Protein AF-0000000084936645 (afdb_homodimer)

Foldseek 3Di:
DDPPPPPPPLVVLLVLLLVQVVVVLLPDALVPDDPVSSCVRSVHDPVSCCVNPVDSLRSVLVNLLVLLLQLCVQLQAPCQLLPLFHDVSVLVSLVVLLSRVNVLVRQPPPVPPCNVVSNVSSLVSNLVSLLVSCVRHPPCVQFPDHSSVLSNVLSVLSVVLSNVSPNPPDSVVSRVSSSVNSVVSSVSVCVRNVVD/DDPPVPPPPLVVLLVLLLVQVVVVLLPDALVPDDPVSSCVRSVHDPVSCCVNPVDSLRSVLVNLLVLLLQLCVQLQAPCQLLPLFHDVSVLVSLVVLLSRVNVLVRQPPPVPPCNVVSNVSSLVSNLVSQLVSCVRHPPCVQFPDHSSVLSNVLSVLSVVLSNVSPNPVDSVVSRVSSSVNSVVSSVSVCVRNVVD

Structure (mmCIF, N/CA/C/O backbone):
data_AF-0000000084936645-model_v1
#
loop_
_entity.id
_entity.type
_entity.pdbx_description
1 polymer 'Transcriptional regulator, TetR family'
#
loop_
_atom_site.group_PDB
_atom_site.id
_atom_site.type_symbol
_atom_site.label_atom_id
_atom_site.label_alt_id
_atom_site.label_comp_id
_atom_site.label_asym_id
_atom_site.label_entity_id
_atom_site.label_seq_id
_atom_site.pdbx_PDB_ins_code
_atom_site.Cartn_x
_atom_site.Cartn_y
_atom_site.Cartn_z
_atom_site.occupancy
_atom_site.B_iso_or_equiv
_atom_site.auth_seq_id
_atom_site.auth_comp_id
_atom_site.auth_asym_id
_atom_site.auth_atom_id
_atom_site.pdbx_PDB_model_num
ATOM 1 N N . MET A 1 1 ? -13.109 35.688 29.062 1 34.41 1 MET A N 1
ATOM 2 C CA . MET A 1 1 ? -11.672 35.656 28.812 1 34.41 1 MET A CA 1
ATOM 3 C C . MET A 1 1 ? -11.266 34.312 28.234 1 34.41 1 MET A C 1
ATOM 5 O O . MET A 1 1 ? -11.375 33.281 28.891 1 34.41 1 MET A O 1
ATOM 9 N N . THR A 1 2 ? -11.578 33.531 26.922 1 37.75 2 THR A N 1
ATOM 10 C CA . THR A 1 2 ? -11.828 32.312 26.219 1 37.75 2 THR A CA 1
ATOM 11 C C . THR A 1 2 ? -10.609 31.391 26.25 1 37.75 2 THR A C 1
ATOM 13 O O . THR A 1 2 ? -9.477 31.859 26.141 1 37.75 2 THR A O 1
ATOM 16 N N . HIS A 1 3 ? -10.57 30.016 26.938 1 38.72 3 HIS A N 1
ATOM 17 C CA . HIS A 1 3 ? -9.539 29.031 27.266 1 38.72 3 HIS A CA 1
ATOM 18 C C . HIS A 1 3 ? -8.773 28.594 26.016 1 38.72 3 HIS A C 1
ATOM 20 O O . HIS A 1 3 ? -9.016 27.516 25.484 1 38.72 3 HIS A O 1
ATOM 26 N N . GLN A 1 4 ? -8.812 28.938 24.766 1 41.56 4 GLN A N 1
ATOM 27 C CA . GLN A 1 4 ? -7.855 28.531 23.75 1 41.56 4 GLN A CA 1
ATOM 28 C C . GLN A 1 4 ? -6.492 28.219 24.359 1 41.56 4 GLN A C 1
ATOM 30 O O . GLN A 1 4 ? -5.781 29.141 24.797 1 41.56 4 GLN A O 1
ATOM 35 N N . GLU A 1 5 ? -6.367 27.078 25.141 1 49.03 5 GLU A N 1
ATOM 36 C CA . GLU A 1 5 ? -5.16 26.688 25.859 1 49.03 5 GLU A CA 1
ATOM 37 C C . GLU A 1 5 ? -3.904 27.031 25.062 1 49.03 5 GLU A C 1
ATOM 39 O O . GLU A 1 5 ? -3.766 26.641 23.906 1 49.03 5 GLU A O 1
ATOM 44 N N . ARG A 1 6 ? -3.238 28 25.172 1 55.88 6 ARG A N 1
ATOM 45 C CA . ARG A 1 6 ? -2.021 28.625 24.672 1 55.88 6 ARG A CA 1
ATOM 46 C C . ARG A 1 6 ? -0.9 27.609 24.516 1 55.88 6 ARG A C 1
ATOM 48 O O . ARG A 1 6 ? -0.548 26.922 25.469 1 55.88 6 ARG A O 1
ATOM 55 N N . LEU A 1 7 ? -0.875 26.688 23.391 1 66.62 7 LEU A N 1
ATOM 56 C CA . LEU A 1 7 ? 0.341 25.906 23.234 1 66.62 7 LEU A CA 1
ATOM 57 C C . LEU A 1 7 ? 1.49 26.516 24.031 1 66.62 7 LEU A C 1
ATOM 59 O O . LEU A 1 7 ? 1.594 27.75 24.125 1 66.62 7 LEU A O 1
ATOM 63 N N . GLY A 1 8 ? 1.987 25.734 24.969 1 75 8 GLY A N 1
ATOM 64 C CA . GLY A 1 8 ? 3.188 26.25 25.609 1 75 8 GLY A CA 1
ATOM 65 C C . GLY A 1 8 ? 4.18 26.844 24.641 1 75 8 GLY A C 1
ATOM 66 O O . GLY A 1 8 ? 4.062 26.656 23.422 1 75 8 GLY A O 1
ATOM 67 N N . GLN A 1 9 ? 4.902 27.812 25.031 1 81.81 9 GLN A N 1
ATOM 68 C CA . GLN A 1 9 ? 5.875 28.562 24.219 1 81.81 9 GLN A CA 1
ATOM 69 C C . GLN A 1 9 ? 6.676 27.609 23.328 1 81.81 9 GLN A C 1
ATOM 71 O O . GLN A 1 9 ? 6.926 27.922 22.172 1 81.81 9 GLN A O 1
ATOM 76 N N . GLY A 1 10 ? 6.961 26.453 23.781 1 88.25 10 GLY A N 1
ATOM 77 C CA . GLY A 1 10 ? 7.734 25.469 23.016 1 88.25 10 GLY A CA 1
ATOM 78 C C . GLY A 1 10 ? 6.973 24.875 21.859 1 88.25 10 GLY A C 1
ATOM 79 O O . GLY A 1 10 ? 7.504 24.766 20.75 1 88.25 10 GLY A O 1
ATOM 80 N N . GLU A 1 11 ? 5.832 24.578 22.156 1 91.25 11 GLU A N 1
ATOM 81 C CA . GLU A 1 11 ? 5.004 24 21.109 1 91.25 11 GLU A CA 1
ATOM 82 C C . GLU A 1 11 ? 4.723 25.031 20 1 91.25 11 GLU A C 1
ATOM 84 O O . GLU A 1 11 ? 4.676 24.672 18.828 1 91.25 11 GLU A O 1
ATOM 89 N N . ARG A 1 12 ? 4.543 26.266 20.359 1 92.38 12 ARG A N 1
ATOM 90 C CA . ARG A 1 12 ? 4.336 27.312 19.375 1 92.38 12 ARG A CA 1
ATOM 91 C C . ARG A 1 12 ? 5.551 27.469 18.469 1 92.38 12 ARG A C 1
ATOM 93 O O . ARG A 1 12 ? 5.41 27.625 17.25 1 92.38 12 ARG A O 1
ATOM 100 N N . THR A 1 13 ? 6.645 27.422 19.141 1 94.12 13 THR A N 1
ATOM 101 C CA . THR A 1 13 ? 7.879 27.531 18.375 1 94.12 13 THR A CA 1
ATOM 102 C C . THR A 1 13 ? 8.008 26.375 17.391 1 94.12 13 THR A C 1
ATOM 104 O O . THR A 1 13 ? 8.32 26.594 16.219 1 94.12 13 THR A O 1
ATOM 107 N N . ARG A 1 14 ? 7.727 25.266 17.859 1 95.88 14 ARG A N 1
ATOM 108 C CA . ARG A 1 14 ? 7.781 24.078 17 1 95.88 14 ARG A CA 1
ATOM 109 C C . ARG A 1 14 ? 6.855 24.25 15.789 1 95.88 14 ARG A C 1
ATOM 111 O O . ARG A 1 14 ? 7.25 23.984 14.656 1 95.88 14 ARG A O 1
ATOM 118 N N . GLN A 1 15 ? 5.703 24.703 16.078 1 95.5 15 GLN A N 1
ATOM 119 C CA . GLN A 1 15 ? 4.719 24.844 15.016 1 95.5 15 GLN A CA 1
ATOM 120 C C . GLN A 1 15 ? 5.129 25.938 14.023 1 95.5 15 GLN A C 1
ATOM 122 O O . GLN A 1 15 ? 4.879 25.812 12.828 1 95.5 15 GLN A O 1
ATOM 127 N N . ASN A 1 16 ? 5.746 26.938 14.562 1 96 16 ASN A N 1
ATOM 128 C CA . ASN A 1 16 ? 6.234 28 13.68 1 96 16 ASN A CA 1
ATOM 129 C C . ASN A 1 16 ? 7.277 27.469 12.695 1 96 16 ASN A C 1
ATOM 131 O O . ASN A 1 16 ? 7.262 27.828 11.523 1 96 16 ASN A O 1
ATOM 135 N N . ILE A 1 17 ? 8.086 26.688 13.227 1 97.38 17 ILE A N 1
ATOM 136 C CA . ILE A 1 17 ? 9.141 26.109 12.391 1 97.38 17 ILE A CA 1
ATOM 137 C C . ILE A 1 17 ? 8.531 25.172 11.359 1 97.38 17 ILE A C 1
ATOM 139 O O . ILE A 1 17 ? 8.914 25.203 10.188 1 97.38 17 ILE A O 1
ATOM 143 N N . VAL A 1 18 ? 7.586 24.453 11.789 1 97.12 18 VAL A N 1
ATOM 144 C CA . VAL A 1 18 ? 6.91 23.531 10.875 1 97.12 18 VAL A CA 1
ATOM 145 C C . VAL A 1 18 ? 6.152 24.328 9.812 1 97.12 18 VAL A C 1
ATOM 147 O O . VAL A 1 18 ? 6.145 23.969 8.641 1 97.12 18 VAL A O 1
ATOM 150 N N . THR A 1 19 ? 5.543 25.406 10.227 1 96.31 19 THR A N 1
ATOM 151 C CA . THR A 1 19 ? 4.84 26.281 9.289 1 96.31 19 THR A CA 1
ATOM 152 C C . THR A 1 19 ? 5.805 26.844 8.25 1 96.31 19 THR A C 1
ATOM 154 O O . THR A 1 19 ? 5.477 26.922 7.066 1 96.31 19 THR A O 1
ATOM 157 N N . ALA A 1 20 ? 6.938 27.188 8.719 1 96.75 20 ALA A N 1
ATOM 158 C CA . ALA A 1 20 ? 7.957 27.672 7.801 1 96.75 20 ALA A CA 1
ATOM 159 C C . ALA A 1 20 ? 8.305 26.625 6.746 1 96.75 20 ALA A C 1
ATOM 161 O O . ALA A 1 20 ? 8.391 26.938 5.559 1 96.75 20 ALA A O 1
ATOM 162 N N . LEU A 1 21 ? 8.523 25.438 7.18 1 94.62 21 LEU A N 1
ATOM 163 C CA . LEU A 1 21 ? 8.805 24.359 6.238 1 94.62 21 LEU A CA 1
ATOM 164 C C . LEU A 1 21 ? 7.637 24.156 5.277 1 94.62 21 LEU A C 1
ATOM 166 O O . LEU A 1 21 ? 7.836 23.984 4.074 1 94.62 21 LEU A O 1
ATOM 170 N N . THR A 1 22 ? 6.438 24.156 5.812 1 92.12 22 THR A N 1
ATOM 171 C CA . THR A 1 22 ? 5.234 23.969 5.012 1 92.12 22 THR A CA 1
ATOM 172 C C . THR A 1 22 ? 5.164 25 3.887 1 92.12 22 THR A C 1
ATOM 174 O O . THR A 1 22 ? 4.895 24.641 2.736 1 92.12 22 THR A O 1
ATOM 177 N N . GLU A 1 23 ? 5.445 26.188 4.191 1 92.25 23 GLU A N 1
ATOM 178 C CA . GLU A 1 23 ? 5.402 27.266 3.221 1 92.25 23 GLU A CA 1
ATOM 179 C C . GLU A 1 23 ? 6.504 27.125 2.176 1 92.25 23 GLU A C 1
ATOM 181 O O . GLU A 1 23 ? 6.277 27.375 0.99 1 92.25 23 GLU A O 1
ATOM 186 N N . ARG A 1 24 ? 7.633 26.734 2.658 1 91.12 24 ARG A N 1
ATOM 187 C CA . ARG A 1 24 ? 8.75 26.578 1.734 1 91.12 24 ARG A CA 1
ATOM 188 C C . ARG A 1 24 ? 8.5 25.422 0.758 1 91.12 24 ARG A C 1
ATOM 190 O O . ARG A 1 24 ? 8.836 25.531 -0.424 1 91.12 24 ARG A O 1
ATOM 197 N N . LEU A 1 25 ? 7.887 24.453 1.217 1 87.94 25 LEU A N 1
ATOM 198 C CA . LEU A 1 25 ? 7.645 23.266 0.4 1 87.94 25 LEU A CA 1
ATOM 199 C C . LEU A 1 25 ? 6.633 23.562 -0.702 1 87.94 25 LEU A C 1
ATOM 201 O O . LEU A 1 25 ? 6.5 22.797 -1.654 1 87.94 25 LEU A O 1
ATOM 205 N N . ARG A 1 26 ? 5.926 24.625 -0.567 1 85.12 26 ARG A N 1
ATOM 206 C CA . ARG A 1 26 ? 5.02 25.047 -1.629 1 85.12 26 ARG A CA 1
ATOM 207 C C . ARG A 1 26 ? 5.797 25.656 -2.797 1 85.12 26 ARG A C 1
ATOM 209 O O . ARG A 1 26 ? 5.277 25.734 -3.914 1 85.12 26 ARG A O 1
ATOM 216 N N . LEU A 1 27 ? 7.031 26.016 -2.516 1 84.81 27 LEU A N 1
ATOM 217 C CA . LEU A 1 27 ? 7.793 26.797 -3.488 1 84.81 27 LEU A CA 1
ATOM 218 C C . LEU A 1 27 ? 8.969 25.984 -4.027 1 84.81 27 LEU A C 1
ATOM 220 O O . LEU A 1 27 ? 9.344 26.125 -5.191 1 84.81 27 LEU A O 1
ATOM 224 N N . VAL A 1 28 ? 9.539 25.188 -3.143 1 84.38 28 VAL A N 1
ATOM 225 C CA . VAL A 1 28 ? 10.758 24.469 -3.52 1 84.38 28 VAL A CA 1
ATOM 226 C C . VAL A 1 28 ? 10.68 23.031 -3.021 1 84.38 28 VAL A C 1
ATOM 228 O O . VAL A 1 28 ? 9.773 22.672 -2.262 1 84.38 28 VAL A O 1
ATOM 231 N N . THR A 1 29 ? 11.648 22.188 -3.504 1 82.44 29 THR A N 1
ATOM 232 C CA . THR A 1 29 ? 11.727 20.812 -3.039 1 82.44 29 THR A CA 1
ATOM 233 C C . THR A 1 29 ? 12.383 20.734 -1.663 1 82.44 29 THR A C 1
ATOM 235 O O . THR A 1 29 ? 13.062 21.672 -1.242 1 82.44 29 THR A O 1
ATOM 238 N N . TYR A 1 30 ? 12.125 19.672 -0.976 1 85.38 30 TYR A N 1
ATOM 239 C CA . TYR A 1 30 ? 12.711 19.453 0.343 1 85.38 30 TYR A CA 1
ATOM 240 C C . TYR A 1 30 ? 14.227 19.578 0.296 1 85.38 30 TYR A C 1
ATOM 242 O O . TYR A 1 30 ? 14.836 20.109 1.227 1 85.38 30 TYR A O 1
ATOM 250 N N . GLN A 1 31 ? 14.859 19.109 -0.727 1 83.81 31 GLN A N 1
ATOM 251 C CA . GLN A 1 31 ? 16.312 19.156 -0.86 1 83.81 31 GLN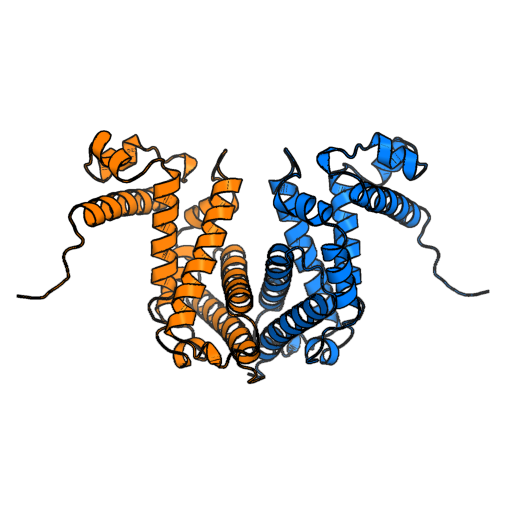 A CA 1
ATOM 252 C C . GLN A 1 31 ? 16.812 20.594 -0.907 1 83.81 31 GLN A C 1
ATOM 254 O O . GLN A 1 31 ? 17.938 20.875 -0.479 1 83.81 31 GLN A O 1
ATOM 259 N N . GLN A 1 32 ? 16.031 21.406 -1.33 1 87.38 32 GLN A N 1
ATOM 260 C CA . GLN A 1 32 ? 16.422 22.812 -1.51 1 87.38 32 GLN A CA 1
ATOM 261 C C . GLN A 1 32 ? 16.203 23.609 -0.228 1 87.38 32 GLN A C 1
ATOM 263 O O . GLN A 1 32 ? 16.672 24.75 -0.115 1 87.38 32 GLN A O 1
ATOM 268 N N . VAL A 1 33 ? 15.484 23.047 0.655 1 91.19 33 VAL A N 1
ATOM 269 C CA . VAL A 1 33 ? 15.242 23.734 1.92 1 91.19 33 VAL A CA 1
ATOM 270 C C . VAL A 1 33 ? 16.453 23.578 2.836 1 91.19 33 VAL A C 1
ATOM 272 O O . VAL A 1 33 ? 17.016 22.484 2.936 1 91.19 33 VAL A O 1
ATOM 275 N N . THR A 1 34 ? 16.844 24.656 3.48 1 94.25 34 THR A N 1
ATOM 276 C CA . THR A 1 34 ? 17.922 24.578 4.457 1 94.25 34 THR A CA 1
ATOM 277 C C . THR A 1 34 ? 17.422 24.953 5.848 1 94.25 34 THR A C 1
ATOM 279 O O . THR A 1 34 ? 16.391 25.625 5.988 1 94.25 34 THR A O 1
ATOM 282 N N . VAL A 1 35 ? 18.203 24.484 6.836 1 96.25 35 VAL A N 1
ATOM 283 C CA . VAL A 1 35 ? 17.875 24.828 8.211 1 96.25 35 VAL A CA 1
ATOM 284 C C . VAL A 1 35 ? 17.984 26.328 8.414 1 96.25 35 VAL A C 1
ATOM 286 O O . VAL A 1 35 ? 17.141 26.938 9.094 1 96.25 35 VAL A O 1
ATOM 289 N N . GLY A 1 36 ? 18.953 26.891 7.797 1 96.81 36 GLY A N 1
ATOM 290 C CA . GLY A 1 36 ? 19.094 28.328 7.887 1 96.81 36 GLY A CA 1
ATOM 291 C C . GLY A 1 36 ? 17.875 29.078 7.398 1 96.81 36 GLY A C 1
ATOM 292 O O . GLY A 1 36 ? 17.438 30.047 8.031 1 96.81 36 GLY A O 1
ATOM 293 N N . GLU A 1 37 ? 17.344 28.703 6.375 1 96 37 GLU A N 1
ATOM 294 C CA . GLU A 1 37 ? 16.125 29.312 5.832 1 96 37 GLU A CA 1
ATOM 295 C C . GLU A 1 37 ? 14.945 29.125 6.777 1 96 37 GLU A C 1
ATOM 297 O O . GLU A 1 37 ? 14.148 30.031 6.969 1 96 37 GLU A O 1
ATOM 302 N N . LEU A 1 38 ? 14.812 27.922 7.328 1 97.25 38 LEU A N 1
ATOM 303 C CA . LEU A 1 38 ? 13.727 27.656 8.266 1 97.25 38 LEU A CA 1
ATOM 304 C C . LEU A 1 38 ? 13.828 28.547 9.492 1 97.25 38 LEU A C 1
ATOM 306 O O . LEU A 1 38 ? 12.828 29.109 9.945 1 97.25 38 LEU A O 1
ATOM 310 N N . MET A 1 39 ? 15 28.672 9.953 1 97.25 39 MET A N 1
ATOM 311 C CA . MET A 1 39 ? 15.234 29.531 11.109 1 97.25 39 MET A CA 1
ATOM 312 C C . MET A 1 39 ? 14.844 30.969 10.797 1 97.25 39 MET A C 1
ATOM 314 O O . MET A 1 39 ? 14.156 31.625 11.594 1 97.25 39 MET A O 1
ATOM 318 N N . ARG A 1 40 ? 15.281 31.406 9.719 1 97.06 40 ARG A N 1
ATOM 319 C CA . ARG A 1 40 ? 14.984 32.781 9.32 1 97.06 40 ARG A CA 1
ATOM 320 C C . ARG A 1 40 ? 13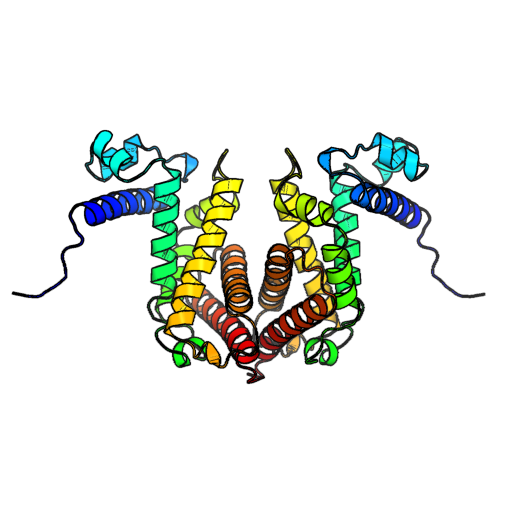.484 33 9.164 1 97.06 40 ARG A C 1
ATOM 322 O O . ARG A 1 40 ? 12.938 33.969 9.703 1 97.06 40 ARG A O 1
ATOM 329 N N . GLN A 1 41 ? 12.844 32.156 8.586 1 96.31 41 GLN A N 1
ATOM 330 C CA . GLN A 1 41 ? 11.414 32.281 8.32 1 96.31 41 GLN A CA 1
ATOM 331 C C . GLN A 1 41 ? 10.602 32.156 9.609 1 96.31 41 GLN A C 1
ATOM 333 O O . GLN A 1 41 ? 9.57 32.812 9.766 1 96.31 41 GLN A O 1
ATOM 338 N N . ALA A 1 42 ? 10.992 31.344 10.453 1 96.75 42 ALA A N 1
ATOM 339 C CA . ALA A 1 42 ? 10.297 31.141 11.719 1 96.75 42 ALA A CA 1
ATOM 340 C C . ALA A 1 42 ? 10.742 32.156 12.758 1 96.75 42 ALA A C 1
ATOM 342 O O . ALA A 1 42 ? 10.203 32.219 13.867 1 96.75 42 ALA A O 1
ATOM 343 N N . SER A 1 43 ? 11.742 32.875 12.414 1 96 43 SER A N 1
ATOM 344 C CA . SER A 1 43 ? 12.289 33.875 13.32 1 96 43 SER A CA 1
ATOM 345 C C . SER A 1 43 ? 12.766 33.25 14.625 1 96 43 SER A C 1
ATOM 347 O O . SER A 1 43 ? 12.422 33.719 15.711 1 96 43 SER A O 1
ATOM 349 N N . VAL A 1 44 ? 13.57 32.25 14.492 1 96.44 44 VAL A N 1
ATOM 350 C CA . VAL A 1 44 ? 14.18 31.609 15.648 1 96.44 44 VAL A CA 1
ATOM 351 C C . VAL A 1 44 ? 15.688 31.484 15.438 1 96.44 44 VAL A C 1
ATOM 353 O O . VAL A 1 44 ? 16.156 31.406 14.297 1 96.44 44 VAL A O 1
ATOM 356 N N . GLY A 1 45 ? 16.406 31.469 16.531 1 95.69 45 GLY A N 1
ATOM 357 C CA . GLY A 1 45 ? 17.844 31.281 16.469 1 95.69 45 GLY A CA 1
ATOM 358 C C . GLY A 1 45 ? 18.25 29.828 16.391 1 95.69 45 GLY A C 1
ATOM 359 O O . GLY A 1 45 ? 17.406 28.938 16.531 1 95.69 45 GLY A O 1
ATOM 360 N N . ARG A 1 46 ? 19.547 29.594 16.172 1 95.25 46 ARG A N 1
ATOM 361 C CA . ARG A 1 46 ? 20.109 28.25 16.016 1 95.25 46 ARG A CA 1
ATOM 362 C C . ARG A 1 46 ? 19.891 27.438 17.297 1 95.25 46 ARG A C 1
ATOM 364 O O . ARG A 1 46 ? 19.453 26.281 17.234 1 95.25 46 ARG A O 1
ATOM 371 N N . SER A 1 47 ? 20.125 28.031 18.406 1 96.19 47 SER A N 1
ATOM 372 C CA . SER A 1 47 ? 19.969 27.328 19.672 1 96.19 47 SER A CA 1
ATOM 373 C C . SER A 1 47 ? 18.531 26.891 19.906 1 96.19 47 SER A C 1
ATOM 375 O O . SER A 1 47 ? 18.281 25.766 20.359 1 96.19 47 SER A O 1
ATOM 377 N N . THR A 1 48 ? 17.703 27.781 19.562 1 96.06 48 THR A N 1
ATOM 378 C CA . THR A 1 48 ? 16.281 27.5 19.734 1 96.06 48 THR A CA 1
ATOM 379 C C . THR A 1 48 ? 15.852 26.375 18.797 1 96.06 48 THR A C 1
ATOM 381 O O . THR A 1 48 ? 15.117 25.484 19.203 1 96.06 48 THR A O 1
ATOM 384 N N . PHE A 1 49 ? 16.297 26.438 17.547 1 97.12 49 PHE A N 1
ATOM 385 C CA . PHE A 1 49 ? 15.938 25.391 16.594 1 97.12 49 PHE A CA 1
ATOM 386 C C . PHE A 1 49 ? 16.359 24.031 17.109 1 97.12 49 PHE A C 1
ATOM 388 O O . PHE A 1 49 ? 15.539 23.094 17.156 1 97.12 49 PHE A O 1
ATOM 395 N N . TYR A 1 50 ? 17.531 23.922 17.609 1 96.31 50 TYR A N 1
ATOM 396 C CA . TYR A 1 50 ? 18.094 22.625 17.953 1 96.31 50 TYR A CA 1
ATOM 397 C C . TYR A 1 50 ? 17.625 22.172 19.328 1 96.31 50 TYR A C 1
ATOM 399 O O . TYR A 1 50 ? 17.797 21 19.703 1 96.31 50 TYR A O 1
ATOM 407 N N . ARG A 1 51 ? 17.031 23.172 20.062 1 96.5 51 ARG A N 1
ATOM 408 C CA . ARG A 1 51 ? 16.328 22.781 21.281 1 96.5 51 ARG A CA 1
ATOM 409 C C . ARG A 1 51 ? 15.086 21.953 20.938 1 96.5 51 ARG A C 1
ATOM 411 O O . ARG A 1 51 ? 14.711 21.062 21.703 1 96.5 51 ARG A O 1
ATOM 418 N N . HIS A 1 52 ? 14.555 22.203 19.797 1 96.81 52 HIS A N 1
ATOM 419 C CA . HIS A 1 52 ? 13.273 21.609 19.438 1 96.81 52 HIS A CA 1
ATOM 420 C C . HIS A 1 52 ? 13.453 20.5 18.406 1 96.81 52 HIS A C 1
ATOM 422 O O . HIS A 1 52 ? 12.672 19.547 18.391 1 96.81 52 HIS A O 1
ATOM 428 N N . PHE A 1 53 ? 14.414 20.719 17.547 1 97.5 53 PHE A N 1
ATOM 429 C CA . PHE A 1 53 ? 14.641 19.75 16.469 1 97.5 53 PHE A CA 1
ATOM 430 C C . PHE A 1 53 ? 16.125 19.422 16.359 1 97.5 53 PHE A C 1
ATOM 432 O O . PHE A 1 53 ? 16.984 20.297 16.5 1 97.5 53 PHE A O 1
ATOM 439 N N . SER A 1 54 ? 16.406 18.141 16 1 95.69 54 SER A N 1
ATOM 440 C CA . SER A 1 54 ? 17.797 17.719 15.836 1 95.69 54 SER A CA 1
ATOM 441 C C . SER A 1 54 ? 18.234 17.828 14.383 1 95.69 54 SER A C 1
ATOM 443 O O . SER A 1 54 ? 19.438 17.812 14.086 1 95.69 54 SER A O 1
ATOM 445 N N . SER A 1 55 ? 17.25 17.906 13.492 1 93.19 55 SER A N 1
ATOM 446 C CA . SER A 1 55 ? 17.562 17.922 12.062 1 93.19 55 SER A CA 1
ATOM 447 C C . SER A 1 55 ? 16.391 18.469 11.25 1 93.19 55 SER A C 1
ATOM 449 O O . SER A 1 55 ? 15.281 18.594 11.758 1 93.19 55 SER A O 1
ATOM 451 N N . LYS A 1 56 ? 16.672 18.766 10.078 1 92.5 56 LYS A N 1
ATOM 452 C CA . LYS A 1 56 ? 15.641 19.141 9.117 1 92.5 56 LYS A CA 1
ATOM 453 C C . LYS A 1 56 ? 14.617 18.031 8.922 1 92.5 56 LYS A C 1
ATOM 455 O O . LYS A 1 56 ? 13.43 18.297 8.734 1 92.5 56 LYS A O 1
ATOM 460 N N . LEU A 1 57 ? 15.102 16.844 9.039 1 91.62 57 LEU A N 1
ATOM 461 C CA . LEU A 1 57 ? 14.211 15.703 8.906 1 91.62 57 LEU A CA 1
ATOM 462 C C . LEU A 1 57 ? 13.172 15.695 10.023 1 91.62 57 LEU A C 1
ATOM 464 O O . LEU A 1 57 ? 12 15.383 9.773 1 91.62 57 LEU A O 1
ATOM 468 N N . ASP A 1 58 ? 13.531 16.047 11.195 1 94.81 58 ASP A N 1
ATOM 469 C CA . ASP A 1 58 ? 12.594 16.094 12.312 1 94.81 58 ASP A CA 1
ATOM 470 C C . ASP A 1 58 ? 11.461 17.078 12.031 1 94.81 58 ASP A C 1
ATOM 472 O O . ASP A 1 58 ? 10.32 16.859 12.422 1 94.81 58 ASP A O 1
ATOM 476 N N . VAL A 1 59 ? 11.836 18.188 11.398 1 95.44 59 VAL A N 1
ATOM 477 C CA . VAL A 1 59 ? 10.828 19.172 11.047 1 95.44 59 VAL A CA 1
ATOM 478 C C . VAL A 1 59 ? 9.867 18.594 10.016 1 95.44 59 VAL A C 1
ATOM 480 O O . VAL A 1 59 ? 8.648 18.734 10.148 1 95.44 59 VAL A O 1
ATOM 483 N N . LEU A 1 60 ? 10.445 17.891 9.07 1 93.19 60 LEU A N 1
ATOM 484 C CA . LEU A 1 60 ? 9.641 17.25 8.031 1 93.19 60 LEU A CA 1
ATOM 485 C C . LEU A 1 60 ? 8.672 16.234 8.648 1 93.19 60 LEU A C 1
ATOM 487 O O . LEU A 1 60 ? 7.512 16.172 8.25 1 93.19 60 LEU A O 1
ATOM 491 N N . LEU A 1 61 ? 9.172 15.523 9.578 1 94.38 61 LEU A N 1
ATOM 492 C CA . LEU A 1 61 ? 8.344 14.492 10.203 1 94.38 61 LEU A CA 1
ATOM 493 C C . LEU A 1 61 ? 7.188 15.117 10.977 1 94.38 61 LEU A C 1
ATOM 495 O O . LEU A 1 61 ? 6.062 14.617 10.93 1 94.38 61 LEU A O 1
ATOM 499 N N . LEU A 1 62 ? 7.426 16.172 11.672 1 96 62 LEU A N 1
ATOM 500 C CA . LEU A 1 62 ? 6.332 16.844 12.375 1 96 62 LEU A CA 1
ATOM 501 C C . LEU A 1 62 ? 5.348 17.453 11.383 1 96 62 LEU A C 1
ATOM 503 O O . LEU A 1 62 ? 4.137 17.438 11.617 1 96 62 LEU A O 1
ATOM 507 N N . HIS A 1 63 ? 5.895 17.984 10.289 1 94.06 63 HIS A N 1
ATOM 508 C CA . HIS A 1 63 ? 5.031 18.484 9.219 1 94.06 63 HIS A CA 1
ATOM 509 C C . HIS A 1 63 ? 4.07 17.391 8.75 1 94.06 63 HIS A C 1
ATOM 511 O O . HIS A 1 63 ? 2.863 17.625 8.648 1 94.06 63 HIS A O 1
ATOM 517 N N . HIS A 1 64 ? 4.531 16.25 8.531 1 93.69 64 HIS A N 1
ATOM 518 C CA . HIS A 1 64 ? 3.699 15.164 8.047 1 93.69 64 HIS A CA 1
ATOM 519 C C . HIS A 1 64 ? 2.754 14.664 9.133 1 93.69 64 HIS A C 1
ATOM 521 O O . HIS A 1 64 ? 1.608 14.305 8.844 1 93.69 64 HIS A O 1
ATOM 527 N N . THR A 1 65 ? 3.285 14.594 10.359 1 96 65 THR A N 1
ATOM 528 C CA . THR A 1 65 ? 2.412 14.227 11.469 1 96 65 THR A CA 1
ATOM 529 C C . THR A 1 65 ? 1.192 15.141 11.523 1 96 65 THR A C 1
ATOM 531 O O . THR A 1 65 ? 0.058 14.672 11.609 1 96 65 THR A O 1
ATOM 534 N N . ASN A 1 66 ? 1.447 16.438 11.422 1 95.31 66 ASN A N 1
ATOM 535 C CA . ASN A 1 66 ? 0.365 17.422 11.438 1 95.31 66 ASN A CA 1
ATOM 536 C C . ASN A 1 66 ? -0.597 17.203 10.273 1 95.31 66 ASN A C 1
ATOM 538 O O . ASN A 1 66 ? -1.814 17.281 10.445 1 95.31 66 ASN A O 1
ATOM 542 N N . ARG A 1 67 ? -0.059 16.938 9.172 1 94 67 ARG A N 1
ATOM 543 C CA . ARG A 1 67 ? -0.863 16.734 7.969 1 94 67 ARG A CA 1
ATOM 544 C C . ARG A 1 67 ? -1.74 15.492 8.094 1 94 67 ARG A C 1
ATOM 546 O O . ARG A 1 67 ? -2.924 15.523 7.746 1 94 67 ARG A O 1
ATOM 553 N N . PHE A 1 68 ? -1.197 14.445 8.602 1 96.62 68 PH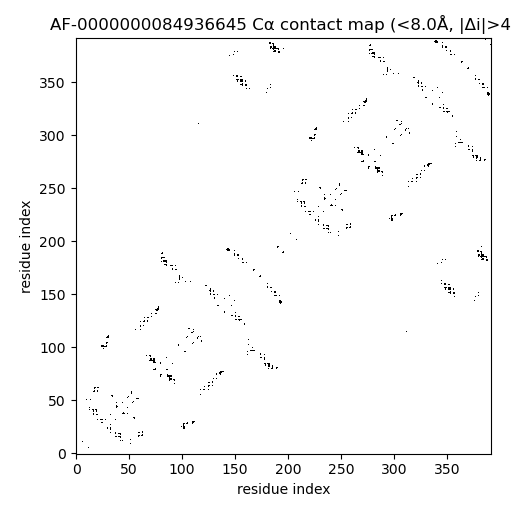E A N 1
ATOM 554 C CA . PHE A 1 68 ? -1.95 13.211 8.742 1 96.62 68 PHE A CA 1
ATOM 555 C C . PHE A 1 68 ? -3.004 13.328 9.836 1 96.62 68 PHE A C 1
ATOM 557 O O . PHE A 1 68 ? -4.109 12.797 9.703 1 96.62 68 PHE A O 1
ATOM 564 N N . ARG A 1 69 ? -2.65 14.016 10.898 1 97 69 ARG A N 1
ATOM 565 C CA . ARG A 1 69 ? -3.637 14.289 11.938 1 97 69 ARG A CA 1
ATOM 566 C C . ARG A 1 69 ? -4.812 15.086 11.383 1 97 69 ARG A C 1
ATOM 568 O O . ARG A 1 69 ? -5.973 14.766 11.664 1 97 69 ARG A O 1
ATOM 575 N N . GLN A 1 70 ? -4.504 16.094 10.633 1 97 70 GLN A N 1
ATOM 576 C CA . GLN A 1 70 ? -5.547 16.922 10.031 1 97 70 GLN A CA 1
ATOM 577 C C . GLN A 1 70 ? -6.387 16.109 9.047 1 97 70 GLN A C 1
ATOM 579 O O . GLN A 1 70 ? -7.598 16.297 8.945 1 97 70 GLN A O 1
ATOM 584 N N . MET A 1 71 ? -5.75 15.25 8.281 1 97.38 71 MET A N 1
ATOM 585 C CA . MET A 1 71 ? -6.426 14.383 7.32 1 97.38 71 MET A CA 1
ATOM 586 C C . MET A 1 71 ? -7.551 13.602 7.992 1 97.38 71 MET A C 1
ATOM 588 O O . MET A 1 71 ? -8.609 13.398 7.402 1 97.38 71 MET A O 1
ATOM 592 N N . LEU A 1 72 ? -7.379 13.219 9.289 1 98.56 72 LEU A N 1
ATOM 593 C CA . LEU A 1 72 ? -8.32 12.344 9.977 1 98.56 72 LEU A CA 1
ATOM 594 C C . LEU A 1 72 ? -9.156 13.125 10.984 1 98.56 72 LEU A C 1
ATOM 596 O O . LEU A 1 72 ? -9.906 12.539 11.766 1 98.56 72 LEU A O 1
ATOM 600 N N . ALA A 1 73 ? -9.062 14.461 10.969 1 98.38 73 ALA A N 1
ATOM 601 C CA . ALA A 1 73 ? -9.625 15.312 12.008 1 98.38 73 ALA A CA 1
ATOM 602 C C . ALA A 1 73 ? -11.133 15.133 12.117 1 98.38 73 ALA A C 1
ATOM 604 O O . ALA A 1 73 ? -11.711 15.25 13.203 1 98.38 73 ALA A O 1
ATOM 605 N N . ASP A 1 74 ? -11.781 14.766 11.039 1 98.69 74 ASP A N 1
ATOM 606 C CA . ASP A 1 74 ? -13.234 14.68 11.055 1 98.69 74 ASP A CA 1
ATOM 607 C C . ASP A 1 74 ? -13.703 13.242 11.258 1 98.69 74 ASP A C 1
ATOM 609 O O . ASP A 1 74 ? -14.906 12.969 11.219 1 98.69 74 ASP A O 1
ATOM 613 N N . TYR A 1 75 ? -12.812 12.297 11.352 1 98.62 75 TYR A N 1
ATOM 614 C CA . TYR A 1 75 ? -13.156 10.93 11.742 1 98.62 75 TYR A CA 1
ATOM 615 C C . TYR A 1 75 ? -13.203 10.797 13.266 1 98.62 75 TYR A C 1
ATOM 617 O O . TYR A 1 75 ? -12.188 10.477 13.891 1 98.62 75 TYR A O 1
ATOM 625 N N . GLN A 1 76 ? -14.383 10.977 13.836 1 98.25 76 GLN A N 1
ATOM 626 C CA . GLN A 1 76 ? -14.539 11.102 15.281 1 98.25 76 GLN A CA 1
ATOM 627 C C . GLN A 1 76 ? -15.367 9.961 15.852 1 98.25 76 GLN A C 1
ATOM 629 O O . GLN A 1 76 ? -15.562 9.867 17.062 1 98.25 76 GLN A O 1
ATOM 634 N N . SER A 1 77 ? -15.914 9.125 15.016 1 98.25 77 SER A N 1
ATOM 635 C CA . SER A 1 77 ? -16.75 7.996 15.438 1 98.25 77 SER A CA 1
ATOM 636 C C . SER A 1 77 ? -16.656 6.848 14.438 1 98.25 77 SER A C 1
ATOM 638 O O . SER A 1 77 ? -16.125 7.012 13.336 1 98.25 77 SER A O 1
ATOM 640 N N . GLU A 1 78 ? -17.109 5.723 14.891 1 98.19 78 GLU A N 1
ATOM 641 C CA . GLU A 1 78 ? -17.234 4.566 14.008 1 98.19 78 GLU A CA 1
ATOM 642 C C . GLU A 1 78 ? -18.047 4.906 12.758 1 98.19 78 GLU A C 1
ATOM 644 O O . GLU A 1 78 ? -17.703 4.484 11.656 1 98.19 78 GLU A O 1
ATOM 649 N N . GLN A 1 79 ? -19.078 5.699 12.938 1 98.12 79 GLN A N 1
ATOM 650 C CA . GLN A 1 79 ? -19.969 6.062 11.844 1 98.12 79 GLN A CA 1
ATOM 651 C C . GLN A 1 79 ? -19.25 6.863 10.773 1 98.12 79 GLN A C 1
ATOM 653 O O . GLN A 1 79 ? -19.547 6.742 9.586 1 98.12 79 GLN A O 1
ATOM 658 N N . ASP A 1 80 ? -18.312 7.691 11.188 1 98.5 80 ASP A N 1
ATOM 659 C CA . ASP A 1 80 ? -17.531 8.469 10.219 1 98.5 80 ASP A CA 1
ATOM 660 C C . ASP A 1 80 ? -16.703 7.551 9.328 1 98.5 80 ASP A C 1
ATOM 662 O O . ASP A 1 80 ? -16.609 7.77 8.117 1 98.5 80 ASP A O 1
ATOM 666 N N . TRP A 1 81 ? -16.156 6.516 9.906 1 98.25 81 TRP A N 1
ATOM 667 C CA . TRP A 1 81 ? -15.352 5.559 9.156 1 98.25 81 TRP A CA 1
ATOM 668 C C . TRP A 1 81 ? -16.219 4.688 8.258 1 98.25 81 TRP A C 1
ATOM 670 O O . TRP A 1 81 ? -15.781 4.23 7.203 1 98.25 81 TRP A O 1
ATOM 680 N N . LEU A 1 82 ? -17.484 4.48 8.68 1 98.25 82 LEU A N 1
ATOM 681 C CA . LEU A 1 82 ? -18.391 3.578 7.961 1 98.25 82 LEU A CA 1
ATOM 682 C C . LEU A 1 82 ? -19.234 4.348 6.961 1 98.25 82 LEU A C 1
ATOM 684 O O . LEU A 1 82 ? -20.016 3.75 6.207 1 98.25 82 LEU A O 1
ATOM 688 N N . ALA A 1 83 ? -19.078 5.73 6.934 1 97.94 83 ALA A N 1
ATOM 689 C CA . ALA A 1 83 ? -19.844 6.543 5.992 1 97.94 83 ALA A CA 1
ATOM 690 C C . ALA A 1 83 ? -19.469 6.223 4.551 1 97.94 83 ALA A C 1
ATOM 692 O O . ALA A 1 83 ? -18.344 5.812 4.273 1 97.94 83 ALA A O 1
ATOM 693 N N . LEU A 1 84 ? -20.375 6.367 3.617 1 95.31 84 LEU A N 1
ATOM 694 C CA . LEU A 1 84 ? -20.109 6.141 2.199 1 95.31 84 LEU A CA 1
ATOM 695 C C . LEU A 1 84 ? -19.281 7.273 1.609 1 95.31 84 LEU A C 1
ATOM 697 O O . LEU A 1 84 ? -18.438 7.047 0.738 1 95.31 84 LEU A O 1
ATOM 701 N N . GLU A 1 85 ? -19.484 8.43 2.088 1 96.69 85 GLU A N 1
ATOM 702 C CA . GLU A 1 85 ? -18.734 9.602 1.649 1 96.69 85 GLU A CA 1
ATOM 703 C C . GLU A 1 85 ? -17.594 9.914 2.607 1 96.69 85 GLU A C 1
ATOM 705 O O . GLU A 1 85 ? -17.734 9.766 3.822 1 96.69 85 GLU A O 1
ATOM 710 N N . ALA A 1 86 ? -16.516 10.359 2.088 1 98.31 86 ALA A N 1
ATOM 711 C CA . ALA A 1 86 ? -15.352 10.711 2.895 1 98.31 86 ALA A CA 1
ATOM 712 C C . ALA A 1 86 ? -15.625 11.953 3.74 1 98.31 86 ALA A C 1
ATOM 714 O O . ALA A 1 86 ? -16.391 12.828 3.336 1 98.31 86 ALA A O 1
ATOM 715 N N . ALA A 1 87 ? -15.047 12.023 4.852 1 98.38 87 ALA A N 1
ATOM 716 C CA . ALA A 1 87 ? -15.133 13.203 5.703 1 98.38 87 ALA A CA 1
ATOM 717 C C . ALA A 1 87 ? -14.461 14.406 5.047 1 98.38 87 ALA A C 1
ATOM 719 O O . ALA A 1 87 ? -13.508 14.242 4.273 1 98.38 87 ALA A O 1
ATOM 720 N N . PRO A 1 88 ? -14.859 15.609 5.348 1 98.19 88 PRO A N 1
ATOM 721 C CA . PRO A 1 88 ? -14.281 16.828 4.762 1 98.19 88 PRO A CA 1
ATOM 722 C C . PRO A 1 88 ? -12.766 16.891 4.934 1 98.19 88 PRO A C 1
ATOM 724 O O . PRO A 1 88 ? -12.062 17.359 4.027 1 98.19 88 PRO A O 1
ATOM 727 N N . SER A 1 89 ? -12.305 16.438 6.016 1 98.44 89 SER A N 1
ATOM 728 C CA . SER A 1 89 ? -10.867 16.531 6.273 1 98.44 89 SER A CA 1
ATOM 729 C C . SER A 1 89 ? -10.07 15.703 5.273 1 98.44 89 SER A C 1
ATOM 731 O O . SER A 1 89 ? -9 16.109 4.836 1 98.44 89 SER A O 1
ATOM 733 N N . LEU A 1 90 ? -10.5 14.547 4.934 1 97.94 90 LEU A N 1
ATOM 734 C CA . LEU A 1 90 ? -9.828 13.719 3.934 1 97.94 90 LEU A CA 1
ATOM 735 C C . LEU A 1 90 ? -9.867 14.391 2.562 1 97.94 90 LEU A C 1
ATOM 737 O O . LEU A 1 90 ? -8.875 14.367 1.827 1 97.94 90 LEU A O 1
ATOM 741 N N . HIS A 1 91 ? -11.055 14.961 2.178 1 96.62 91 HIS A N 1
ATOM 742 C CA . HIS A 1 91 ? -11.156 15.734 0.943 1 96.62 91 HIS A CA 1
ATOM 743 C C . HIS A 1 91 ? -10.148 16.875 0.929 1 96.62 91 HIS A C 1
ATOM 745 O O . HIS A 1 91 ? -9.469 17.109 -0.077 1 96.62 91 HIS A O 1
ATOM 751 N N . HIS A 1 92 ? -10.062 17.594 2.053 1 94.31 92 HIS A N 1
ATOM 752 C CA . HIS A 1 92 ? -9.141 18.719 2.148 1 94.31 92 HIS A CA 1
ATOM 753 C C . HIS A 1 92 ? -7.695 18.266 1.989 1 94.31 92 HIS A C 1
ATOM 755 O O . HIS A 1 92 ? -6.902 18.906 1.301 1 94.31 92 HIS A O 1
ATOM 761 N N . PHE A 1 93 ? -7.371 17.156 2.547 1 93.75 93 PHE A N 1
ATOM 762 C CA . PHE A 1 93 ? -6.02 16.625 2.443 1 93.75 93 PHE A CA 1
ATOM 763 C C . PHE A 1 93 ? -5.656 16.344 0.99 1 93.75 93 PHE A C 1
ATOM 765 O O . PHE A 1 93 ? -4.629 16.828 0.5 1 93.75 93 PHE A O 1
ATOM 772 N N . PHE A 1 94 ? -6.477 15.633 0.259 1 92.56 94 PHE A N 1
ATOM 773 C CA . PHE A 1 94 ? -6.172 15.281 -1.123 1 92.56 94 PHE A CA 1
ATOM 774 C C . PHE A 1 94 ? -6.258 16.5 -2.025 1 92.56 94 PHE A C 1
ATOM 776 O O . PHE A 1 94 ? -5.555 16.578 -3.037 1 92.56 94 PHE A O 1
ATOM 783 N N . GLY A 1 95 ? -7.133 17.453 -1.615 1 88.81 95 GLY A N 1
ATOM 784 C CA . GLY A 1 95 ? -7.109 18.734 -2.316 1 88.81 95 GLY A CA 1
ATOM 785 C C . GLY A 1 95 ? -5.762 19.422 -2.256 1 88.81 95 GLY A C 1
ATOM 786 O O . GLY A 1 95 ? -5.305 20 -3.246 1 88.81 95 GLY A O 1
ATOM 787 N N . ARG A 1 96 ? -5.18 19.328 -1.192 1 86.69 96 ARG A N 1
ATOM 788 C CA . ARG A 1 96 ? -3.869 19.953 -1.009 1 86.69 96 ARG A CA 1
ATOM 789 C C . ARG A 1 96 ? -2.785 19.172 -1.744 1 86.69 96 ARG A C 1
ATOM 791 O O . ARG A 1 96 ? -1.834 19.75 -2.264 1 86.69 96 ARG A O 1
ATOM 798 N N . VAL A 1 97 ? -2.871 17.922 -1.674 1 85.62 97 VAL A N 1
ATOM 799 C CA . VAL A 1 97 ? -1.934 17.094 -2.42 1 85.62 97 VAL A CA 1
ATOM 800 C C . VAL A 1 97 ? -2.02 17.422 -3.908 1 85.62 97 VAL A C 1
ATOM 802 O O . VAL A 1 97 ? -0.996 17.516 -4.59 1 85.62 97 VAL A O 1
ATOM 805 N N . ALA A 1 98 ? -3.203 17.562 -4.457 1 81.94 98 ALA A N 1
ATOM 806 C CA . ALA A 1 98 ? -3.424 17.875 -5.863 1 81.94 98 ALA A CA 1
ATOM 807 C C . ALA A 1 98 ? -2.822 19.234 -6.215 1 81.94 98 ALA A C 1
ATOM 809 O O . ALA A 1 98 ? -2.291 19.422 -7.309 1 81.94 98 ALA A O 1
ATOM 810 N N . ALA A 1 99 ? -2.951 20.109 -5.273 1 75.81 99 ALA A N 1
ATOM 811 C CA . ALA A 1 99 ? -2.504 21.469 -5.512 1 75.81 99 ALA A CA 1
ATOM 812 C C . ALA A 1 99 ? -0.982 21.578 -5.441 1 75.81 99 ALA A C 1
ATOM 814 O O . ALA A 1 99 ? -0.382 22.453 -6.066 1 75.81 99 ALA A O 1
ATOM 815 N N . ASN A 1 100 ? -0.483 20.672 -4.629 1 69.06 100 ASN A N 1
ATOM 816 C CA . ASN A 1 100 ? 0.953 20.812 -4.406 1 69.06 100 ASN A CA 1
ATOM 817 C C . ASN A 1 100 ? 1.734 19.719 -5.129 1 69.06 100 ASN A C 1
ATOM 819 O O . ASN A 1 100 ? 2.006 18.656 -4.555 1 69.06 100 ASN A O 1
ATOM 823 N N . SER A 1 101 ? 2.016 19.906 -6.383 1 60.38 101 SER A N 1
ATOM 824 C CA . SER A 1 101 ? 2.768 18.969 -7.207 1 60.38 101 SER A CA 1
ATOM 825 C C . SER A 1 101 ? 4.117 18.641 -6.582 1 60.38 101 SER A C 1
ATOM 827 O O . SER A 1 101 ? 4.605 17.516 -6.699 1 60.38 101 SER A O 1
ATOM 829 N N . ASN A 1 102 ? 4.664 19.641 -5.895 1 57.97 102 ASN A N 1
ATOM 830 C CA . ASN A 1 102 ? 5.996 19.469 -5.324 1 57.97 102 ASN A CA 1
ATOM 831 C C . ASN A 1 102 ? 5.977 18.516 -4.129 1 57.97 102 ASN A C 1
ATOM 833 O O . ASN A 1 102 ? 6.965 17.828 -3.859 1 57.97 102 ASN A O 1
ATOM 837 N N . LEU A 1 103 ? 4.922 18.484 -3.482 1 57.41 103 LEU A N 1
ATOM 838 C CA . LEU A 1 103 ? 4.766 17.562 -2.369 1 57.41 103 LEU A CA 1
ATOM 839 C C . LEU A 1 103 ? 4.828 16.109 -2.852 1 57.41 103 LEU A C 1
ATOM 841 O O . LEU A 1 103 ? 5.418 15.258 -2.191 1 57.41 103 LEU A O 1
ATOM 845 N N . ARG A 1 104 ? 4.223 15.992 -3.984 1 57.28 104 ARG A N 1
ATOM 846 C CA . ARG A 1 104 ? 4.254 14.656 -4.574 1 57.28 104 ARG A CA 1
ATOM 847 C C . ARG A 1 104 ? 5.684 14.227 -4.891 1 57.28 104 ARG A C 1
ATOM 849 O O . ARG A 1 104 ? 6.07 13.086 -4.625 1 57.28 104 ARG A O 1
ATOM 856 N N . ARG A 1 105 ? 6.309 15.266 -5.359 1 55.25 105 ARG A N 1
ATOM 857 C CA . ARG A 1 105 ? 7.695 15.016 -5.734 1 55.25 105 ARG A CA 1
ATOM 858 C C . ARG A 1 105 ? 8.57 14.82 -4.5 1 55.25 105 ARG A C 1
ATOM 860 O O . ARG A 1 105 ? 9.562 14.086 -4.543 1 55.25 105 ARG A O 1
ATOM 867 N N . SER A 1 106 ? 8.242 15.508 -3.387 1 52.38 106 SER A N 1
ATOM 868 C CA . SER A 1 106 ? 9.023 15.391 -2.156 1 52.38 106 SER A CA 1
ATOM 869 C C . SER A 1 106 ? 8.875 14.008 -1.533 1 52.38 106 SER A C 1
ATOM 871 O O . SER A 1 106 ? 9.82 13.477 -0.953 1 52.38 106 SER A O 1
ATOM 873 N N . LEU A 1 107 ? 7.727 13.492 -1.548 1 53.78 107 LEU A N 1
ATOM 874 C CA . LEU A 1 107 ? 7.496 12.195 -0.927 1 53.78 107 LEU A CA 1
ATOM 875 C C . LEU A 1 107 ? 8.094 11.078 -1.773 1 53.78 107 LEU A C 1
ATOM 877 O O . LEU A 1 107 ? 8.586 10.078 -1.236 1 53.78 107 LEU A O 1
ATOM 881 N N . GLY A 1 108 ? 7.906 11.047 -3.082 1 51.31 108 GLY A N 1
ATOM 882 C CA . GLY A 1 108 ? 8.273 9.93 -3.943 1 51.31 108 GLY A CA 1
ATOM 883 C C . GLY A 1 108 ? 9.742 9.93 -4.324 1 51.31 108 GLY A C 1
ATOM 884 O O . GLY A 1 108 ? 10.297 8.883 -4.652 1 51.31 108 GLY A O 1
ATOM 885 N N . TYR A 1 109 ? 10.469 11.023 -4.574 1 49.22 109 TYR A N 1
ATOM 886 C CA . TYR A 1 109 ? 11.672 10.883 -5.387 1 49.22 109 TYR A CA 1
ATOM 887 C C . TYR A 1 109 ? 12.82 11.695 -4.812 1 49.22 109 TYR A C 1
ATOM 889 O O . TYR A 1 109 ? 13.992 11.344 -4.992 1 49.22 109 TYR A O 1
ATOM 897 N N . THR A 1 110 ? 12.539 12.805 -4.07 1 55.22 110 THR A N 1
ATOM 898 C CA . THR A 1 110 ? 13.711 13.672 -4.059 1 55.22 110 THR A CA 1
ATOM 899 C C . THR A 1 110 ? 14.102 14.039 -2.627 1 55.22 110 THR A C 1
ATOM 901 O O . THR A 1 110 ? 14.188 15.219 -2.285 1 55.22 110 THR A O 1
ATOM 904 N N . LEU A 1 111 ? 14.086 13.078 -1.723 1 59.94 111 LEU A N 1
ATOM 905 C CA . LEU A 1 111 ? 14.531 13.461 -0.388 1 59.94 111 LEU A CA 1
ATOM 906 C C . LEU A 1 111 ? 16.047 13.305 -0.253 1 59.94 111 LEU A C 1
ATOM 908 O O . LEU A 1 111 ? 16.594 13.461 0.84 1 59.94 111 LEU A O 1
ATOM 912 N N . GLY A 1 112 ? 16.656 13.102 -1.48 1 58.72 112 GLY A N 1
ATOM 913 C CA . GLY A 1 112 ? 18.109 13 -1.485 1 58.72 112 GLY A CA 1
ATOM 914 C C . GLY A 1 112 ? 18.625 11.828 -0.668 1 58.72 112 GLY A C 1
ATOM 915 O O . GLY A 1 112 ? 18.062 10.734 -0.718 1 58.72 112 GLY A O 1
ATOM 916 N N . ALA A 1 113 ? 19.781 12.031 0.106 1 57.56 113 ALA A N 1
ATOM 917 C CA . ALA A 1 113 ? 20.469 10.992 0.871 1 57.56 113 ALA A CA 1
ATOM 918 C C . ALA A 1 113 ? 19.547 10.391 1.929 1 57.56 113 ALA A C 1
ATOM 920 O O . ALA A 1 113 ? 19.688 9.211 2.279 1 57.56 113 ALA A O 1
ATOM 921 N N . ASP A 1 114 ? 18.594 11.227 2.412 1 65.25 114 ASP A N 1
ATOM 922 C CA . ASP A 1 114 ? 17.703 10.82 3.502 1 65.25 114 ASP A CA 1
ATOM 923 C C . ASP A 1 114 ? 16.438 10.164 2.967 1 65.25 114 ASP A C 1
ATOM 925 O O . ASP A 1 114 ? 15.531 9.828 3.734 1 65.25 114 ASP A O 1
ATOM 929 N N . SER A 1 115 ? 16.547 9.859 1.731 1 75.12 115 SER A N 1
ATOM 930 C CA . SER A 1 115 ? 15.266 9.562 1.095 1 75.12 115 SER A CA 1
ATOM 931 C C . SER A 1 115 ? 14.656 8.289 1.655 1 75.12 115 SER A C 1
ATOM 933 O O . SER A 1 115 ? 13.477 8.273 2.033 1 75.12 115 SER A O 1
ATOM 935 N N . GLU A 1 116 ? 15.477 7.301 1.879 1 75.56 116 GLU A N 1
ATOM 936 C CA . GLU A 1 116 ? 14.914 6.031 2.334 1 75.56 116 GLU A CA 1
ATOM 937 C C . GLU A 1 116 ? 14.453 6.121 3.787 1 75.56 116 GLU A C 1
ATOM 939 O O . GLU A 1 116 ? 13.375 5.637 4.133 1 75.56 116 GLU A O 1
ATOM 944 N N . LEU A 1 117 ? 15.305 6.723 4.562 1 80.75 117 LEU A N 1
ATOM 945 C CA . LEU A 1 117 ? 14.969 6.887 5.973 1 80.75 117 LEU A CA 1
ATOM 946 C C . LEU A 1 117 ? 13.727 7.75 6.141 1 80.75 117 LEU A C 1
ATOM 948 O O . LEU A 1 117 ? 12.828 7.41 6.914 1 80.75 117 LEU A O 1
ATOM 952 N N . ALA A 1 118 ? 13.625 8.867 5.445 1 84.94 118 ALA A N 1
ATOM 953 C CA . ALA A 1 118 ? 12.469 9.766 5.523 1 84.94 118 ALA A CA 1
ATOM 954 C C . ALA A 1 118 ? 11.195 9.047 5.102 1 84.94 118 ALA A C 1
ATOM 956 O O . ALA A 1 118 ? 10.164 9.156 5.773 1 84.94 118 ALA A O 1
ATOM 957 N N . LYS A 1 119 ? 11.281 8.273 4.062 1 83.19 119 LYS A N 1
ATOM 958 C CA . LYS A 1 119 ? 10.117 7.559 3.547 1 83.19 119 LYS A CA 1
ATOM 959 C C . LYS A 1 119 ? 9.609 6.539 4.559 1 83.19 119 LYS A C 1
ATOM 961 O O . LYS A 1 119 ? 8.398 6.434 4.785 1 83.19 119 LYS A O 1
ATOM 966 N N . HIS A 1 120 ? 10.523 5.867 5.168 1 85.44 120 HIS A N 1
ATOM 967 C CA . HIS A 1 120 ? 10.148 4.871 6.164 1 85.44 120 HIS A CA 1
ATOM 968 C C . HIS A 1 120 ? 9.508 5.523 7.383 1 85.44 120 HIS A C 1
ATOM 970 O O . HIS A 1 120 ? 8.477 5.055 7.871 1 85.44 120 HIS A O 1
ATOM 976 N N . LYS A 1 121 ? 10.094 6.574 7.836 1 90.94 121 LYS A N 1
ATOM 977 C CA . LYS A 1 121 ? 9.57 7.27 9.008 1 90.94 121 LYS A CA 1
ATOM 978 C C . LYS A 1 121 ? 8.195 7.863 8.727 1 90.94 121 LYS A C 1
ATOM 980 O O . LYS A 1 121 ? 7.293 7.785 9.562 1 90.94 121 LYS A O 1
ATOM 985 N N . ILE A 1 122 ? 8.031 8.438 7.559 1 90.75 122 ILE A N 1
ATOM 986 C CA . ILE A 1 122 ? 6.762 9.055 7.184 1 90.75 122 ILE A CA 1
ATOM 987 C C . ILE A 1 122 ? 5.688 7.977 7.066 1 90.75 122 ILE A C 1
ATOM 989 O O . ILE A 1 122 ? 4.555 8.172 7.516 1 90.75 122 ILE A O 1
ATOM 993 N N . ALA A 1 123 ? 6.086 6.863 6.484 1 89 123 ALA A N 1
ATOM 994 C CA . ALA A 1 123 ? 5.16 5.738 6.371 1 89 123 ALA A CA 1
ATOM 995 C C . ALA A 1 123 ? 4.68 5.285 7.746 1 89 123 ALA A C 1
ATOM 997 O O . ALA A 1 123 ? 3.516 4.914 7.914 1 89 123 ALA A O 1
ATOM 998 N N . ARG A 1 124 ? 5.543 5.332 8.695 1 94 124 ARG A N 1
ATOM 999 C CA . ARG A 1 124 ? 5.188 4.938 10.055 1 94 124 ARG A CA 1
ATOM 1000 C C . ARG A 1 124 ? 4.273 5.973 10.703 1 94 124 ARG A C 1
ATOM 1002 O O . ARG A 1 124 ? 3.43 5.633 11.539 1 94 124 ARG A O 1
ATOM 1009 N N . LEU A 1 125 ? 4.438 7.242 10.312 1 96 125 LEU A N 1
ATOM 1010 C CA . LEU A 1 125 ? 3.635 8.312 10.906 1 96 125 LEU A CA 1
ATOM 1011 C C . LEU A 1 125 ? 2.162 8.148 10.547 1 96 125 LEU A C 1
ATOM 1013 O O . LEU A 1 125 ? 1.287 8.367 11.391 1 96 125 LEU A O 1
ATOM 1017 N N . ILE A 1 126 ? 1.964 7.75 9.273 1 96.69 126 ILE A N 1
ATOM 1018 C CA . ILE A 1 126 ? 0.571 7.578 8.875 1 96.69 126 ILE A CA 1
ATOM 1019 C C . ILE A 1 126 ? -0.048 6.418 9.648 1 96.69 126 ILE A C 1
ATOM 1021 O O . ILE A 1 126 ? -1.195 6.496 10.086 1 96.69 126 ILE A O 1
ATOM 1025 N N . VAL A 1 127 ? 0.608 5.426 9.875 1 97.5 127 VAL A N 1
ATOM 1026 C CA . VAL A 1 127 ? 0.132 4.289 10.656 1 97.5 127 VAL A CA 1
ATOM 1027 C C . VAL A 1 127 ? -0.187 4.742 12.078 1 97.5 127 VAL A C 1
ATOM 1029 O O . VAL A 1 127 ? -1.257 4.434 12.609 1 97.5 127 VAL A O 1
ATOM 1032 N N . ASN A 1 128 ? 0.748 5.453 12.672 1 98 128 ASN A N 1
ATOM 1033 C CA . ASN A 1 128 ? 0.559 5.934 14.039 1 98 128 ASN A CA 1
ATOM 1034 C C . ASN A 1 128 ? -0.694 6.793 14.164 1 98 128 ASN A C 1
ATOM 1036 O O . ASN A 1 128 ? -1.459 6.652 15.117 1 98 128 ASN A O 1
ATOM 1040 N N . GLU A 1 129 ? -0.851 7.684 13.219 1 98.12 129 GLU A N 1
ATOM 1041 C CA . GLU A 1 129 ? -2.002 8.578 13.281 1 98.12 129 GLU A CA 1
ATOM 1042 C C . GLU A 1 129 ? -3.305 7.816 13.047 1 98.12 129 GLU A C 1
ATOM 1044 O O . GLU A 1 129 ? -4.316 8.094 13.695 1 98.12 129 GLU A O 1
ATOM 1049 N N . VAL A 1 130 ? -3.281 6.875 12.117 1 98.62 130 VAL A N 1
ATOM 1050 C CA . VAL A 1 130 ? -4.453 6.039 11.883 1 98.62 130 VAL A CA 1
ATOM 1051 C C . VAL A 1 130 ? -4.762 5.219 13.133 1 98.62 130 VAL A C 1
ATOM 1053 O O . VAL A 1 130 ? -5.918 5.129 13.555 1 98.62 130 VAL A O 1
ATOM 1056 N N . GLU A 1 131 ? -3.771 4.676 13.727 1 98.44 131 GLU A N 1
ATOM 1057 C CA . GLU A 1 131 ? -3.967 3.867 14.93 1 98.44 131 GLU A CA 1
ATOM 1058 C C . GLU A 1 131 ? -4.555 4.699 16.062 1 98.44 131 GLU A C 1
ATOM 1060 O O . GLU A 1 131 ? -5.48 4.258 16.75 1 98.44 13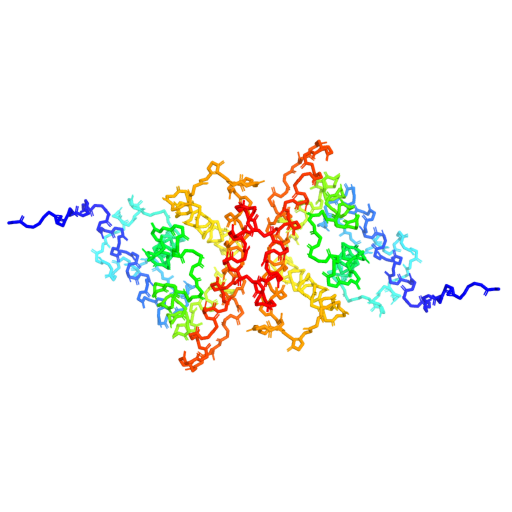1 GLU A O 1
ATOM 1065 N N . ALA A 1 132 ? -3.973 5.852 16.281 1 98.25 132 ALA A N 1
ATOM 1066 C CA . ALA A 1 132 ? -4.477 6.746 17.312 1 98.25 132 ALA A CA 1
ATOM 1067 C C . ALA A 1 132 ? -5.945 7.09 17.078 1 98.25 132 ALA A C 1
ATOM 1069 O O . ALA A 1 132 ? -6.746 7.113 18.016 1 98.25 132 ALA A O 1
ATOM 1070 N N . ASN A 1 133 ? -6.242 7.348 15.844 1 98.62 133 ASN A N 1
ATOM 1071 C CA . ASN A 1 133 ? -7.617 7.707 15.516 1 98.62 133 ASN A CA 1
ATOM 1072 C C . ASN A 1 133 ? -8.57 6.527 15.719 1 98.62 133 ASN A C 1
ATOM 1074 O O . ASN A 1 133 ? -9.602 6.668 16.375 1 98.62 133 ASN A O 1
ATOM 1078 N N . LEU A 1 134 ? -8.266 5.375 15.188 1 98.62 134 LEU A N 1
ATOM 1079 C CA . LEU A 1 134 ? -9.117 4.199 15.289 1 98.62 134 LEU A CA 1
ATOM 1080 C C . LEU A 1 134 ? -9.328 3.805 16.75 1 98.62 134 LEU A C 1
ATOM 1082 O O . LEU A 1 134 ? -10.422 3.377 17.125 1 98.62 134 LEU A O 1
ATOM 1086 N N . THR A 1 135 ? -8.266 3.877 17.578 1 98.38 135 THR A N 1
ATOM 1087 C CA . THR A 1 135 ? -8.359 3.553 18.984 1 98.38 135 THR A CA 1
ATOM 1088 C C . THR A 1 135 ? -9.43 4.398 19.672 1 98.38 135 THR A C 1
ATOM 1090 O O . THR A 1 135 ? -10.141 3.914 20.547 1 98.38 135 THR A O 1
ATOM 1093 N N . ARG A 1 136 ? -9.57 5.613 19.25 1 97.81 136 ARG A N 1
ATOM 1094 C CA . ARG A 1 136 ? -10.516 6.543 19.859 1 97.81 136 ARG A CA 1
ATOM 1095 C C . ARG A 1 136 ? -11.914 6.359 19.281 1 97.81 136 ARG A C 1
ATOM 1097 O O . ARG A 1 136 ? -12.906 6.633 19.969 1 97.81 136 ARG A O 1
ATOM 1104 N N . THR A 1 137 ? -12 5.812 18.094 1 98.38 137 THR A N 1
ATOM 1105 C CA . THR A 1 137 ? -13.266 5.949 17.391 1 98.38 137 THR A CA 1
ATOM 1106 C C . THR A 1 137 ? -13.938 4.59 17.203 1 98.38 137 THR A C 1
ATOM 1108 O O . THR A 1 137 ? -15.141 4.52 16.953 1 98.38 137 THR A O 1
ATOM 1111 N N . LEU A 1 138 ? -13.188 3.541 17.234 1 97.75 138 LEU A N 1
ATOM 1112 C CA . LEU A 1 138 ? -13.766 2.219 17 1 97.75 138 LEU A CA 1
ATOM 1113 C C . LEU A 1 138 ? -13.859 1.439 18.312 1 97.75 138 LEU A C 1
ATOM 1115 O O . LEU A 1 138 ? -13.062 1.651 19.234 1 97.75 138 LEU A O 1
ATOM 1119 N N . PRO A 1 139 ? -14.898 0.58 18.406 1 96.88 139 PRO A N 1
ATOM 1120 C CA . PRO A 1 139 ? -14.891 -0.386 19.516 1 96.88 139 PRO A CA 1
ATOM 1121 C C . PRO A 1 139 ? -13.836 -1.478 19.328 1 96.88 139 PRO A C 1
ATOM 1123 O O . PRO A 1 139 ? -14.156 -2.572 18.859 1 96.88 139 PRO A O 1
ATOM 1126 N N . THR A 1 140 ? -12.633 -1.208 19.766 1 95.38 140 THR A N 1
ATOM 1127 C CA . THR A 1 140 ? -11.477 -2.055 19.469 1 95.38 140 THR A CA 1
ATOM 1128 C C . THR A 1 140 ? -11.672 -3.449 20.062 1 95.38 140 THR A C 1
ATOM 1130 O O . THR A 1 140 ? -11.133 -4.43 19.547 1 95.38 140 THR A O 1
ATOM 1133 N N . ALA A 1 141 ? -12.477 -3.568 21.094 1 95.75 141 ALA A N 1
ATOM 1134 C CA . ALA A 1 141 ? -12.75 -4.855 21.734 1 95.75 141 ALA A CA 1
ATOM 1135 C C . ALA A 1 141 ? -13.555 -5.766 20.812 1 95.75 141 ALA A C 1
ATOM 1137 O O . ALA A 1 141 ? -13.57 -6.984 20.984 1 95.75 141 ALA A O 1
ATOM 1138 N N . GLU A 1 142 ? -14.203 -5.191 19.906 1 96.81 142 GLU A N 1
ATOM 1139 C CA . GLU A 1 142 ? -15.078 -5.953 19.016 1 96.81 142 GLU A CA 1
ATOM 1140 C C . GLU A 1 142 ? -14.359 -6.359 17.734 1 96.81 142 GLU A C 1
ATOM 1142 O O . GLU A 1 142 ? -14.914 -7.09 16.922 1 96.81 142 GLU A O 1
ATOM 1147 N N . LEU A 1 143 ? -13.172 -5.891 17.531 1 97.81 143 LEU A N 1
ATOM 1148 C CA . LEU A 1 143 ? -12.422 -6.23 16.328 1 97.81 143 LEU A CA 1
ATOM 1149 C C . LEU A 1 143 ? -12.125 -7.727 16.266 1 97.81 143 LEU A C 1
ATOM 1151 O O . LEU A 1 143 ? -11.797 -8.336 17.297 1 97.81 143 LEU A O 1
ATOM 1155 N N . THR A 1 144 ? -12.227 -8.312 15.117 1 97.38 144 THR A N 1
ATOM 1156 C CA . THR A 1 144 ? -11.984 -9.734 14.93 1 97.38 144 THR A CA 1
ATOM 1157 C C . THR A 1 144 ? -10.539 -9.992 14.523 1 97.38 144 THR A C 1
ATOM 1159 O O . THR A 1 144 ? -10.133 -11.133 14.312 1 97.38 144 THR A O 1
ATOM 1162 N N . LEU A 1 145 ? -9.766 -8.945 14.367 1 97.31 145 LEU A N 1
ATOM 1163 C CA . LEU A 1 145 ? -8.336 -8.977 14.07 1 97.31 145 LEU A CA 1
ATOM 1164 C C . LEU A 1 145 ? -7.594 -7.918 14.883 1 97.31 145 LEU A C 1
ATOM 1166 O O . LEU A 1 145 ? -8.211 -6.992 15.414 1 97.31 145 LEU A O 1
ATOM 1170 N N . PRO A 1 146 ? -6.297 -8.125 15.086 1 96.56 146 PRO A N 1
ATOM 1171 C CA . PRO A 1 146 ? -5.531 -7.148 15.867 1 96.56 146 PRO A CA 1
ATOM 1172 C C . PRO A 1 146 ? -5.57 -5.75 15.258 1 96.56 146 PRO A C 1
ATOM 1174 O O . PRO A 1 146 ? -5.496 -5.598 14.031 1 96.56 146 PRO A O 1
ATOM 1177 N N . LEU A 1 147 ? -5.723 -4.711 16.141 1 97.75 147 LEU A N 1
ATOM 1178 C CA . LEU A 1 147 ? -5.824 -3.32 15.711 1 97.75 147 LEU A CA 1
ATOM 1179 C C . LEU A 1 147 ? -4.637 -2.938 14.836 1 97.75 147 LEU A C 1
ATOM 1181 O O . LEU A 1 147 ? -4.805 -2.268 13.812 1 97.75 147 LEU A O 1
ATOM 1185 N N . PRO A 1 148 ? -3.381 -3.406 15.086 1 96.44 148 PRO A N 1
ATOM 1186 C CA . PRO A 1 148 ? -2.242 -3.029 14.25 1 96.44 148 PRO A CA 1
ATOM 1187 C C . PRO A 1 148 ? -2.381 -3.529 12.812 1 96.44 148 PRO A C 1
ATOM 1189 O O . PRO A 1 148 ? -1.912 -2.871 11.875 1 96.44 148 PRO A O 1
ATOM 1192 N N . MET A 1 149 ? -3.047 -4.664 12.57 1 96.94 149 MET A N 1
ATOM 1193 C CA . MET A 1 149 ? -3.262 -5.164 11.211 1 96.94 149 MET A CA 1
ATOM 1194 C C . MET A 1 149 ? -4.215 -4.254 10.445 1 96.94 149 MET A C 1
ATOM 1196 O O . MET A 1 149 ? -3.961 -3.92 9.289 1 96.94 149 MET A O 1
ATOM 1200 N N . LEU A 1 150 ? -5.281 -3.893 11.117 1 98.5 150 LEU A N 1
ATOM 1201 C CA . LEU A 1 150 ? -6.23 -2.975 10.5 1 98.5 150 LEU A CA 1
ATOM 1202 C C . LEU A 1 150 ? -5.578 -1.628 10.211 1 98.5 150 LEU A C 1
ATOM 1204 O O . LEU A 1 150 ? -5.738 -1.081 9.117 1 98.5 150 LEU A O 1
ATOM 1208 N N . THR A 1 151 ? -4.848 -1.107 11.211 1 98.38 151 THR A N 1
ATOM 1209 C CA . THR A 1 151 ? -4.191 0.189 11.078 1 98.38 151 THR A CA 1
ATOM 1210 C C . THR A 1 151 ? -3.227 0.193 9.898 1 98.38 151 THR A C 1
ATOM 1212 O O . THR A 1 151 ? -3.221 1.133 9.102 1 98.38 151 THR A O 1
ATOM 1215 N N . SER A 1 152 ? -2.471 -0.864 9.781 1 97.38 152 SER A N 1
ATOM 1216 C CA . SER A 1 152 ? -1.51 -0.958 8.688 1 97.38 152 SER A CA 1
ATOM 1217 C C . SER A 1 152 ? -2.213 -1.046 7.34 1 97.38 152 SER A C 1
ATOM 1219 O O . SER A 1 152 ? -1.751 -0.47 6.355 1 97.38 152 SER A O 1
ATOM 1221 N N . ALA A 1 153 ? -3.307 -1.774 7.285 1 98.38 153 ALA A N 1
ATOM 1222 C CA . ALA A 1 153 ? -4.059 -1.905 6.043 1 98.38 153 ALA A CA 1
ATOM 1223 C C . ALA A 1 153 ? -4.625 -0.559 5.598 1 98.38 153 ALA A C 1
ATOM 1225 O O . ALA A 1 153 ? -4.488 -0.175 4.434 1 98.38 153 ALA A O 1
ATOM 1226 N N . ILE A 1 154 ? -5.246 0.176 6.516 1 98.75 154 ILE A N 1
ATOM 1227 C CA . ILE A 1 154 ? -5.844 1.472 6.219 1 98.75 154 ILE A CA 1
ATOM 1228 C C . ILE A 1 154 ? -4.758 2.459 5.797 1 98.75 154 ILE A C 1
ATOM 1230 O O . ILE A 1 154 ? -4.902 3.162 4.797 1 98.75 154 ILE A O 1
ATOM 1234 N N . ALA A 1 155 ? -3.66 2.475 6.582 1 97.81 155 ALA A N 1
ATOM 1235 C CA . ALA A 1 155 ? -2.543 3.363 6.27 1 97.81 155 ALA A CA 1
ATOM 1236 C C . ALA A 1 155 ? -1.953 3.035 4.898 1 97.81 155 ALA A C 1
ATOM 1238 O O . ALA A 1 155 ? -1.651 3.938 4.113 1 97.81 155 ALA A O 1
ATOM 1239 N N . ALA A 1 156 ? -1.815 1.772 4.633 1 96.25 156 ALA A N 1
ATOM 1240 C CA . ALA A 1 156 ? -1.26 1.353 3.35 1 96.25 156 ALA A CA 1
ATOM 1241 C C . ALA A 1 156 ? -2.176 1.755 2.197 1 96.25 156 ALA A C 1
ATOM 1243 O O . ALA A 1 156 ? -1.704 2.16 1.132 1 96.25 156 ALA A O 1
ATOM 1244 N N . ASN A 1 157 ? -3.465 1.544 2.373 1 97.88 157 ASN A N 1
ATOM 1245 C CA . ASN A 1 157 ? -4.406 1.973 1.344 1 97.88 157 ASN A CA 1
ATOM 1246 C C . ASN A 1 157 ? -4.312 3.475 1.091 1 97.88 157 ASN A C 1
ATOM 1248 O O . ASN A 1 157 ? -4.23 3.91 -0.058 1 97.88 157 ASN A O 1
ATOM 1252 N N . ILE A 1 158 ? -4.305 4.281 2.168 1 96.88 158 ILE A N 1
ATOM 1253 C CA . ILE A 1 158 ? -4.203 5.73 2.033 1 96.88 158 ILE A CA 1
ATOM 1254 C C . ILE A 1 158 ? -2.912 6.094 1.307 1 96.88 158 ILE A C 1
ATOM 1256 O O . ILE A 1 158 ? -2.93 6.855 0.337 1 96.88 158 ILE A O 1
ATOM 1260 N N . GLN A 1 159 ? -1.799 5.543 1.73 1 93 159 GLN A N 1
ATOM 1261 C CA . GLN A 1 159 ? -0.502 5.84 1.133 1 93 159 GLN A CA 1
ATOM 1262 C C . GLN A 1 159 ? -0.481 5.473 -0.348 1 93 159 GLN A C 1
ATOM 1264 O O . GLN A 1 159 ? 0.003 6.242 -1.179 1 93 159 GLN A O 1
ATOM 1269 N N . SER A 1 160 ? -0.992 4.309 -0.667 1 92.81 160 SER A N 1
ATOM 1270 C CA . SER A 1 160 ? -0.993 3.869 -2.059 1 92.81 160 SER A CA 1
ATOM 1271 C C . SER A 1 160 ? -1.827 4.801 -2.932 1 92.81 160 SER A C 1
ATOM 1273 O O . SER A 1 160 ? -1.458 5.09 -4.07 1 92.81 160 SER A O 1
ATOM 1275 N N . GLN A 1 161 ? -2.932 5.281 -2.418 1 93.94 161 GLN A N 1
ATOM 1276 C CA . GLN A 1 161 ? -3.807 6.16 -3.186 1 93.94 161 GLN A CA 1
ATOM 1277 C C . GLN A 1 161 ? -3.205 7.555 -3.314 1 93.94 161 GLN A C 1
ATOM 1279 O O . GLN A 1 161 ? -3.41 8.234 -4.324 1 93.94 161 GLN A O 1
ATOM 1284 N N . VAL A 1 162 ? -2.457 7.973 -2.311 1 90.44 162 VAL A N 1
ATOM 1285 C CA . VAL A 1 162 ? -1.752 9.242 -2.414 1 90.44 162 VAL A CA 1
ATOM 1286 C C . VAL A 1 162 ? -0.748 9.188 -3.564 1 90.44 162 VAL A C 1
ATOM 1288 O O . VAL A 1 162 ? -0.652 10.125 -4.359 1 90.44 162 VAL A O 1
ATOM 1291 N N . VAL A 1 163 ? -0.03 8.117 -3.682 1 83.69 163 VAL A N 1
ATOM 1292 C CA . VAL A 1 163 ? 0.969 7.941 -4.73 1 83.69 163 VAL A CA 1
ATOM 1293 C C . VAL A 1 163 ? 0.281 7.879 -6.094 1 83.69 163 VAL A C 1
ATOM 1295 O O . VAL A 1 163 ? 0.784 8.43 -7.074 1 83.69 163 VAL A O 1
ATOM 1298 N N . ALA A 1 164 ? -0.833 7.207 -6.078 1 83.31 164 ALA A N 1
ATOM 1299 C CA . ALA A 1 164 ? -1.551 7.043 -7.336 1 83.31 164 ALA A CA 1
ATOM 1300 C C . ALA A 1 164 ? -2.273 8.328 -7.73 1 83.31 164 ALA A C 1
ATOM 1302 O O . ALA A 1 164 ? -2.695 8.484 -8.883 1 83.31 164 ALA A O 1
ATOM 1303 N N . PHE A 1 165 ? -2.41 9.164 -6.648 1 83.31 165 PHE A N 1
ATOM 1304 C CA . PHE A 1 165 ? -3.184 10.383 -6.848 1 83.31 165 PHE A CA 1
ATOM 1305 C C . PHE A 1 165 ? -2.455 11.336 -7.785 1 83.31 165 PHE A C 1
ATOM 1307 O O . PHE A 1 165 ? -1.364 11.82 -7.465 1 83.31 165 PHE A O 1
ATOM 1314 N N . LYS A 1 166 ? -2.559 11.094 -9.117 1 70.88 166 LYS A N 1
ATOM 1315 C CA . LYS A 1 166 ? -1.991 11.938 -10.172 1 70.88 166 LYS A CA 1
ATOM 1316 C C . LYS A 1 166 ? -2.67 13.297 -10.203 1 70.88 166 LYS A C 1
ATOM 1318 O O . LYS A 1 166 ? -3.695 13.508 -9.555 1 70.88 166 LYS A O 1
ATOM 1323 N N . ASP A 1 167 ? -1.958 14.133 -10.977 1 64.88 167 ASP A N 1
ATOM 1324 C CA . ASP A 1 167 ? -2.371 15.523 -11.117 1 64.88 167 ASP A CA 1
ATOM 1325 C C . ASP A 1 167 ? -3.807 15.625 -11.633 1 64.88 167 ASP A C 1
ATOM 1327 O O . ASP A 1 167 ? -4.031 15.875 -12.82 1 64.88 167 ASP A O 1
ATOM 1331 N N . LEU A 1 168 ? -4.609 15.102 -10.703 1 66 168 LEU A N 1
ATOM 1332 C CA . LEU A 1 168 ? -6.02 15.305 -11.016 1 66 168 LEU A CA 1
ATOM 1333 C C . LEU A 1 168 ? -6.406 16.766 -10.875 1 66 168 LEU A C 1
ATOM 1335 O O . LEU A 1 168 ? -6.16 17.375 -9.828 1 66 168 LEU A O 1
ATOM 1339 N N . THR A 1 169 ? -6.645 17.359 -11.859 1 65.25 169 THR A N 1
ATOM 1340 C CA . THR A 1 169 ? -6.875 18.797 -11.914 1 65.25 169 THR A CA 1
ATOM 1341 C C . THR A 1 169 ? -8.359 19.109 -11.75 1 65.25 169 THR A C 1
ATOM 1343 O O . THR A 1 169 ? -8.727 20.234 -11.375 1 65.25 169 THR A O 1
ATOM 1346 N N . ASN A 1 170 ? -9.188 18.156 -11.891 1 81.12 170 ASN A N 1
ATOM 1347 C CA . ASN A 1 170 ? -10.633 18.375 -11.812 1 81.12 170 ASN A CA 1
ATOM 1348 C C . ASN A 1 170 ? -11.18 18.016 -10.438 1 81.12 170 ASN A C 1
ATOM 1350 O O . ASN A 1 170 ? -10.953 16.922 -9.938 1 81.12 170 ASN A O 1
ATOM 1354 N N . LYS A 1 171 ? -11.836 19.031 -9.844 1 83 171 LYS A N 1
ATOM 1355 C CA . LYS A 1 171 ? -12.383 18.906 -8.5 1 83 171 LYS A CA 1
ATOM 1356 C C . LYS A 1 171 ? -13.305 17.688 -8.391 1 83 171 LYS A C 1
ATOM 1358 O O . LYS A 1 171 ? -13.258 16.953 -7.402 1 83 171 LYS A O 1
ATOM 1363 N N . GLN A 1 172 ? -14.18 17.562 -9.352 1 86.69 172 GLN A N 1
ATOM 1364 C CA . GLN A 1 172 ? -15.133 16.453 -9.336 1 86.69 172 GLN A CA 1
ATOM 1365 C C . GLN A 1 172 ? -14.414 15.109 -9.344 1 86.69 172 GLN A C 1
ATOM 1367 O O . GLN A 1 172 ? -14.797 14.188 -8.625 1 86.69 172 GLN A O 1
ATOM 1372 N N . GLU A 1 173 ? -13.367 15.062 -10.117 1 89.31 173 GLU A N 1
ATOM 1373 C CA . GLU A 1 173 ? -12.586 13.836 -10.188 1 89.31 173 GLU A CA 1
ATOM 1374 C C . GLU A 1 173 ? -11.867 13.562 -8.875 1 89.31 173 GLU A C 1
ATOM 1376 O O . GLU A 1 173 ? -11.781 12.414 -8.43 1 89.31 173 GLU A O 1
ATOM 1381 N N . THR A 1 174 ? -11.43 14.664 -8.219 1 91.06 174 THR A N 1
ATOM 1382 C CA . THR A 1 174 ? -10.766 14.547 -6.93 1 91.06 174 THR A CA 1
ATOM 1383 C C . THR A 1 174 ? -11.734 14.039 -5.867 1 91.06 174 THR A C 1
ATOM 1385 O O . THR A 1 174 ? -11.414 13.125 -5.102 1 91.06 174 THR A O 1
ATOM 1388 N N . GLU A 1 175 ? -12.922 14.617 -5.82 1 93.94 175 GLU A N 1
ATOM 1389 C CA . GLU A 1 175 ? -13.938 14.227 -4.844 1 93.94 175 GLU A CA 1
ATOM 1390 C C . GLU A 1 175 ? -14.344 12.766 -5.027 1 93.94 175 GLU A C 1
ATOM 1392 O O . GLU A 1 175 ? -14.477 12.023 -4.051 1 93.94 175 GLU A O 1
ATOM 1397 N N . ALA A 1 176 ? -14.562 12.391 -6.281 1 95.06 176 ALA A N 1
ATOM 1398 C CA . ALA A 1 176 ? -14.914 11.008 -6.566 1 95.06 176 ALA A CA 1
ATOM 1399 C C . ALA A 1 176 ? -13.805 10.055 -6.133 1 95.06 176 ALA A C 1
ATOM 1401 O O . ALA A 1 176 ? -14.078 9 -5.551 1 95.06 176 ALA A O 1
ATOM 1402 N N . PHE A 1 177 ? -12.578 10.477 -6.398 1 95.81 177 PHE A N 1
ATOM 1403 C CA . PHE A 1 177 ? -11.422 9.68 -6.012 1 95.81 177 PHE A CA 1
ATOM 1404 C C . PHE A 1 177 ? -11.383 9.484 -4.504 1 95.81 177 PHE A C 1
ATOM 1406 O O . PHE A 1 177 ? -11.219 8.359 -4.027 1 95.81 177 PHE A O 1
ATOM 1413 N N . VAL A 1 178 ? -11.578 10.516 -3.734 1 96.81 178 VAL A N 1
ATOM 1414 C CA . VAL A 1 178 ? -11.492 10.484 -2.279 1 96.81 178 VAL A CA 1
ATOM 1415 C C . VAL A 1 178 ? -12.641 9.648 -1.714 1 96.81 178 VAL A C 1
ATOM 1417 O O . VAL A 1 178 ? -12.445 8.883 -0.764 1 96.81 178 VAL A O 1
ATOM 1420 N N . ASN A 1 179 ? -13.805 9.758 -2.273 1 98 179 ASN A N 1
ATOM 1421 C CA . ASN A 1 179 ? -14.938 8.953 -1.832 1 98 179 ASN A CA 1
ATOM 1422 C C . ASN A 1 179 ? -14.703 7.473 -2.098 1 98 179 ASN A C 1
ATOM 1424 O O . ASN A 1 179 ? -15.109 6.621 -1.304 1 98 179 ASN A O 1
ATOM 1428 N N . ARG A 1 180 ? -14.062 7.191 -3.188 1 97.94 180 ARG A N 1
ATOM 1429 C CA . ARG A 1 180 ? -13.742 5.801 -3.49 1 97.94 180 ARG A CA 1
ATOM 1430 C C . ARG A 1 180 ? -12.711 5.254 -2.514 1 97.94 180 ARG A C 1
ATOM 1432 O O . ARG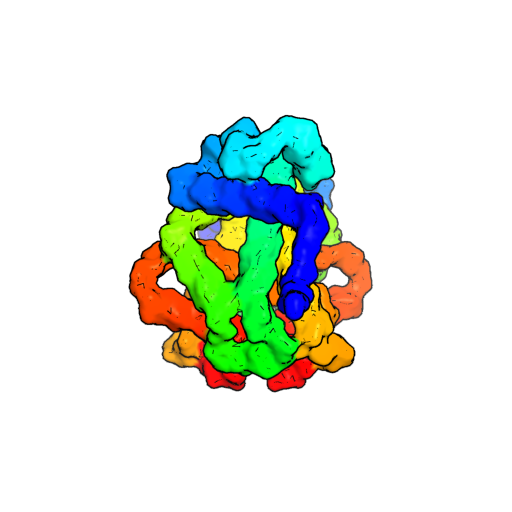 A 1 180 ? -12.797 4.102 -2.09 1 97.94 180 ARG A O 1
ATOM 1439 N N . LEU A 1 181 ? -11.719 6.07 -2.186 1 98.06 181 LEU A N 1
ATOM 1440 C CA . LEU A 1 181 ? -10.789 5.715 -1.122 1 98.06 181 LEU A CA 1
ATOM 1441 C C . LEU A 1 181 ? -11.523 5.426 0.179 1 98.06 181 LEU A C 1
ATOM 1443 O O . LEU A 1 181 ? -11.234 4.441 0.86 1 98.06 181 LEU A O 1
ATOM 1447 N N . GLN A 1 182 ? -12.492 6.293 0.531 1 98.56 182 GLN A N 1
ATOM 1448 C CA . GLN A 1 182 ? -13.328 6.105 1.709 1 98.56 182 GLN A CA 1
ATOM 1449 C C . GLN A 1 182 ? -14.078 4.777 1.643 1 98.56 182 GLN A C 1
ATOM 1451 O O . GLN A 1 182 ? -14.195 4.074 2.646 1 98.56 182 GLN A O 1
ATOM 1456 N N . HIS A 1 183 ? -14.594 4.426 0.515 1 98.19 183 HIS A N 1
ATOM 1457 C CA . HIS A 1 183 ? -15.312 3.17 0.339 1 98.19 183 HIS A CA 1
ATOM 1458 C C . HIS A 1 183 ? -14.414 1.974 0.632 1 98.19 183 HIS A C 1
ATOM 1460 O O . HIS A 1 183 ? -14.836 1.022 1.295 1 98.19 183 HIS A O 1
ATOM 1466 N N . LEU A 1 184 ? -13.211 2.047 0.11 1 98.69 184 LEU A N 1
ATOM 1467 C CA . LEU A 1 184 ? -12.258 0.972 0.362 1 98.69 184 LEU A CA 1
ATOM 1468 C C . LEU A 1 184 ? -11.938 0.865 1.849 1 98.69 184 LEU A C 1
ATOM 1470 O O . LEU A 1 184 ? -11.922 -0.234 2.406 1 98.69 184 LEU A O 1
ATOM 1474 N N . ASN A 1 185 ? -11.695 1.98 2.549 1 98.69 185 ASN A N 1
ATOM 1475 C CA . ASN A 1 185 ? -11.43 1.957 3.982 1 98.69 185 ASN A CA 1
ATOM 1476 C C . ASN A 1 185 ? -12.617 1.417 4.77 1 98.69 185 ASN A C 1
ATOM 1478 O O . ASN A 1 185 ? -12.438 0.709 5.762 1 98.69 185 ASN A O 1
ATOM 1482 N N . ARG A 1 186 ? -13.805 1.834 4.32 1 98.62 186 ARG A N 1
ATOM 1483 C CA . ARG A 1 186 ? -15.023 1.301 4.922 1 98.62 186 ARG A CA 1
ATOM 1484 C C . ARG A 1 186 ? -15.039 -0.223 4.855 1 98.62 186 ARG A C 1
ATOM 1486 O O . ARG A 1 186 ? -15.391 -0.886 5.836 1 98.62 186 ARG A O 1
ATOM 1493 N N . GLY A 1 187 ? -14.68 -0.768 3.686 1 98.69 187 GLY A N 1
ATOM 1494 C CA . GLY A 1 187 ? -14.602 -2.213 3.541 1 98.69 187 GLY A CA 1
ATOM 1495 C C . GLY A 1 187 ? -13.625 -2.857 4.504 1 98.69 187 GLY A C 1
ATOM 1496 O O . GLY A 1 187 ? -13.922 -3.902 5.09 1 98.69 187 GLY A O 1
ATOM 1497 N N . LEU A 1 188 ? -12.469 -2.271 4.668 1 98.75 188 LEU A N 1
ATOM 1498 C CA . LEU A 1 188 ? -11.469 -2.771 5.609 1 98.75 188 LEU A CA 1
ATOM 1499 C C . LEU A 1 188 ? -12.023 -2.787 7.031 1 98.75 188 LEU A C 1
ATOM 1501 O O . LEU A 1 188 ? -11.844 -3.764 7.758 1 98.75 188 LEU A O 1
ATOM 1505 N N . ILE A 1 189 ? -12.727 -1.675 7.457 1 98.69 189 ILE A N 1
ATOM 1506 C CA . ILE A 1 189 ? -13.25 -1.545 8.812 1 98.69 189 ILE A CA 1
ATOM 1507 C C . ILE A 1 189 ? -14.359 -2.564 9.039 1 98.69 189 ILE A C 1
ATOM 1509 O O . ILE A 1 189 ? -14.406 -3.227 10.078 1 98.69 189 ILE A O 1
ATOM 1513 N N . LEU A 1 190 ? -15.211 -2.701 8.055 1 98.5 190 LEU A N 1
ATOM 1514 C CA . LEU A 1 190 ? -16.297 -3.676 8.172 1 98.5 190 LEU A CA 1
ATOM 1515 C C . LEU A 1 190 ? -15.734 -5.09 8.312 1 98.5 190 LEU A C 1
ATOM 1517 O O . LEU A 1 190 ? -16.234 -5.879 9.117 1 98.5 190 LEU A O 1
ATOM 1521 N N . ALA A 1 191 ? -14.719 -5.402 7.48 1 98.31 191 ALA A N 1
ATOM 1522 C CA . ALA A 1 191 ? -14.07 -6.707 7.598 1 98.31 191 ALA A CA 1
ATOM 1523 C C . ALA A 1 191 ? -13.5 -6.91 9 1 98.31 191 ALA A C 1
ATOM 1525 O O . ALA A 1 191 ? -13.688 -7.965 9.609 1 98.31 191 ALA A O 1
ATOM 1526 N N . ALA A 1 192 ? -12.828 -5.902 9.562 1 98.38 192 ALA A N 1
ATOM 1527 C CA . ALA A 1 192 ? -12.188 -5.988 10.867 1 98.38 192 ALA A CA 1
ATOM 1528 C C . ALA A 1 192 ? -13.227 -6.156 11.977 1 98.38 192 ALA A C 1
ATOM 1530 O O . ALA A 1 192 ? -12.953 -6.781 13.008 1 98.38 192 ALA A O 1
ATOM 1531 N N . LEU A 1 193 ? -14.422 -5.559 11.789 1 97.88 193 LEU A N 1
ATOM 1532 C CA . LEU A 1 193 ? -15.477 -5.625 12.789 1 97.88 193 LEU A CA 1
ATOM 1533 C C . LEU A 1 193 ? -16.312 -6.895 12.625 1 97.88 193 LEU A C 1
ATOM 1535 O O . LEU A 1 193 ? -17.25 -7.133 13.383 1 97.88 193 LEU A O 1
ATOM 1539 N N . GLY A 1 194 ? -15.953 -7.766 11.586 1 96.88 194 GLY A N 1
ATOM 1540 C CA . GLY A 1 194 ? -16.688 -9 11.336 1 96.88 194 GLY A CA 1
ATOM 1541 C C . GLY A 1 194 ? -18.078 -8.766 10.797 1 96.88 194 GLY A C 1
ATOM 1542 O O . GLY A 1 194 ? -18.984 -9.562 11.047 1 96.88 194 GLY A O 1
ATOM 1543 N N . ARG A 1 195 ? -18.266 -7.625 10.141 1 96.81 195 ARG A N 1
ATOM 1544 C CA . ARG A 1 195 ? -19.594 -7.262 9.672 1 96.81 195 ARG A CA 1
ATOM 1545 C C . ARG A 1 195 ? -19.734 -7.543 8.18 1 96.81 195 ARG A C 1
ATOM 1547 O O . ARG A 1 195 ? -20.688 -7.082 7.539 1 96.81 195 ARG A O 1
ATOM 1554 N N . VAL A 1 196 ? -18.719 -8.18 7.598 1 94.06 196 VAL A N 1
ATOM 1555 C CA . VAL A 1 196 ? -18.781 -8.672 6.223 1 94.06 196 VAL A CA 1
ATOM 1556 C C . VAL A 1 196 ? -17.984 -9.961 6.098 1 94.06 196 VAL A C 1
ATOM 1558 O O . VAL A 1 196 ? -17.125 -10.25 6.934 1 94.06 196 VAL A O 1
ATOM 1561 N N . MET B 1 1 ? 0.757 -38.781 -24.484 1 35.19 1 MET B N 1
ATOM 1562 C CA . MET B 1 1 ? 2.053 -38.125 -24.531 1 35.19 1 MET B CA 1
ATOM 1563 C C . MET B 1 1 ? 1.941 -36.688 -24 1 35.19 1 MET B C 1
ATOM 1565 O O . MET B 1 1 ? 1.161 -35.906 -24.516 1 35.19 1 MET B O 1
ATOM 1569 N N . THR B 1 2 ? 1.694 -36.094 -22.594 1 36.16 2 THR B N 1
ATOM 1570 C CA . THR B 1 2 ? 1.133 -35.156 -21.641 1 36.16 2 THR B CA 1
ATOM 1571 C C . THR B 1 2 ? 1.708 -33.75 -21.844 1 36.16 2 THR B C 1
ATOM 1573 O O . THR B 1 2 ? 2.926 -33.594 -21.969 1 36.16 2 THR B O 1
ATOM 1576 N N . HIS B 1 3 ? 0.95 -32.688 -22.516 1 36.91 3 HIS B N 1
ATOM 1577 C CA . HIS B 1 3 ? 1.292 -31.422 -23.141 1 36.91 3 HIS B CA 1
ATOM 1578 C C . HIS B 1 3 ? 1.967 -30.5 -22.141 1 36.91 3 HIS B C 1
ATOM 1580 O O . HIS B 1 3 ? 1.3 -29.688 -21.484 1 36.91 3 HIS B O 1
ATOM 1586 N N . GLN B 1 4 ? 2.398 -30.781 -20.984 1 42.03 4 GLN B N 1
ATOM 1587 C CA . GLN B 1 4 ? 3.252 -29.875 -20.219 1 42.03 4 GLN B CA 1
ATOM 1588 C C . GLN B 1 4 ? 4.039 -28.953 -21.141 1 42.03 4 GLN B C 1
ATOM 1590 O O . GLN B 1 4 ? 4.969 -29.391 -21.828 1 42.03 4 GLN B O 1
ATOM 1595 N N . GLU B 1 5 ? 3.281 -28.062 -21.844 1 47.81 5 GLU B N 1
ATOM 1596 C CA . GLU B 1 5 ? 3.902 -27.172 -22.812 1 47.81 5 GLU B CA 1
ATOM 1597 C C . GLU B 1 5 ? 5.316 -26.781 -22.391 1 47.81 5 GLU B C 1
ATOM 1599 O O . GLU B 1 5 ? 5.52 -26.297 -21.281 1 47.81 5 GLU B O 1
ATOM 1604 N N . ARG B 1 6 ? 6.281 -27.375 -22.719 1 54.81 6 ARG B N 1
ATOM 1605 C CA . ARG B 1 6 ? 7.73 -27.297 -22.578 1 54.81 6 ARG B CA 1
ATOM 1606 C C . ARG B 1 6 ? 8.203 -25.844 -22.625 1 54.81 6 ARG B C 1
ATOM 1608 O O . ARG B 1 6 ? 7.934 -25.141 -23.609 1 54.81 6 ARG B O 1
ATOM 1615 N N . LEU B 1 7 ? 8.008 -25.016 -21.516 1 66.12 7 LEU B N 1
ATOM 1616 C CA . LEU B 1 7 ? 8.641 -23.719 -21.641 1 66.12 7 LEU B CA 1
ATOM 1617 C C . LEU B 1 7 ? 9.711 -23.719 -22.719 1 66.12 7 LEU B C 1
ATOM 1619 O O . LEU B 1 7 ? 10.398 -24.734 -22.906 1 66.12 7 LEU B O 1
ATOM 1623 N N . GLY B 1 8 ? 9.516 -22.906 -23.781 1 75 8 GLY B N 1
ATOM 1624 C CA . GLY B 1 8 ? 10.609 -22.781 -24.719 1 75 8 GLY B CA 1
ATOM 1625 C C . GLY B 1 8 ? 11.969 -22.75 -24.047 1 75 8 GLY B C 1
ATOM 1626 O O . GLY B 1 8 ? 12.07 -22.547 -22.844 1 75 8 GLY B O 1
ATOM 1627 N N . GLN B 1 9 ? 12.961 -23.219 -24.703 1 82.06 9 GLN B N 1
ATOM 1628 C CA . GLN B 1 9 ? 14.328 -23.312 -24.203 1 82.06 9 GLN B CA 1
ATOM 1629 C C . GLN B 1 9 ? 14.727 -22.031 -23.469 1 82.06 9 GLN B C 1
ATOM 1631 O O . GLN B 1 9 ? 15.352 -22.094 -22.406 1 82.06 9 GLN B O 1
ATOM 1636 N N . GLY B 1 10 ? 14.281 -20.953 -23.875 1 88.25 10 GLY B N 1
ATOM 1637 C CA . GLY B 1 10 ? 14.602 -19.672 -23.266 1 88.25 10 GLY B CA 1
ATOM 1638 C C . GLY B 1 10 ? 13.938 -19.469 -21.922 1 88.25 10 GLY B C 1
ATOM 1639 O O . GLY B 1 10 ? 14.578 -19.047 -20.969 1 88.25 10 GLY B O 1
ATOM 1640 N N . GLU B 1 11 ? 12.789 -19.797 -21.953 1 91.25 11 GLU B N 1
ATOM 1641 C CA . GLU B 1 11 ? 12.055 -19.656 -20.703 1 91.25 11 GLU B CA 1
ATOM 1642 C C . GLU B 1 11 ? 12.602 -20.609 -19.641 1 91.25 11 GLU B C 1
ATOM 1644 O O . GLU B 1 11 ? 12.656 -20.266 -18.453 1 91.25 11 GLU B O 1
ATOM 1649 N N . ARG B 1 12 ? 12.977 -21.781 -20.031 1 92.56 12 ARG B N 1
ATOM 1650 C CA . ARG B 1 12 ? 13.57 -22.734 -19.094 1 92.56 12 ARG B CA 1
ATOM 1651 C C . ARG B 1 12 ? 14.867 -22.188 -18.5 1 92.56 12 ARG B C 1
ATOM 1653 O O . ARG B 1 12 ? 15.109 -22.312 -17.297 1 92.56 12 ARG B O 1
ATOM 1660 N N . THR B 1 13 ? 15.641 -21.609 -19.391 1 93.94 13 THR B N 1
ATOM 1661 C CA . THR B 1 13 ? 16.891 -21.016 -18.953 1 93.94 13 THR B CA 1
ATOM 1662 C C . THR B 1 13 ? 16.641 -19.906 -17.938 1 93.94 13 THR B C 1
ATOM 1664 O O . THR B 1 13 ? 17.281 -19.844 -16.891 1 93.94 13 THR B O 1
ATOM 1667 N N . ARG B 1 14 ? 15.664 -19.109 -18.25 1 95.94 14 ARG B N 1
ATOM 1668 C CA . ARG B 1 14 ? 15.305 -18.016 -17.344 1 95.94 14 ARG B CA 1
ATOM 1669 C C . ARG B 1 14 ? 14.891 -18.547 -15.977 1 95.94 14 ARG B C 1
ATOM 1671 O O . ARG B 1 14 ? 15.352 -18.047 -14.945 1 95.94 14 ARG B O 1
ATOM 1678 N N . GLN B 1 15 ? 14.156 -19.562 -16.031 1 95.5 15 GLN B N 1
ATOM 1679 C CA . GLN B 1 15 ? 13.664 -20.125 -14.773 1 95.5 15 GLN B CA 1
ATOM 1680 C C . GLN B 1 15 ? 14.781 -20.781 -13.984 1 95.5 15 GLN B C 1
ATOM 1682 O O . GLN B 1 15 ? 14.797 -20.719 -12.75 1 95.5 15 GLN B O 1
ATOM 1687 N N . ASN B 1 16 ? 15.68 -21.344 -14.719 1 96 16 ASN B N 1
ATOM 1688 C CA . ASN B 1 16 ? 16.828 -21.938 -14.039 1 96 16 ASN B CA 1
ATOM 1689 C C . ASN B 1 16 ? 17.656 -20.891 -13.297 1 96 16 ASN B C 1
ATOM 1691 O O . ASN B 1 16 ? 18.094 -21.109 -12.18 1 96 16 ASN B O 1
ATOM 1695 N N . ILE B 1 17 ? 17.797 -19.859 -13.938 1 97.38 17 ILE B N 1
ATOM 1696 C CA . ILE B 1 17 ? 18.562 -18.781 -13.336 1 97.38 17 ILE B CA 1
ATOM 1697 C C . ILE B 1 17 ? 17.812 -18.219 -12.133 1 97.38 17 ILE B C 1
ATOM 1699 O O . ILE B 1 17 ? 18.422 -17.953 -11.086 1 97.38 17 ILE B O 1
ATOM 1703 N N . VAL B 1 18 ? 16.578 -18.078 -12.289 1 97.19 18 VAL B N 1
ATOM 1704 C CA . VAL B 1 18 ? 15.766 -17.578 -11.188 1 97.19 18 VAL B CA 1
ATOM 1705 C C . VAL B 1 18 ? 15.797 -18.578 -10.031 1 97.19 18 VAL B C 1
ATOM 1707 O O . VAL B 1 18 ? 15.867 -18.188 -8.867 1 97.19 18 VAL B O 1
ATOM 1710 N N . THR B 1 19 ? 15.703 -19.875 -10.336 1 96.31 19 THR B N 1
ATOM 1711 C CA . THR B 1 19 ? 15.789 -20.922 -9.32 1 96.31 19 THR B CA 1
ATOM 1712 C C . THR B 1 19 ? 17.109 -20.844 -8.57 1 96.31 19 THR B C 1
ATOM 1714 O O . THR B 1 19 ? 17.156 -21.016 -7.352 1 96.31 19 THR B O 1
ATOM 1717 N N . ALA B 1 20 ? 18.172 -20.531 -9.328 1 96.62 20 ALA B N 1
ATOM 1718 C CA . ALA B 1 20 ? 19.484 -20.375 -8.711 1 96.62 20 ALA B CA 1
ATOM 1719 C C . ALA B 1 20 ? 19.469 -19.234 -7.695 1 96.62 20 ALA B C 1
ATOM 1721 O O . ALA B 1 20 ? 19.984 -19.375 -6.582 1 96.62 20 ALA B O 1
ATOM 1722 N N . LEU B 1 21 ? 18.891 -18.172 -8.086 1 94.62 21 LEU B N 1
ATOM 1723 C CA . LEU B 1 21 ? 18.781 -17.047 -7.168 1 94.62 21 LEU B CA 1
ATOM 1724 C C . LEU B 1 21 ? 17.938 -17.406 -5.953 1 94.62 21 LEU B C 1
ATOM 1726 O O . LEU B 1 21 ? 18.297 -17.078 -4.82 1 94.62 21 LEU B O 1
ATOM 1730 N N . THR B 1 22 ? 16.859 -18.047 -6.207 1 92.12 22 THR B N 1
ATOM 1731 C CA . THR B 1 22 ? 15.953 -18.438 -5.137 1 92.12 22 THR B CA 1
ATOM 1732 C C . THR B 1 22 ? 16.688 -19.297 -4.102 1 92.12 22 THR B C 1
ATOM 1734 O O . THR B 1 22 ? 16.547 -19.062 -2.896 1 92.12 22 THR B O 1
ATOM 1737 N N . GLU B 1 23 ? 17.453 -20.172 -4.539 1 92.31 23 GLU B N 1
ATOM 1738 C CA . GLU B 1 23 ? 18.188 -21.062 -3.654 1 92.31 23 GLU B CA 1
ATOM 1739 C C . GLU B 1 23 ? 19.281 -20.312 -2.891 1 92.31 23 GLU B C 1
ATOM 1741 O O . GLU B 1 23 ? 19.5 -20.562 -1.703 1 92.31 23 GLU B O 1
ATOM 1746 N N . ARG B 1 24 ? 19.922 -19.406 -3.578 1 91.12 24 ARG B N 1
ATOM 1747 C CA . ARG B 1 24 ? 20.969 -18.641 -2.932 1 91.12 24 ARG B CA 1
ATOM 1748 C C . ARG B 1 24 ? 20.406 -17.719 -1.847 1 91.12 24 ARG B C 1
ATOM 1750 O O . ARG B 1 24 ? 21.016 -17.562 -0.786 1 91.12 24 ARG B O 1
ATOM 1757 N N . LEU B 1 25 ? 19.234 -17.25 -2.096 1 87.88 25 LEU B N 1
ATOM 1758 C CA . LEU B 1 25 ? 18.625 -16.312 -1.172 1 87.88 25 LEU B CA 1
ATOM 1759 C C . LEU B 1 25 ? 18.188 -17.016 0.112 1 87.88 25 LEU B C 1
ATOM 1761 O O . LEU B 1 25 ? 17.891 -16.359 1.115 1 87.88 25 LEU B O 1
ATOM 1765 N N . ARG B 1 26 ? 18.141 -18.312 0.091 1 85.06 26 ARG B N 1
ATOM 1766 C CA . ARG B 1 26 ? 17.859 -19.078 1.304 1 85.06 26 ARG B CA 1
ATOM 1767 C C . ARG B 1 26 ? 19.094 -19.109 2.217 1 85.06 26 ARG B C 1
ATOM 1769 O O . ARG B 1 26 ? 18.969 -19.375 3.414 1 85.06 26 ARG B O 1
ATOM 1776 N N . LEU B 1 27 ? 20.25 -18.781 1.631 1 84.56 27 LEU B N 1
ATOM 1777 C CA . LEU B 1 27 ? 21.5 -18.984 2.342 1 84.56 27 LEU B CA 1
ATOM 1778 C C . LEU B 1 27 ? 22.188 -17.641 2.641 1 84.56 27 LEU B C 1
ATOM 1780 O O . LEU B 1 27 ? 22.844 -17.5 3.67 1 84.56 27 LEU B O 1
ATOM 1784 N N . VAL B 1 28 ? 22.031 -16.75 1.676 1 84.25 28 VAL B N 1
ATOM 1785 C CA . VAL B 1 28 ? 22.75 -15.484 1.798 1 84.25 28 VAL B CA 1
ATOM 1786 C C . VAL B 1 28 ? 21.828 -14.328 1.433 1 84.25 28 VAL B C 1
ATOM 1788 O O . VAL B 1 28 ? 20.719 -14.539 0.938 1 84.25 28 VAL B O 1
ATOM 1791 N N . THR B 1 29 ? 22.312 -13.07 1.75 1 82.25 29 THR B N 1
ATOM 1792 C CA . THR B 1 29 ? 21.562 -11.883 1.371 1 82.25 29 THR B CA 1
ATOM 1793 C C . THR B 1 29 ? 21.734 -11.578 -0.113 1 82.25 29 THR B C 1
ATOM 1795 O O . THR B 1 29 ? 22.672 -12.07 -0.744 1 82.25 29 THR B O 1
ATOM 1798 N N . TYR B 1 30 ? 20.828 -10.836 -0.674 1 84.94 30 TYR B N 1
ATOM 1799 C CA . TYR B 1 30 ? 20.891 -10.438 -2.076 1 84.94 30 TYR B CA 1
ATOM 1800 C C . TYR B 1 30 ? 22.219 -9.766 -2.398 1 84.94 30 TYR B C 1
ATOM 1802 O O . TYR B 1 30 ? 22.781 -9.977 -3.479 1 84.94 30 TYR B O 1
ATOM 1810 N N . GLN B 1 31 ? 22.734 -8.984 -1.484 1 83.5 31 GLN B N 1
ATOM 1811 C CA . GLN B 1 31 ? 23.984 -8.266 -1.704 1 83.5 31 GLN B CA 1
ATOM 1812 C C . GLN B 1 31 ? 25.156 -9.227 -1.873 1 83.5 31 GLN B C 1
ATOM 1814 O O . GLN B 1 31 ? 26.109 -8.922 -2.576 1 83.5 31 GLN B O 1
ATOM 1819 N N . GLN B 1 32 ? 25.031 -10.305 -1.367 1 87.12 32 GLN B N 1
ATOM 1820 C CA . GLN B 1 32 ? 26.109 -11.281 -1.375 1 87.12 32 GLN B CA 1
ATOM 1821 C C . GLN B 1 32 ? 26.047 -12.164 -2.619 1 87.12 32 GLN B C 1
ATOM 1823 O O . GLN B 1 32 ? 26.984 -12.906 -2.906 1 87.12 32 GLN B O 1
ATOM 1828 N N . VAL B 1 33 ? 24.953 -12.109 -3.234 1 91.12 33 VAL B N 1
ATOM 1829 C CA . VAL B 1 33 ? 24.812 -12.906 -4.449 1 91.12 33 VAL B CA 1
ATOM 1830 C C . VAL B 1 33 ? 25.516 -12.203 -5.609 1 91.12 33 VAL B C 1
ATOM 1832 O O . VAL B 1 33 ? 25.406 -10.984 -5.77 1 91.12 33 VAL B O 1
ATOM 1835 N N . THR B 1 34 ? 26.266 -12.961 -6.422 1 94.12 34 THR B N 1
ATOM 1836 C CA . THR B 1 34 ? 26.906 -12.414 -7.621 1 94.12 34 THR B CA 1
ATOM 1837 C C . THR B 1 34 ? 26.344 -13.078 -8.875 1 94.12 34 THR B C 1
ATOM 1839 O O . THR B 1 34 ? 25.812 -14.195 -8.812 1 94.12 34 THR B O 1
ATOM 1842 N N . VAL B 1 35 ? 26.547 -12.359 -10.008 1 96.12 35 VAL B N 1
ATOM 1843 C CA . VAL B 1 35 ? 26.109 -12.914 -11.281 1 96.12 35 VAL B CA 1
ATOM 1844 C C . VAL B 1 35 ? 26.922 -14.164 -11.602 1 96.12 35 VAL B C 1
ATOM 1846 O O . VAL B 1 35 ? 26.375 -15.148 -12.109 1 96.12 35 VAL B O 1
ATOM 1849 N N . GLY B 1 36 ? 28.188 -14.062 -11.273 1 96.81 36 GLY B N 1
ATOM 1850 C CA . GLY B 1 36 ? 29.016 -15.234 -11.484 1 96.81 36 GLY B CA 1
ATOM 1851 C C . GLY B 1 36 ? 28.5 -16.469 -10.781 1 96.81 36 GLY B C 1
ATOM 1852 O O . GLY B 1 36 ? 28.484 -17.562 -11.352 1 96.81 36 GLY B O 1
ATOM 1853 N N . GLU B 1 37 ? 28.078 -16.359 -9.617 1 96.06 37 GLU B N 1
ATOM 1854 C CA . GLU B 1 37 ? 27.531 -17.469 -8.852 1 96.06 37 GLU B CA 1
ATOM 1855 C C . GLU B 1 37 ? 26.234 -17.984 -9.477 1 96.06 37 GLU B C 1
ATOM 1857 O O . GLU B 1 37 ? 26 -19.203 -9.539 1 96.06 37 GLU B O 1
ATOM 1862 N N . LEU B 1 38 ? 25.375 -17.094 -9.898 1 97.25 38 LEU B N 1
ATOM 1863 C CA . LEU B 1 38 ? 24.125 -17.469 -10.539 1 97.25 38 LEU B CA 1
ATOM 1864 C C . LEU B 1 38 ? 24.375 -18.266 -11.812 1 97.25 38 LEU B C 1
ATOM 1866 O O . LEU B 1 38 ? 23.734 -19.297 -12.047 1 97.25 38 LEU B O 1
ATOM 1870 N N . MET B 1 39 ? 25.328 -17.766 -12.555 1 97.31 39 MET B N 1
ATOM 1871 C CA . MET B 1 39 ? 25.703 -18.469 -13.789 1 97.31 39 MET B CA 1
ATOM 1872 C C . MET B 1 39 ? 26.188 -19.875 -13.492 1 97.31 39 MET B C 1
ATOM 1874 O O . MET B 1 39 ? 25.75 -20.828 -14.148 1 97.31 39 MET B O 1
ATOM 1878 N N . ARG B 1 40 ? 27.016 -19.953 -12.57 1 97.12 40 ARG B N 1
ATOM 1879 C CA . ARG B 1 40 ? 27.578 -21.25 -12.195 1 97.12 40 ARG B CA 1
ATOM 1880 C C . ARG B 1 40 ? 26.484 -22.203 -11.719 1 97.12 40 ARG B C 1
ATOM 1882 O O . ARG B 1 40 ? 26.406 -23.344 -12.172 1 97.12 40 ARG B O 1
ATOM 1889 N N . GLN B 1 41 ? 25.625 -21.781 -10.914 1 96.38 41 GLN B N 1
ATOM 1890 C CA . GLN B 1 41 ? 24.578 -22.625 -10.336 1 96.38 41 GLN B CA 1
ATOM 1891 C C . GLN B 1 41 ? 23.547 -23.016 -11.383 1 96.38 41 GLN B C 1
ATOM 1893 O O . GLN B 1 41 ? 23 -24.125 -11.344 1 96.38 41 GLN B O 1
ATOM 1898 N N . ALA B 1 42 ? 23.234 -22.172 -12.266 1 96.81 42 ALA B N 1
ATOM 1899 C CA . ALA B 1 42 ? 22.266 -22.438 -13.32 1 96.81 42 ALA B CA 1
ATOM 1900 C C . ALA B 1 42 ? 22.922 -23.156 -14.492 1 96.81 42 ALA B C 1
ATOM 1902 O O . ALA B 1 42 ? 22.234 -23.547 -15.445 1 96.81 42 ALA B O 1
ATOM 1903 N N . SER B 1 43 ? 24.203 -23.219 -14.445 1 96.06 43 SER B N 1
ATOM 1904 C CA . SER B 1 43 ? 24.969 -23.875 -15.516 1 96.06 43 SER B CA 1
ATOM 1905 C C . SER B 1 43 ? 24.734 -23.172 -16.844 1 96.06 43 SER B C 1
ATOM 1907 O O . SER B 1 43 ? 24.438 -23.812 -17.859 1 96.06 43 SER B O 1
ATOM 1909 N N . VAL B 1 44 ? 24.906 -21.875 -16.844 1 96.44 44 VAL B N 1
ATOM 1910 C CA . VAL B 1 44 ? 24.812 -21.078 -18.062 1 96.44 44 VAL B CA 1
ATOM 1911 C C . VAL B 1 44 ? 26.047 -20.188 -18.188 1 96.44 44 VAL B C 1
ATOM 1913 O O . VAL B 1 44 ? 26.641 -19.812 -17.188 1 96.44 44 VAL B O 1
ATOM 1916 N N . GLY B 1 45 ? 26.391 -19.906 -19.438 1 95.69 45 GLY B N 1
ATOM 1917 C CA . GLY B 1 45 ? 27.5 -19 -19.703 1 95.69 45 GLY B CA 1
ATOM 1918 C C . GLY B 1 45 ? 27.094 -17.531 -19.625 1 95.69 45 GLY B C 1
ATOM 1919 O O . GLY B 1 45 ? 25.922 -17.219 -19.5 1 95.69 45 GLY B O 1
ATOM 1920 N N . ARG B 1 46 ? 28.125 -16.625 -19.688 1 95.25 46 ARG B N 1
ATOM 1921 C CA . ARG B 1 46 ? 27.938 -15.188 -19.594 1 95.25 46 ARG B CA 1
ATOM 1922 C C . ARG B 1 46 ? 27.047 -14.68 -20.719 1 95.25 46 ARG B C 1
ATOM 1924 O O . ARG B 1 46 ? 26.109 -13.922 -20.484 1 95.25 46 ARG B O 1
ATOM 1931 N N . SER B 1 47 ? 27.266 -15.164 -21.875 1 96.25 47 SER B N 1
ATOM 1932 C CA . SER B 1 47 ? 26.484 -14.719 -23.031 1 96.25 47 SER B CA 1
ATOM 1933 C C . SER B 1 47 ? 25.016 -15.102 -22.891 1 96.25 47 SER B C 1
ATOM 1935 O O . SER B 1 47 ? 24.125 -14.297 -23.188 1 96.25 47 SER B O 1
ATOM 1937 N N . THR B 1 48 ? 24.891 -16.25 -22.422 1 96 48 THR B N 1
ATOM 1938 C CA . THR B 1 48 ? 23.547 -16.75 -22.234 1 96 48 THR B CA 1
ATOM 1939 C C . THR B 1 48 ? 22.828 -15.945 -21.141 1 96 48 THR B C 1
ATOM 1941 O O . THR B 1 48 ? 21.656 -15.578 -21.312 1 96 48 THR B O 1
ATOM 1944 N N . PHE B 1 49 ? 23.469 -15.711 -20.031 1 97.12 49 PHE B N 1
ATOM 1945 C CA . PHE B 1 49 ? 22.859 -14.938 -18.953 1 97.12 49 PHE B CA 1
ATOM 1946 C C . PHE B 1 49 ? 22.391 -13.586 -19.469 1 97.12 49 PHE B C 1
ATOM 1948 O O . PHE B 1 49 ? 21.234 -13.211 -19.266 1 97.12 49 PHE B O 1
ATOM 1955 N N . TYR B 1 50 ? 23.219 -12.922 -20.234 1 96.31 50 TYR B N 1
ATOM 1956 C CA . TYR B 1 50 ? 22.938 -11.539 -20.625 1 96.31 50 TYR B CA 1
ATOM 1957 C C . TYR B 1 50 ? 21.984 -11.492 -21.812 1 96.31 50 TYR B C 1
ATOM 1959 O O . TYR B 1 50 ? 21.453 -10.43 -22.141 1 96.31 50 TYR B O 1
ATOM 1967 N N . ARG B 1 51 ? 21.781 -12.68 -22.469 1 96.31 51 ARG B N 1
ATOM 1968 C CA . ARG B 1 51 ? 20.719 -12.789 -23.438 1 96.31 51 ARG B CA 1
ATOM 1969 C C . ARG B 1 51 ? 19.344 -12.703 -22.781 1 96.31 51 ARG B C 1
ATOM 1971 O O . ARG B 1 51 ? 18.391 -12.18 -23.359 1 96.31 51 ARG B O 1
ATOM 1978 N N . HIS B 1 52 ? 19.344 -13.125 -21.5 1 96.75 52 HIS B N 1
ATOM 1979 C CA . HIS B 1 52 ? 18.062 -13.242 -20.828 1 96.75 52 HIS B CA 1
ATOM 1980 C C . HIS B 1 52 ? 17.875 -12.133 -19.797 1 96.75 52 HIS B C 1
ATOM 1982 O O . HIS B 1 52 ? 16.734 -11.719 -19.531 1 96.75 52 HIS B O 1
ATOM 1988 N N . PHE B 1 53 ? 18.969 -11.758 -19.219 1 97.44 53 PHE B N 1
ATOM 1989 C CA . PHE B 1 53 ? 18.922 -10.742 -18.172 1 97.44 53 PHE B CA 1
ATOM 1990 C C . PHE B 1 53 ? 20 -9.688 -18.391 1 97.44 53 PHE B C 1
ATOM 1992 O O . PHE B 1 53 ? 21.125 -10.016 -18.781 1 97.44 53 PHE B O 1
ATOM 1999 N N . SER B 1 54 ? 19.656 -8.43 -18.031 1 95.62 54 SER B N 1
ATOM 2000 C CA . SER B 1 54 ? 20.609 -7.344 -18.172 1 95.62 54 SER B CA 1
ATOM 2001 C C . SER B 1 54 ? 21.375 -7.117 -16.859 1 95.62 54 SER B C 1
ATOM 2003 O O . SER B 1 54 ? 22.438 -6.484 -16.859 1 95.62 54 SER B O 1
ATOM 2005 N N . SER B 1 55 ? 20.797 -7.609 -15.773 1 93.06 55 SER B N 1
ATOM 2006 C CA . SER B 1 55 ? 21.391 -7.375 -14.469 1 93.06 55 SER B CA 1
ATOM 2007 C C . SER B 1 55 ? 20.891 -8.383 -13.438 1 93.06 55 SER B C 1
ATOM 2009 O O . SER B 1 55 ? 19.906 -9.094 -13.688 1 93.06 55 SER B O 1
ATOM 2011 N N . LYS B 1 56 ? 21.547 -8.453 -12.375 1 92.56 56 LYS B N 1
ATOM 2012 C CA . LYS B 1 56 ? 21.125 -9.25 -11.227 1 92.56 56 LYS B CA 1
ATOM 2013 C C . LYS B 1 56 ? 19.75 -8.797 -10.727 1 92.56 56 LYS B C 1
ATOM 2015 O O . LYS B 1 56 ? 18.938 -9.625 -10.281 1 92.56 56 LYS B O 1
ATOM 2020 N N . LEU B 1 57 ? 19.484 -7.508 -10.906 1 91.56 57 LEU B N 1
ATOM 2021 C CA . LEU B 1 57 ? 18.188 -6.973 -10.492 1 91.56 57 LEU B CA 1
ATOM 2022 C C . LEU B 1 57 ? 17.062 -7.578 -11.32 1 91.56 57 LEU B C 1
ATOM 2024 O O . LEU B 1 57 ? 15.992 -7.891 -10.789 1 91.56 57 LEU B O 1
ATOM 2028 N N . ASP B 1 58 ? 17.312 -7.812 -12.547 1 94.75 58 ASP B N 1
ATOM 2029 C CA . ASP B 1 58 ? 16.297 -8.414 -13.406 1 94.75 58 ASP B CA 1
ATOM 2030 C C . ASP B 1 58 ? 15.93 -9.82 -12.93 1 94.75 58 ASP B C 1
ATOM 2032 O O . ASP B 1 58 ? 14.766 -10.227 -13.016 1 94.75 58 ASP B O 1
ATOM 2036 N N . VAL B 1 59 ? 16.922 -10.492 -12.508 1 95.5 59 VAL B N 1
ATOM 2037 C CA . VAL B 1 59 ? 16.672 -11.828 -11.984 1 95.5 59 VAL B CA 1
ATOM 2038 C C . VAL B 1 59 ? 15.82 -11.75 -10.727 1 95.5 59 VAL B C 1
ATOM 2040 O O . VAL B 1 59 ? 14.859 -12.516 -10.57 1 95.5 59 VAL B O 1
ATOM 2043 N N . LEU B 1 60 ? 16.156 -10.82 -9.867 1 93.12 60 LEU B N 1
ATOM 2044 C CA . LEU B 1 60 ? 15.406 -10.609 -8.633 1 93.12 60 LEU B CA 1
ATOM 2045 C C . LEU B 1 60 ? 13.945 -10.281 -8.938 1 93.12 60 LEU B C 1
ATOM 2047 O O . LEU B 1 60 ? 13.039 -10.789 -8.273 1 93.12 60 LEU B O 1
ATOM 2051 N N . LEU B 1 61 ? 13.773 -9.484 -9.93 1 94.38 61 LEU B N 1
ATOM 2052 C CA . LEU B 1 61 ? 12.414 -9.062 -10.281 1 94.38 61 LEU B CA 1
ATOM 2053 C C . LEU B 1 61 ? 11.602 -10.242 -10.797 1 94.38 61 LEU B C 1
ATOM 2055 O O . LEU B 1 61 ? 10.43 -10.391 -10.453 1 94.38 61 LEU B O 1
ATOM 2059 N N . LEU B 1 62 ? 12.188 -11.07 -11.562 1 96 62 LEU B N 1
ATOM 2060 C CA . LEU B 1 62 ? 11.461 -12.25 -12.023 1 96 62 LEU B CA 1
ATOM 2061 C C . LEU B 1 62 ? 11.195 -13.219 -10.875 1 96 62 LEU B C 1
ATOM 2063 O O . LEU B 1 62 ? 10.133 -13.836 -10.82 1 96 62 LEU B O 1
ATOM 2067 N N . HIS B 1 63 ? 12.156 -13.32 -10 1 94.12 63 HIS B N 1
ATOM 2068 C CA . HIS B 1 63 ? 11.953 -14.109 -8.797 1 94.12 63 HIS B CA 1
ATOM 2069 C C . HIS B 1 63 ? 10.711 -13.648 -8.039 1 94.12 63 HIS B C 1
ATOM 2071 O O . HIS B 1 63 ? 9.859 -14.461 -7.672 1 94.12 63 HIS B O 1
ATOM 2077 N N . HIS B 1 64 ? 10.539 -12.406 -7.844 1 93.62 64 HIS B N 1
ATOM 2078 C CA . HIS B 1 64 ? 9.406 -11.867 -7.105 1 93.62 64 HIS B CA 1
ATOM 2079 C C . HIS B 1 64 ? 8.109 -12 -7.906 1 93.62 64 HIS B C 1
ATOM 2081 O O . HIS B 1 64 ? 7.051 -12.273 -7.336 1 93.62 64 HIS B O 1
ATOM 2087 N N . THR B 1 65 ? 8.242 -11.758 -9.227 1 96 65 THR B N 1
ATOM 2088 C CA . THR B 1 65 ? 7.078 -11.977 -10.07 1 96 65 THR B CA 1
ATOM 2089 C C . THR B 1 65 ? 6.527 -13.383 -9.891 1 96 65 THR B C 1
ATOM 2091 O O . THR B 1 65 ? 5.324 -13.562 -9.688 1 96 65 THR B O 1
ATOM 2094 N N . ASN B 1 66 ? 7.41 -14.344 -9.93 1 95.38 66 ASN B N 1
ATOM 2095 C CA . ASN B 1 66 ? 7.012 -15.734 -9.75 1 95.38 66 ASN B CA 1
ATOM 2096 C C . ASN B 1 66 ? 6.383 -15.969 -8.383 1 95.38 66 ASN B C 1
ATOM 2098 O O . ASN B 1 66 ? 5.371 -16.672 -8.266 1 95.38 66 ASN B O 1
ATOM 2102 N N . ARG B 1 67 ? 6.938 -15.414 -7.434 1 94.06 67 ARG B N 1
ATOM 2103 C CA . ARG B 1 67 ? 6.457 -15.578 -6.066 1 94.06 67 ARG B CA 1
ATOM 2104 C C . ARG B 1 67 ? 5.066 -14.977 -5.902 1 94.06 67 ARG B C 1
ATOM 2106 O O . ARG B 1 67 ? 4.188 -15.586 -5.289 1 94.06 67 ARG B O 1
ATOM 2113 N N . PHE B 1 68 ? 4.863 -13.797 -6.469 1 96.69 68 PHE B N 1
ATOM 2114 C CA . PHE B 1 68 ? 3.576 -13.125 -6.348 1 96.69 68 PHE B CA 1
ATOM 2115 C C . PHE B 1 68 ? 2.512 -13.844 -7.172 1 96.69 68 PHE B C 1
ATOM 2117 O O . PHE B 1 68 ? 1.356 -13.938 -6.75 1 96.69 68 PHE B O 1
ATOM 2124 N N . ARG B 1 69 ? 2.9 -14.359 -8.305 1 97 69 ARG B N 1
ATOM 2125 C CA . ARG B 1 69 ? 1.982 -15.164 -9.102 1 97 69 ARG B CA 1
ATOM 2126 C C . ARG B 1 69 ? 1.548 -16.406 -8.336 1 97 69 ARG B C 1
ATOM 2128 O O . ARG B 1 69 ? 0.363 -16.75 -8.312 1 97 69 ARG B O 1
ATOM 2135 N N . GLN B 1 70 ? 2.477 -17.062 -7.766 1 97.06 70 GLN B N 1
ATOM 2136 C CA . GLN B 1 70 ? 2.182 -18.25 -6.988 1 97.06 70 GLN B CA 1
ATOM 2137 C C . GLN B 1 70 ? 1.3 -17.922 -5.785 1 97.06 70 GLN B C 1
ATOM 2139 O O . GLN B 1 70 ? 0.424 -18.719 -5.418 1 97.06 70 GLN B O 1
ATOM 2144 N N . MET B 1 71 ? 1.582 -16.828 -5.145 1 97.38 71 MET B N 1
ATOM 2145 C CA . MET B 1 71 ? 0.799 -16.375 -4.004 1 97.38 71 MET B CA 1
ATOM 2146 C C . MET B 1 71 ? -0.687 -16.312 -4.344 1 97.38 71 MET B C 1
ATOM 2148 O O . MET B 1 71 ? -1.531 -16.656 -3.512 1 97.38 71 MET B O 1
ATOM 2152 N N . LEU B 1 72 ? -1.05 -15.977 -5.598 1 98.56 72 LEU B N 1
ATOM 2153 C CA . LEU B 1 72 ? -2.436 -15.758 -5.996 1 98.56 72 LEU B CA 1
ATOM 2154 C C . LEU B 1 72 ? -2.957 -16.922 -6.824 1 98.56 72 LEU B C 1
ATOM 2156 O O . LEU B 1 72 ? -4.062 -16.859 -7.367 1 98.56 72 LEU B O 1
ATOM 2160 N N . ALA B 1 73 ? -2.191 -18.031 -6.918 1 98.44 73 ALA B N 1
ATOM 2161 C CA . ALA B 1 73 ? -2.459 -19.125 -7.859 1 98.44 73 ALA B CA 1
ATOM 2162 C C . ALA B 1 73 ? -3.824 -19.75 -7.598 1 98.44 73 ALA B C 1
ATOM 2164 O O . ALA B 1 73 ? -4.488 -20.219 -8.523 1 98.44 73 ALA B O 1
ATOM 2165 N N . ASP B 1 74 ? -4.312 -19.688 -6.375 1 98.69 74 ASP B N 1
ATOM 2166 C CA . ASP B 1 74 ? -5.562 -20.375 -6.039 1 98.69 74 ASP B CA 1
ATOM 2167 C C . ASP B 1 74 ? -6.734 -19.391 -6.031 1 98.69 74 ASP B C 1
ATOM 2169 O O . ASP B 1 74 ? -7.859 -19.766 -5.695 1 98.69 74 ASP B O 1
ATOM 2173 N N . TYR B 1 75 ? -6.5 -18.125 -6.273 1 98.62 75 TYR B N 1
ATOM 2174 C CA . TYR B 1 75 ? -7.566 -17.156 -6.484 1 98.62 75 TYR B CA 1
ATOM 2175 C C . TYR B 1 75 ? -8.023 -17.156 -7.938 1 98.62 75 TYR B C 1
ATOM 2177 O O . TYR B 1 75 ? -7.5 -16.406 -8.766 1 98.62 75 TYR B O 1
ATOM 2185 N N . GLN B 1 76 ? -9.047 -17.953 -8.25 1 98.25 76 GLN B N 1
ATOM 2186 C CA . GLN B 1 76 ? -9.445 -18.234 -9.625 1 98.25 76 GLN B CA 1
ATOM 2187 C C . GLN B 1 76 ? -10.852 -17.719 -9.906 1 98.25 76 GLN B C 1
ATOM 2189 O O . GLN B 1 76 ? -11.344 -17.828 -11.031 1 98.25 76 GLN B O 1
ATOM 2194 N N . SER B 1 77 ? -11.523 -17.266 -8.906 1 98.31 77 SER B N 1
ATOM 2195 C CA . SER B 1 77 ? -12.891 -16.766 -9.047 1 98.31 77 SER B CA 1
ATOM 2196 C C . SER B 1 77 ? -13.18 -15.672 -8.023 1 98.31 77 SER B C 1
ATOM 2198 O O . SER B 1 77 ? -12.406 -15.461 -7.09 1 98.31 77 SER B O 1
ATOM 2200 N N . GLU B 1 78 ? -14.258 -14.961 -8.289 1 98.19 78 GLU B N 1
ATOM 2201 C CA . GLU B 1 78 ? -14.742 -13.977 -7.324 1 98.19 78 GLU B CA 1
ATOM 2202 C C . GLU B 1 78 ? -14.953 -14.602 -5.949 1 98.19 78 GLU B C 1
ATOM 2204 O O . GLU B 1 78 ? -14.625 -13.992 -4.926 1 98.19 78 GLU B O 1
ATOM 2209 N N . GLN B 1 79 ? -15.414 -15.859 -5.949 1 98.12 79 GLN B N 1
ATOM 2210 C CA . GLN B 1 79 ? -15.719 -16.562 -4.703 1 98.12 79 GLN B CA 1
ATOM 2211 C C . GLN B 1 79 ? -14.453 -16.797 -3.885 1 98.12 79 GLN B C 1
ATOM 2213 O O . GLN B 1 79 ? -14.492 -16.766 -2.652 1 98.12 79 GLN B O 1
ATOM 2218 N N . ASP B 1 80 ? -13.367 -17.031 -4.555 1 98.5 80 ASP B N 1
ATOM 2219 C CA . ASP B 1 80 ? -12.109 -17.219 -3.846 1 98.5 80 ASP B CA 1
ATOM 2220 C C . ASP B 1 80 ? -11.688 -15.953 -3.109 1 98.5 80 ASP B C 1
ATOM 2222 O O . ASP B 1 80 ? -11.227 -16.016 -1.967 1 98.5 80 ASP B O 1
ATOM 2226 N N . TRP B 1 81 ? -11.883 -14.836 -3.73 1 98.25 81 TRP B N 1
ATOM 2227 C CA . TRP B 1 81 ? -11.539 -13.555 -3.129 1 98.25 81 TRP B CA 1
ATOM 2228 C C . TRP B 1 81 ? -12.5 -13.203 -2.002 1 98.25 81 TRP B C 1
ATOM 2230 O O . TRP B 1 81 ? -12.125 -12.516 -1.048 1 98.25 81 TRP B O 1
ATOM 2240 N N . LEU B 1 82 ? -13.758 -13.688 -2.092 1 98.31 82 LEU B N 1
ATOM 2241 C CA . LEU B 1 82 ? -14.797 -13.336 -1.128 1 98.31 82 LEU B CA 1
ATOM 2242 C C . LEU B 1 82 ? -14.875 -14.367 -0.008 1 98.31 82 LEU B C 1
ATOM 2244 O O . LEU B 1 82 ? -15.641 -14.203 0.942 1 98.31 82 LEU B O 1
ATOM 2248 N N . ALA B 1 83 ? -14.016 -15.461 -0.119 1 97.94 83 ALA B N 1
ATOM 2249 C CA . ALA B 1 83 ? -14.008 -16.484 0.917 1 97.94 83 ALA B CA 1
ATOM 2250 C C . ALA B 1 83 ? -13.523 -15.922 2.25 1 97.94 83 ALA B C 1
ATOM 2252 O O . ALA B 1 83 ? -12.734 -14.977 2.279 1 97.94 83 ALA B O 1
ATOM 2253 N N . LEU B 1 84 ? -13.961 -16.453 3.375 1 95.31 84 LEU B N 1
ATOM 2254 C CA . LEU B 1 84 ? -13.539 -16.031 4.707 1 95.31 84 LEU B CA 1
ATOM 2255 C C . LEU B 1 84 ? -12.133 -16.531 5.012 1 95.31 84 LEU B C 1
ATOM 2257 O O . LEU B 1 84 ? -11.352 -15.844 5.676 1 95.31 84 LEU B O 1
ATOM 2261 N N . GLU B 1 85 ? -11.836 -17.672 4.496 1 96.56 85 GLU B N 1
ATOM 2262 C CA . GLU B 1 85 ? -10.508 -18.25 4.672 1 96.56 85 GLU B CA 1
ATOM 2263 C C . GLU B 1 85 ? -9.625 -18 3.455 1 96.56 85 GLU B C 1
ATOM 2265 O O . GLU B 1 85 ? -10.094 -18.031 2.318 1 96.56 85 GLU B O 1
ATOM 2270 N N . ALA B 1 86 ? -8.383 -17.781 3.684 1 98.31 86 ALA B N 1
ATOM 2271 C CA . ALA B 1 86 ? -7.43 -17.531 2.604 1 98.31 86 ALA B CA 1
ATOM 2272 C C . ALA B 1 86 ? -7.211 -18.797 1.77 1 98.31 86 ALA B C 1
ATOM 2274 O O . ALA B 1 86 ? -7.293 -19.906 2.285 1 98.31 86 ALA B O 1
ATOM 2275 N N . ALA B 1 87 ? -6.957 -18.625 0.576 1 98.44 87 ALA B N 1
ATOM 2276 C CA . ALA B 1 87 ? -6.625 -19.734 -0.302 1 98.44 87 ALA B CA 1
ATOM 2277 C C . ALA B 1 87 ? -5.293 -20.375 0.097 1 98.44 87 ALA B C 1
ATOM 2279 O O . ALA B 1 87 ? -4.41 -19.688 0.628 1 98.44 87 ALA B O 1
ATOM 2280 N N . PRO B 1 88 ? -5.094 -21.641 -0.187 1 98.19 88 PRO B N 1
ATOM 2281 C CA . PRO B 1 88 ? -3.857 -22.344 0.169 1 98.19 88 PRO B CA 1
ATOM 2282 C C . PRO B 1 88 ? -2.607 -21.641 -0.358 1 98.19 88 PRO B C 1
ATOM 2284 O O . PRO B 1 88 ? -1.581 -21.609 0.326 1 98.19 88 PRO B O 1
ATOM 2287 N N . SER B 1 89 ? -2.66 -21.078 -1.494 1 98.44 89 SER B N 1
ATOM 2288 C CA . SER B 1 89 ? -1.492 -20.438 -2.088 1 98.44 89 SER B CA 1
ATOM 2289 C C . SER B 1 89 ? -1.027 -19.25 -1.249 1 98.44 89 SER B C 1
ATOM 2291 O O . SER B 1 89 ? 0.175 -19.016 -1.108 1 98.44 89 SER B O 1
ATOM 2293 N N . LEU B 1 90 ? -1.959 -18.422 -0.721 1 98.06 90 LEU B N 1
ATOM 2294 C CA . LEU B 1 90 ? -1.597 -17.312 0.146 1 98.06 90 LEU B CA 1
ATOM 2295 C C . LEU B 1 90 ? -0.966 -17.812 1.441 1 98.06 90 LEU B C 1
ATOM 2297 O O . LEU B 1 90 ? 0.011 -17.234 1.923 1 98.06 90 LEU B O 1
ATOM 2301 N N . HIS B 1 91 ? -1.519 -18.906 2.02 1 96.56 91 HIS B N 1
ATOM 2302 C CA . HIS B 1 91 ? -0.916 -19.531 3.189 1 96.56 91 HIS B CA 1
ATOM 2303 C C . HIS B 1 91 ? 0.507 -20 2.895 1 96.56 91 HIS B C 1
ATOM 2305 O O . HIS B 1 91 ? 1.416 -19.781 3.699 1 96.56 91 HIS B O 1
ATOM 2311 N N . HIS B 1 92 ? 0.663 -20.641 1.747 1 94.38 92 HIS B N 1
ATOM 2312 C CA . HIS B 1 92 ? 1.981 -21.125 1.362 1 94.38 92 HIS B CA 1
ATOM 2313 C C . HIS B 1 92 ? 2.975 -19.984 1.211 1 94.38 92 HIS B C 1
ATOM 2315 O O . HIS B 1 92 ? 4.121 -20.078 1.649 1 94.38 92 HIS B O 1
ATOM 2321 N N . PHE B 1 93 ? 2.568 -18.922 0.674 1 93.75 93 PHE B N 1
ATOM 2322 C CA . PHE B 1 93 ? 3.432 -17.766 0.496 1 93.75 93 PHE B CA 1
ATOM 2323 C C . PHE B 1 93 ? 3.928 -17.234 1.841 1 93.75 93 PHE B C 1
ATOM 2325 O O . PHE B 1 93 ? 5.133 -17.094 2.047 1 93.75 93 PHE B O 1
ATOM 2332 N N . PHE B 1 94 ? 3.047 -17 2.785 1 92.5 94 PHE B N 1
ATOM 2333 C CA . PHE B 1 94 ? 3.432 -16.453 4.082 1 92.5 94 PHE B CA 1
ATOM 2334 C C . PHE B 1 94 ? 4.203 -17.484 4.895 1 92.5 94 PHE B C 1
ATOM 2336 O O . PHE B 1 94 ? 5.059 -17.125 5.707 1 92.5 94 PHE B O 1
ATOM 2343 N N . GLY B 1 95 ? 3.879 -18.766 4.629 1 88.81 95 GLY B N 1
ATOM 2344 C CA . GLY B 1 95 ? 4.715 -19.812 5.223 1 88.81 95 GLY B CA 1
ATOM 2345 C C . GLY B 1 95 ? 6.168 -19.719 4.801 1 88.81 95 GLY B C 1
ATOM 2346 O O . GLY B 1 95 ? 7.07 -19.906 5.617 1 88.81 95 GLY B O 1
ATOM 2347 N N . ARG B 1 96 ? 6.359 -19.422 3.643 1 86.56 96 ARG B N 1
ATOM 2348 C CA . ARG B 1 96 ? 7.715 -19.281 3.117 1 86.56 96 ARG B CA 1
ATOM 2349 C C . ARG B 1 96 ? 8.383 -18.016 3.631 1 86.56 96 ARG B C 1
ATOM 2351 O O . ARG B 1 96 ? 9.586 -17.984 3.877 1 86.56 96 ARG B O 1
ATOM 2358 N N . VAL B 1 97 ? 7.645 -16.984 3.674 1 85.44 97 VAL B N 1
ATOM 2359 C CA . VAL B 1 97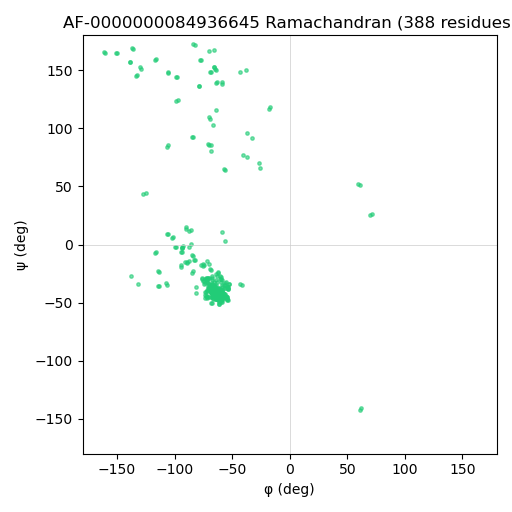 ? 8.164 -15.742 4.23 1 85.44 97 VAL B CA 1
ATOM 2360 C C . VAL B 1 97 ? 8.609 -15.977 5.676 1 85.44 97 VAL B C 1
ATOM 2362 O O . VAL B 1 97 ? 9.664 -15.484 6.09 1 85.44 97 VAL B O 1
ATOM 2365 N N . ALA B 1 98 ? 7.848 -16.656 6.449 1 81.88 98 ALA B N 1
ATOM 2366 C CA . ALA B 1 98 ? 8.164 -16.969 7.844 1 81.88 98 ALA B CA 1
ATOM 2367 C C . ALA B 1 98 ? 9.438 -17.797 7.953 1 81.88 98 ALA B C 1
ATOM 2369 O O . ALA B 1 98 ? 10.227 -17.609 8.883 1 81.88 98 ALA B O 1
ATOM 2370 N N . ALA B 1 99 ? 9.547 -18.672 7.012 1 75.75 99 ALA B N 1
ATOM 2371 C CA . ALA B 1 99 ? 10.672 -19.609 7.055 1 75.75 99 ALA B CA 1
ATOM 2372 C C . ALA B 1 99 ? 11.969 -18.922 6.621 1 75.75 99 ALA B C 1
ATOM 2374 O O . ALA B 1 99 ? 13.062 -19.328 7.023 1 75.75 99 ALA B O 1
ATOM 2375 N N . ASN B 1 100 ? 11.742 -17.953 5.77 1 69.06 100 ASN B N 1
ATOM 2376 C CA . ASN B 1 100 ? 12.945 -17.344 5.211 1 69.06 100 ASN B CA 1
ATOM 2377 C C . ASN B 1 100 ? 13.203 -15.969 5.812 1 69.06 100 ASN B C 1
ATOM 2379 O O . ASN B 1 100 ? 12.734 -14.953 5.281 1 69.06 100 ASN B O 1
ATOM 2383 N N . SER B 1 101 ? 13.859 -15.898 6.918 1 60.62 101 SER B N 1
ATOM 2384 C CA . SER B 1 101 ? 14.203 -14.656 7.613 1 60.62 101 SER B CA 1
ATOM 2385 C C . SER B 1 101 ? 14.984 -13.711 6.703 1 60.62 101 SER B C 1
ATOM 2387 O O . SER B 1 101 ? 14.82 -12.492 6.785 1 60.62 101 SER B O 1
ATOM 2389 N N . ASN B 1 102 ? 15.789 -14.344 5.828 1 57.88 102 ASN B N 1
ATOM 2390 C CA . ASN B 1 102 ? 16.641 -13.539 4.969 1 57.88 102 ASN B CA 1
ATOM 2391 C C . ASN B 1 102 ? 15.844 -12.812 3.893 1 57.88 102 ASN B C 1
ATOM 2393 O O . ASN B 1 102 ? 16.234 -11.734 3.447 1 57.88 102 ASN B O 1
ATOM 2397 N N . LEU B 1 103 ? 14.812 -13.391 3.52 1 57.16 103 LEU B N 1
ATOM 2398 C CA . LEU B 1 103 ? 13.922 -12.742 2.555 1 57.16 103 LEU B CA 1
ATOM 2399 C C . LEU B 1 103 ? 13.344 -11.453 3.125 1 57.16 103 LEU B C 1
ATOM 2401 O O . LEU B 1 103 ? 13.227 -10.453 2.412 1 57.16 103 LEU B O 1
ATOM 2405 N N . ARG B 1 104 ? 13.039 -11.586 4.367 1 57.31 104 ARG B N 1
ATOM 2406 C CA . ARG B 1 104 ? 12.523 -10.398 5.035 1 57.31 104 ARG B CA 1
ATOM 2407 C C . ARG B 1 104 ? 13.555 -9.273 5.023 1 57.31 104 ARG B C 1
ATOM 2409 O O . ARG B 1 104 ? 13.219 -8.117 4.754 1 57.31 104 ARG B O 1
ATOM 2416 N N . ARG B 1 105 ? 14.727 -9.805 5.254 1 54.5 105 ARG B N 1
ATOM 2417 C CA . ARG B 1 105 ? 15.828 -8.852 5.293 1 54.5 105 ARG B CA 1
ATOM 2418 C C . ARG B 1 105 ? 16.125 -8.305 3.9 1 54.5 105 ARG B C 1
ATOM 2420 O O . ARG B 1 105 ? 16.578 -7.16 3.76 1 54.5 105 ARG B O 1
ATOM 2427 N N . SER B 1 106 ? 15.938 -9.141 2.852 1 51.59 106 SER B N 1
ATOM 2428 C CA . SER B 1 106 ? 16.219 -8.711 1.484 1 51.59 106 SER B CA 1
ATOM 2429 C C . SER B 1 106 ? 15.219 -7.648 1.027 1 51.59 106 SER B C 1
ATOM 2431 O O . SER B 1 106 ? 15.578 -6.738 0.28 1 51.59 106 SER B O 1
ATOM 2433 N N . LEU B 1 107 ? 14 -7.805 1.329 1 53.19 107 LEU B N 1
ATOM 2434 C CA . LEU B 1 107 ? 12.984 -6.852 0.894 1 53.19 107 LEU B CA 1
ATOM 2435 C C . LEU B 1 107 ? 13.109 -5.535 1.652 1 53.19 107 LEU B C 1
ATOM 2437 O O . LEU B 1 107 ? 12.859 -4.465 1.094 1 53.19 107 LEU B O 1
ATOM 2441 N N . GLY B 1 108 ? 13.273 -5.512 2.938 1 51.38 108 GLY B N 1
ATOM 2442 C CA . GLY B 1 108 ? 13.242 -4.312 3.758 1 51.38 108 GLY B CA 1
ATOM 2443 C C . GLY B 1 108 ? 14.555 -3.547 3.748 1 51.38 108 GLY B C 1
ATOM 2444 O O . GLY B 1 108 ? 14.57 -2.33 3.947 1 51.38 108 GLY B O 1
ATOM 2445 N N . TYR B 1 109 ? 15.758 -4.109 3.818 1 48.66 109 TYR B N 1
ATOM 2446 C CA . TYR B 1 109 ? 16.875 -3.324 4.328 1 48.66 109 TYR B CA 1
ATOM 2447 C C . TYR B 1 109 ? 18.094 -3.441 3.41 1 48.66 109 TYR B C 1
ATOM 2449 O O . TYR B 1 109 ? 18.891 -2.508 3.305 1 48.66 109 TYR B O 1
ATOM 2457 N N . THR B 1 110 ? 18.328 -4.602 2.76 1 54.28 110 THR B N 1
ATOM 2458 C CA . THR B 1 110 ? 19.734 -4.695 2.395 1 54.28 110 THR B CA 1
ATOM 2459 C C . THR B 1 110 ? 19.906 -4.926 0.895 1 54.28 110 THR B C 1
ATOM 2461 O O . THR B 1 110 ? 20.5 -5.914 0.473 1 54.28 110 THR B O 1
ATOM 2464 N N . LEU B 1 111 ? 19.156 -4.18 0.094 1 60.16 111 LEU B N 1
ATOM 2465 C CA . LEU B 1 111 ? 19.391 -4.375 -1.333 1 60.16 111 LEU B CA 1
ATOM 2466 C C . LEU B 1 111 ? 20.531 -3.498 -1.822 1 60.16 111 LEU B C 1
ATOM 2468 O O . LEU B 1 111 ? 20.812 -3.436 -3.023 1 60.16 111 LEU B O 1
ATOM 2472 N N . GLY B 1 112 ? 21.266 -2.938 -0.779 1 57.88 112 GLY B N 1
ATOM 2473 C CA . GLY B 1 112 ? 22.422 -2.129 -1.115 1 57.88 112 GLY B CA 1
ATOM 2474 C C . GLY B 1 112 ? 22.078 -0.905 -1.943 1 57.88 112 GLY B C 1
ATOM 2475 O O . GLY B 1 112 ? 21.062 -0.251 -1.7 1 57.88 112 GLY B O 1
ATOM 2476 N N . ALA B 1 113 ? 22.938 -0.489 -2.943 1 56.84 113 ALA B N 1
ATOM 2477 C CA . ALA B 1 113 ? 22.812 0.712 -3.766 1 56.84 113 ALA B CA 1
ATOM 2478 C C . ALA B 1 113 ? 21.5 0.71 -4.551 1 56.84 113 ALA B C 1
ATOM 2480 O O . ALA B 1 113 ? 20.938 1.77 -4.832 1 56.84 113 ALA B O 1
ATOM 2481 N N . ASP B 1 114 ? 21.016 -0.529 -4.887 1 64.75 114 ASP B N 1
ATOM 2482 C CA . ASP B 1 114 ? 19.828 -0.679 -5.715 1 64.75 114 ASP B CA 1
ATOM 2483 C C . ASP B 1 114 ? 18.562 -0.736 -4.855 1 64.75 114 ASP B C 1
ATOM 2485 O O . ASP B 1 114 ? 17.469 -0.963 -5.371 1 64.75 114 ASP B O 1
ATOM 2489 N N . SER B 1 115 ? 18.781 -0.334 -3.652 1 74.81 115 SER B N 1
ATOM 2490 C CA . SER B 1 115 ? 17.734 -0.702 -2.719 1 74.81 115 SER B CA 1
ATOM 2491 C C . SER B 1 115 ? 16.438 0.039 -3.033 1 74.81 115 SER B C 1
ATOM 2493 O O . SER B 1 115 ? 15.367 -0.574 -3.123 1 74.81 115 SER B O 1
ATOM 2495 N N . GLU B 1 116 ? 16.578 1.305 -3.389 1 75.44 116 GLU B N 1
ATOM 2496 C CA . GLU B 1 116 ? 15.352 2.074 -3.611 1 75.44 116 GLU B CA 1
ATOM 2497 C C . GLU B 1 116 ? 14.68 1.671 -4.918 1 75.44 116 GLU B C 1
ATOM 2499 O O . GLU B 1 116 ? 13.453 1.508 -4.969 1 75.44 116 GLU B O 1
ATOM 2504 N N . LEU B 1 117 ? 15.516 1.537 -5.891 1 80.88 117 LEU B N 1
ATOM 2505 C CA . LEU B 1 117 ? 14.992 1.137 -7.191 1 80.88 117 LEU B CA 1
ATOM 2506 C C . LEU B 1 117 ? 14.367 -0.252 -7.121 1 80.88 117 LEU B C 1
ATOM 2508 O O . LEU B 1 117 ? 13.266 -0.47 -7.641 1 80.88 117 LEU B O 1
ATOM 2512 N N . ALA B 1 118 ? 14.992 -1.205 -6.523 1 85.06 118 ALA B N 1
ATOM 2513 C CA . ALA B 1 118 ? 14.484 -2.568 -6.391 1 85.06 118 ALA B CA 1
ATOM 2514 C C . ALA B 1 118 ? 13.156 -2.586 -5.633 1 85.06 118 ALA B C 1
ATOM 2516 O O . ALA B 1 118 ? 12.203 -3.242 -6.055 1 85.06 118 ALA B O 1
ATOM 2517 N N . LYS B 1 119 ? 13.078 -1.84 -4.574 1 83.25 119 LYS B N 1
ATOM 2518 C CA . LYS B 1 119 ? 11.875 -1.787 -3.752 1 83.25 119 LYS B CA 1
ATOM 2519 C C . LYS B 1 119 ? 10.695 -1.242 -4.547 1 83.25 119 LYS B C 1
ATOM 2521 O O . LYS B 1 119 ? 9.586 -1.781 -4.469 1 83.25 119 LYS B O 1
ATOM 2526 N N . HIS B 1 120 ? 10.953 -0.202 -5.312 1 85.56 120 HIS B N 1
ATOM 2527 C CA . HIS B 1 120 ? 9.906 0.4 -6.129 1 85.56 120 HIS B CA 1
ATOM 2528 C C . HIS B 1 120 ? 9.422 -0.565 -7.207 1 85.56 120 HIS B C 1
ATOM 2530 O O . HIS B 1 120 ? 8.219 -0.724 -7.41 1 85.56 120 HIS B O 1
ATOM 2536 N N . LYS B 1 121 ? 10.352 -1.223 -7.84 1 90.94 121 LYS B N 1
ATOM 2537 C CA . LYS B 1 121 ? 9.992 -2.16 -8.898 1 90.94 121 LYS B CA 1
ATOM 2538 C C . LYS B 1 121 ? 9.227 -3.359 -8.344 1 90.94 121 LYS B C 1
ATOM 2540 O O . LYS B 1 121 ? 8.242 -3.807 -8.938 1 90.94 121 LYS B O 1
ATOM 2545 N N . ILE B 1 122 ? 9.656 -3.855 -7.211 1 90.69 122 ILE B N 1
ATOM 2546 C CA . ILE B 1 122 ? 9.008 -5.004 -6.586 1 90.69 122 ILE B CA 1
ATOM 2547 C C . ILE B 1 122 ? 7.59 -4.625 -6.156 1 90.69 122 ILE B C 1
ATOM 2549 O O . ILE B 1 122 ? 6.648 -5.402 -6.34 1 90.69 122 ILE B O 1
ATOM 2553 N N . ALA B 1 123 ? 7.48 -3.408 -5.602 1 88.94 123 ALA B N 1
ATOM 2554 C CA . ALA B 1 123 ? 6.168 -2.91 -5.199 1 88.94 123 ALA B CA 1
ATOM 2555 C C . ALA B 1 123 ? 5.215 -2.855 -6.391 1 88.94 123 ALA B C 1
ATOM 2557 O O . ALA B 1 123 ? 4.023 -3.146 -6.254 1 88.94 123 ALA B O 1
ATOM 2558 N N . ARG B 1 124 ? 5.746 -2.551 -7.523 1 94 124 ARG B N 1
ATOM 2559 C CA . ARG B 1 124 ? 4.93 -2.484 -8.727 1 94 124 ARG B CA 1
ATOM 2560 C C . ARG B 1 124 ? 4.551 -3.881 -9.211 1 94 124 ARG B C 1
ATOM 2562 O O . ARG B 1 124 ? 3.488 -4.07 -9.805 1 94 124 ARG B O 1
ATOM 2569 N N . LEU B 1 125 ? 5.41 -4.828 -8.945 1 96.06 125 LEU B N 1
ATOM 2570 C CA . LEU B 1 125 ? 5.148 -6.188 -9.406 1 96.06 125 LEU B CA 1
ATOM 2571 C C . LEU B 1 125 ? 3.928 -6.777 -8.703 1 96.06 125 LEU B C 1
ATOM 2573 O O . LEU B 1 125 ? 3.117 -7.465 -9.336 1 96.06 125 LEU B O 1
ATOM 2577 N N . ILE B 1 126 ? 3.873 -6.52 -7.426 1 96.75 126 ILE B N 1
ATOM 2578 C CA . ILE B 1 126 ? 2.727 -7.059 -6.703 1 96.75 126 ILE B CA 1
ATOM 2579 C C . ILE B 1 126 ? 1.44 -6.43 -7.234 1 96.75 126 ILE B C 1
ATOM 2581 O O . ILE B 1 126 ? 0.429 -7.117 -7.402 1 96.75 126 ILE B O 1
ATOM 2585 N N . VAL B 1 127 ? 1.398 -5.191 -7.52 1 97.56 127 VAL B N 1
ATOM 2586 C CA . VAL B 1 127 ? 0.245 -4.512 -8.102 1 97.56 127 VAL B CA 1
ATOM 2587 C C . VAL B 1 127 ? -0.117 -5.156 -9.438 1 97.56 127 VAL B C 1
ATOM 2589 O O . VAL B 1 127 ? -1.282 -5.473 -9.688 1 97.56 127 VAL B O 1
ATOM 2592 N N . ASN B 1 128 ? 0.896 -5.375 -10.273 1 98 128 ASN B N 1
ATOM 2593 C CA . ASN B 1 128 ? 0.666 -5.969 -11.586 1 98 128 ASN B CA 1
ATOM 2594 C C . ASN B 1 128 ? 0.044 -7.359 -11.469 1 98 128 ASN B C 1
ATOM 2596 O O . ASN B 1 128 ? -0.886 -7.691 -12.211 1 98 128 ASN B O 1
ATOM 2600 N N . GLU B 1 129 ? 0.582 -8.125 -10.578 1 98.19 129 GLU B N 1
ATOM 2601 C CA . GLU B 1 129 ? 0.075 -9.484 -10.422 1 98.19 129 GLU B CA 1
ATOM 2602 C C . GLU B 1 129 ? -1.338 -9.484 -9.844 1 98.19 129 GLU B C 1
ATOM 2604 O O . GLU B 1 129 ? -2.182 -10.281 -10.25 1 98.19 129 GLU B O 1
ATOM 2609 N N . VAL B 1 130 ? -1.585 -8.633 -8.891 1 98.62 130 VAL B N 1
ATOM 2610 C CA . VAL B 1 130 ? -2.926 -8.508 -8.328 1 98.62 130 VAL B CA 1
ATOM 2611 C C . VAL B 1 130 ? -3.896 -8.047 -9.414 1 98.62 130 VAL B C 1
ATOM 2613 O O . VAL B 1 130 ? -4.996 -8.594 -9.547 1 98.62 130 VAL B O 1
ATOM 2616 N N . GLU B 1 131 ? -3.492 -7.07 -10.195 1 98.44 131 GLU B N 1
ATOM 2617 C CA . GLU B 1 131 ? -4.348 -6.559 -11.266 1 98.44 131 GLU B CA 1
ATOM 2618 C C . GLU B 1 131 ? -4.672 -7.652 -12.281 1 98.44 131 GLU B C 1
ATOM 2620 O O . GLU B 1 131 ? -5.824 -7.797 -12.695 1 98.44 131 GLU B O 1
ATOM 2625 N N . ALA B 1 132 ? -3.646 -8.391 -12.711 1 98.25 132 ALA B N 1
ATOM 2626 C CA . ALA B 1 132 ? -3.852 -9.484 -13.656 1 98.25 132 ALA B CA 1
ATOM 2627 C C . ALA B 1 132 ? -4.828 -10.516 -13.102 1 98.25 132 ALA B C 1
ATOM 2629 O O . ALA B 1 132 ? -5.699 -11.008 -13.82 1 98.25 132 ALA B O 1
ATOM 2630 N N . ASN B 1 133 ? -4.664 -10.797 -11.844 1 98.62 133 ASN B N 1
ATOM 2631 C CA . ASN B 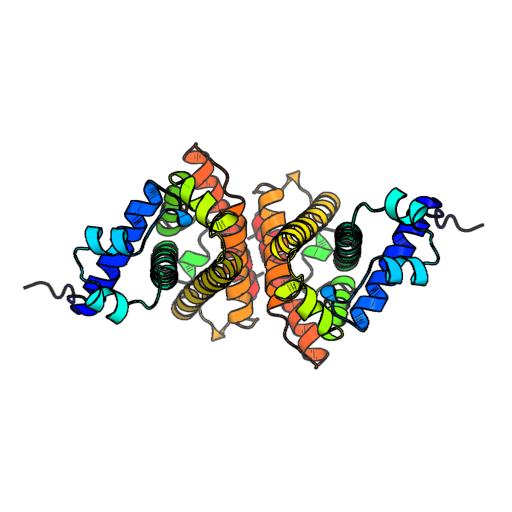1 133 ? -5.535 -11.789 -11.234 1 98.62 133 ASN B CA 1
ATOM 2632 C C . ASN B 1 133 ? -6.973 -11.289 -11.133 1 98.62 133 ASN B C 1
ATOM 2634 O O . ASN B 1 133 ? -7.91 -11.984 -11.523 1 98.62 133 ASN B O 1
ATOM 2638 N N . LEU B 1 134 ? -7.184 -10.102 -10.609 1 98.62 134 LEU B N 1
ATOM 2639 C CA . LEU B 1 134 ? -8.516 -9.531 -10.43 1 98.62 134 LEU B CA 1
ATOM 2640 C C . LEU B 1 134 ? -9.234 -9.406 -11.773 1 98.62 134 LEU B C 1
ATOM 2642 O O . LEU B 1 134 ? -10.445 -9.625 -11.859 1 98.62 134 LEU B O 1
ATOM 2646 N N . THR B 1 135 ? -8.508 -8.992 -12.82 1 98.38 135 THR B N 1
ATOM 2647 C CA . THR B 1 135 ? -9.078 -8.859 -14.156 1 98.38 135 THR B CA 1
ATOM 2648 C C . THR B 1 135 ? -9.68 -10.18 -14.625 1 98.38 135 THR B C 1
ATOM 2650 O O . THR B 1 135 ? -10.727 -10.195 -15.281 1 98.38 135 THR B O 1
ATOM 2653 N N . ARG B 1 136 ? -9.086 -11.258 -14.258 1 97.81 136 ARG B N 1
ATOM 2654 C CA . ARG B 1 136 ? -9.523 -12.578 -14.688 1 97.81 136 ARG B CA 1
ATOM 2655 C C . ARG B 1 136 ? -10.641 -13.109 -13.789 1 97.81 136 ARG B C 1
ATOM 2657 O O . ARG B 1 136 ? -11.477 -13.898 -14.227 1 97.81 136 ARG B O 1
ATOM 2664 N N . THR B 1 137 ? -10.711 -12.633 -12.594 1 98.38 137 THR B N 1
ATOM 2665 C CA . THR B 1 137 ? -11.508 -13.352 -11.609 1 98.38 137 THR B CA 1
ATOM 2666 C C . THR B 1 137 ? -12.727 -12.531 -11.188 1 98.38 137 THR B C 1
ATOM 2668 O O . THR B 1 137 ? -13.695 -13.07 -10.656 1 98.38 137 THR B O 1
ATOM 2671 N N . LEU B 1 138 ? -12.664 -11.219 -11.328 1 97.75 138 LEU B N 1
ATOM 2672 C CA . LEU B 1 138 ? -13.766 -10.375 -10.891 1 97.75 138 LEU B CA 1
ATOM 2673 C C . LEU B 1 138 ? -14.555 -9.844 -12.086 1 97.75 138 LEU B C 1
ATOM 2675 O O . LEU B 1 138 ? -14 -9.68 -13.18 1 97.75 138 LEU B O 1
ATOM 2679 N N . PRO B 1 139 ? -15.867 -9.664 -11.883 1 96.88 139 PRO B N 1
ATOM 2680 C CA . PRO B 1 139 ? -16.625 -8.906 -12.891 1 96.88 139 PRO B CA 1
ATOM 2681 C C . PRO B 1 139 ? -16.266 -7.422 -12.898 1 96.88 139 PRO B C 1
ATOM 2683 O O . PRO B 1 139 ? -16.984 -6.617 -12.289 1 96.88 139 PRO B O 1
ATOM 2686 N N . THR B 1 140 ? -15.234 -7.062 -13.617 1 95.44 140 THR B N 1
ATOM 2687 C CA . THR B 1 140 ? -14.648 -5.727 -13.547 1 95.44 140 THR B CA 1
ATOM 2688 C C . THR B 1 140 ? -15.664 -4.672 -13.984 1 95.44 140 THR B C 1
ATOM 2690 O O . THR B 1 140 ? -15.602 -3.521 -13.539 1 95.44 140 THR B O 1
ATOM 2693 N N . ALA B 1 141 ? -16.656 -5.039 -14.781 1 95.75 141 ALA B N 1
ATOM 2694 C CA . ALA B 1 141 ? -17.688 -4.121 -15.25 1 95.75 141 ALA B CA 1
ATOM 2695 C C . ALA B 1 141 ? -18.609 -3.697 -14.109 1 95.75 141 ALA B C 1
ATOM 2697 O O . ALA B 1 141 ? -19.297 -2.678 -14.203 1 95.75 141 ALA B O 1
ATOM 2698 N N . GLU B 1 142 ? -18.625 -4.469 -13.117 1 96.88 142 GLU B N 1
ATOM 2699 C CA . GLU B 1 142 ? -19.531 -4.215 -12 1 96.88 142 GLU B CA 1
ATOM 2700 C C . GLU B 1 142 ? -18.844 -3.414 -10.898 1 96.88 142 GLU B C 1
ATOM 2702 O O . GLU B 1 142 ? -19.484 -3.025 -9.922 1 96.88 142 GLU B O 1
ATOM 2707 N N . LEU B 1 143 ? -17.562 -3.188 -11.016 1 97.88 143 LEU B N 1
ATOM 2708 C CA . LEU B 1 143 ? -16.844 -2.43 -10 1 97.88 143 LEU B CA 1
ATOM 2709 C C . LEU B 1 143 ? -17.359 -0.997 -9.922 1 97.88 143 LEU B C 1
ATOM 2711 O O . LEU B 1 143 ? -17.641 -0.376 -10.945 1 97.88 143 LEU B O 1
ATOM 2715 N N . THR B 1 144 ? -17.5 -0.455 -8.719 1 97.5 144 THR B N 1
ATOM 2716 C CA . THR B 1 144 ? -17.984 0.9 -8.5 1 97.5 144 THR B CA 1
ATOM 2717 C C . THR B 1 144 ? -16.828 1.892 -8.422 1 97.5 144 THR B C 1
ATOM 2719 O O . THR B 1 144 ? -17.047 3.09 -8.234 1 97.5 144 THR B O 1
ATOM 2722 N N . LEU B 1 145 ? -15.609 1.412 -8.531 1 97.31 145 LEU B N 1
ATOM 2723 C CA . LEU B 1 145 ? -14.375 2.191 -8.57 1 97.31 145 LEU B CA 1
ATOM 2724 C C . LEU B 1 145 ? -13.406 1.623 -9.602 1 97.31 145 LEU B C 1
ATOM 2726 O O . LEU B 1 145 ? -13.555 0.478 -10.039 1 97.31 145 LEU B O 1
ATOM 2730 N N . PRO B 1 146 ? -12.5 2.447 -10.078 1 96.62 146 PRO B N 1
ATOM 2731 C CA . PRO B 1 146 ? -11.547 1.955 -11.078 1 96.62 146 PRO B CA 1
ATOM 2732 C C . PRO B 1 146 ? -10.719 0.776 -10.57 1 96.62 146 PRO B C 1
ATOM 2734 O O . PRO B 1 146 ? -10.297 0.765 -9.414 1 96.62 146 PRO B O 1
ATOM 2737 N N . LEU B 1 147 ? -10.5 -0.222 -11.477 1 97.75 147 LEU B N 1
ATOM 2738 C CA . LEU B 1 147 ? -9.766 -1.432 -11.125 1 97.75 147 LEU B CA 1
ATOM 2739 C C . LEU B 1 147 ? -8.383 -1.09 -10.578 1 97.75 147 LEU B C 1
ATOM 2741 O O . LEU B 1 147 ? -7.938 -1.683 -9.594 1 97.75 147 LEU B O 1
ATOM 2745 N N . PRO B 1 148 ? -7.656 -0.079 -11.078 1 96.56 148 PRO B N 1
ATOM 2746 C CA . PRO B 1 148 ? -6.328 0.241 -10.555 1 96.56 148 PRO B CA 1
ATOM 2747 C C . PRO B 1 148 ? -6.363 0.684 -9.094 1 96.56 148 PRO B C 1
ATOM 2749 O O . PRO B 1 148 ? -5.418 0.423 -8.344 1 96.56 148 PRO B O 1
ATOM 2752 N N . MET B 1 149 ? -7.445 1.369 -8.625 1 97 149 MET B N 1
ATOM 2753 C CA . MET B 1 149 ? -7.566 1.77 -7.223 1 97 149 MET B CA 1
ATOM 2754 C C . MET B 1 149 ? -7.699 0.55 -6.316 1 97 149 MET B C 1
ATOM 2756 O O . MET B 1 149 ? -7.051 0.471 -5.273 1 97 149 MET B O 1
ATOM 2760 N N . LEU B 1 150 ? -8.539 -0.376 -6.75 1 98.56 150 LEU B N 1
ATOM 2761 C CA . LEU B 1 150 ? -8.711 -1.61 -5.992 1 98.56 150 LEU B CA 1
ATOM 2762 C C . LEU B 1 150 ? -7.41 -2.406 -5.953 1 98.56 150 LEU B C 1
ATOM 2764 O O . LEU B 1 150 ? -7 -2.887 -4.895 1 98.56 150 LEU B O 1
ATOM 2768 N N . THR B 1 151 ? -6.785 -2.516 -7.117 1 98.38 151 THR B N 1
ATOM 2769 C CA . THR B 1 151 ? -5.539 -3.27 -7.238 1 98.38 151 THR B CA 1
ATOM 2770 C C . THR B 1 151 ? -4.473 -2.701 -6.309 1 98.38 151 THR B C 1
ATOM 2772 O O . THR B 1 151 ? -3.803 -3.451 -5.594 1 98.38 151 THR B O 1
ATOM 2775 N N . SER B 1 152 ? -4.359 -1.423 -6.312 1 97.44 152 SER B N 1
ATOM 2776 C CA . SER B 1 152 ? -3.359 -0.778 -5.469 1 97.44 152 SER B CA 1
ATOM 2777 C C . SER B 1 152 ? -3.668 -0.986 -3.988 1 97.44 152 SER B C 1
ATOM 2779 O O . SER B 1 152 ? -2.758 -1.18 -3.18 1 97.44 152 SER B O 1
ATOM 2781 N N . ALA B 1 153 ? -4.941 -0.905 -3.619 1 98.38 153 ALA B N 1
ATOM 2782 C CA . ALA B 1 153 ? -5.34 -1.104 -2.229 1 98.38 153 ALA B CA 1
ATOM 2783 C C . ALA B 1 153 ? -5.012 -2.518 -1.758 1 98.38 153 ALA B C 1
ATOM 2785 O O . ALA B 1 153 ? -4.426 -2.701 -0.688 1 98.38 153 ALA B O 1
ATOM 2786 N N . ILE B 1 154 ? -5.348 -3.533 -2.559 1 98.75 154 ILE B N 1
ATOM 2787 C CA . ILE B 1 154 ? -5.105 -4.93 -2.217 1 98.75 154 ILE B CA 1
ATOM 2788 C C . ILE B 1 154 ? -3.602 -5.188 -2.131 1 98.75 154 ILE B C 1
ATOM 2790 O O . ILE B 1 154 ? -3.123 -5.797 -1.173 1 98.75 154 ILE B O 1
ATOM 2794 N N . ALA B 1 155 ? -2.883 -4.691 -3.148 1 97.81 155 ALA B N 1
ATOM 2795 C CA . ALA B 1 155 ? -1.432 -4.855 -3.158 1 97.81 155 ALA B CA 1
ATOM 2796 C C . ALA B 1 155 ? -0.795 -4.184 -1.945 1 97.81 155 ALA B C 1
ATOM 2798 O O . ALA B 1 155 ? 0.1 -4.75 -1.313 1 97.81 155 ALA B O 1
ATOM 2799 N N . ALA B 1 156 ? -1.257 -3 -1.632 1 96.19 156 ALA B N 1
ATOM 2800 C CA . ALA B 1 156 ? -0.714 -2.273 -0.487 1 96.19 156 ALA B CA 1
ATOM 2801 C C . ALA B 1 156 ? -0.994 -3.016 0.817 1 96.19 156 ALA B C 1
ATOM 2803 O O . ALA B 1 156 ? -0.145 -3.055 1.711 1 96.19 156 ALA B O 1
ATOM 2804 N N . ASN B 1 157 ? -2.211 -3.514 0.956 1 97.88 157 ASN B N 1
ATOM 2805 C CA . ASN B 1 157 ? -2.527 -4.297 2.145 1 97.88 157 ASN B CA 1
ATOM 2806 C C . ASN B 1 157 ? -1.623 -5.52 2.266 1 97.88 157 ASN B C 1
ATOM 2808 O O . ASN B 1 157 ? -1.064 -5.781 3.334 1 97.88 157 ASN B O 1
ATOM 2812 N N . ILE B 1 158 ? -1.447 -6.27 1.177 1 96.81 158 ILE B N 1
ATOM 2813 C CA . ILE B 1 158 ? -0.589 -7.449 1.188 1 96.81 158 ILE B CA 1
ATOM 2814 C C . ILE B 1 158 ? 0.835 -7.047 1.566 1 96.81 158 ILE B C 1
ATOM 2816 O O . ILE B 1 158 ? 1.439 -7.645 2.461 1 96.81 158 ILE B O 1
ATOM 2820 N N . GLN B 1 159 ? 1.365 -6.039 0.916 1 93 159 GLN B N 1
ATOM 2821 C CA . GLN B 1 159 ? 2.729 -5.59 1.178 1 93 159 GLN B CA 1
ATOM 2822 C C . GLN B 1 159 ? 2.902 -5.176 2.635 1 93 159 GLN B C 1
ATOM 2824 O O . GLN B 1 159 ? 3.889 -5.539 3.277 1 93 159 GLN B O 1
ATOM 2829 N N . SER B 1 160 ? 1.946 -4.387 3.156 1 92.81 160 SER B N 1
ATOM 2830 C CA . SER B 1 160 ? 2.037 -3.922 4.539 1 92.81 160 SER B CA 1
ATOM 2831 C C . SER B 1 160 ? 2.035 -5.094 5.516 1 92.81 160 SER B C 1
ATOM 2833 O O . SER B 1 160 ? 2.754 -5.074 6.516 1 92.81 160 SER B O 1
ATOM 2835 N N . GLN B 1 161 ? 1.267 -6.121 5.242 1 93.81 161 GLN B N 1
ATOM 2836 C CA . GLN B 1 161 ? 1.174 -7.273 6.133 1 93.81 161 GLN B CA 1
ATOM 2837 C C . GLN B 1 161 ? 2.416 -8.156 6.023 1 93.81 161 GLN B C 1
ATOM 2839 O O . GLN B 1 161 ? 2.83 -8.773 7.004 1 93.81 161 GLN B O 1
ATOM 2844 N N . VAL B 1 162 ? 3.016 -8.195 4.844 1 90.31 162 VAL B N 1
ATOM 2845 C CA . VAL B 1 162 ? 4.277 -8.914 4.699 1 90.31 162 VAL B CA 1
ATOM 2846 C C . VAL B 1 162 ? 5.344 -8.273 5.582 1 90.31 162 VAL B C 1
ATOM 2848 O O . VAL B 1 162 ? 6.09 -8.977 6.273 1 90.31 162 VAL B O 1
ATOM 2851 N N . VAL B 1 163 ? 5.418 -6.965 5.598 1 83.81 163 VAL B N 1
ATOM 2852 C CA . VAL B 1 163 ? 6.398 -6.234 6.391 1 83.81 163 VAL B CA 1
ATOM 2853 C C . VAL B 1 163 ? 6.121 -6.441 7.875 1 83.81 163 VAL B C 1
ATOM 2855 O O . VAL B 1 163 ? 7.051 -6.59 8.672 1 83.81 163 VAL B O 1
ATOM 2858 N N . ALA B 1 164 ? 4.836 -6.457 8.164 1 83.38 164 ALA B N 1
ATOM 2859 C CA . ALA B 1 164 ? 4.453 -6.594 9.57 1 83.38 164 ALA B CA 1
ATOM 2860 C C . ALA B 1 164 ? 4.609 -8.039 10.039 1 83.38 164 ALA B C 1
ATOM 2862 O O . ALA B 1 164 ? 4.609 -8.305 11.242 1 83.38 164 ALA B O 1
ATOM 2863 N N . PHE B 1 165 ? 4.684 -8.883 8.961 1 83.81 165 PHE B N 1
ATOM 2864 C CA . PHE B 1 165 ? 4.719 -10.305 9.258 1 83.81 165 PHE B CA 1
ATOM 2865 C C . PHE B 1 165 ? 6.023 -10.688 9.945 1 83.81 165 PHE B C 1
ATOM 2867 O O . PHE B 1 165 ? 7.102 -10.547 9.367 1 83.81 165 PHE B O 1
ATOM 2874 N N . LYS B 1 166 ? 6.105 -10.555 11.297 1 71.06 166 LYS B N 1
ATOM 2875 C CA . LYS B 1 166 ? 7.25 -10.922 12.125 1 71.06 166 LYS B CA 1
ATOM 2876 C C . LYS B 1 166 ? 7.41 -12.438 12.195 1 71.06 166 LYS B C 1
ATOM 2878 O O . LYS B 1 166 ? 6.52 -13.18 11.781 1 71.06 166 LYS B O 1
ATOM 2883 N N . ASP B 1 167 ? 8.633 -12.711 12.703 1 65.19 167 ASP B N 1
ATOM 2884 C CA . ASP B 1 167 ? 9.023 -14.109 12.828 1 65.19 167 ASP B CA 1
ATOM 2885 C C . ASP B 1 167 ? 8.008 -14.891 13.656 1 65.19 167 ASP B C 1
ATOM 2887 O O . ASP B 1 167 ? 8.227 -15.141 14.844 1 65.19 167 ASP B O 1
ATOM 2891 N N . LEU B 1 168 ? 6.844 -14.891 13 1 66.12 168 LEU B N 1
ATOM 2892 C CA . LEU B 1 168 ? 5.855 -15.766 13.633 1 66.12 168 LEU B CA 1
ATOM 2893 C C . LEU B 1 168 ? 6.242 -17.234 13.477 1 66.12 168 LEU B C 1
ATOM 2895 O O . LEU B 1 168 ? 6.477 -17.703 12.359 1 66.12 168 LEU B O 1
ATOM 2899 N N . THR B 1 169 ? 6.621 -17.812 14.438 1 65.31 169 THR B N 1
ATOM 2900 C CA . THR B 1 169 ? 7.172 -19.172 14.43 1 65.31 169 THR B CA 1
ATOM 2901 C C . THR B 1 169 ? 6.066 -20.203 14.609 1 65.31 169 THR B C 1
ATOM 2903 O O . THR B 1 169 ? 6.238 -21.375 14.25 1 65.31 169 THR B O 1
ATOM 2906 N N . ASN B 1 170 ? 4.93 -19.766 15.039 1 81.19 170 ASN B N 1
ATOM 2907 C CA . ASN B 1 170 ? 3.838 -20.703 15.281 1 81.19 170 ASN B CA 1
ATOM 2908 C C . ASN B 1 170 ? 2.877 -20.766 14.102 1 81.19 170 ASN B C 1
ATOM 2910 O O . ASN B 1 170 ? 2.387 -19.734 13.633 1 81.19 170 ASN B O 1
ATOM 2914 N N . LYS B 1 171 ? 2.707 -22.031 13.602 1 82.81 171 LYS B N 1
ATOM 2915 C CA . LYS B 1 171 ? 1.876 -22.281 12.43 1 82.81 171 LYS B CA 1
ATOM 2916 C C . LYS B 1 171 ? 0.471 -21.719 12.617 1 82.81 171 LYS B C 1
ATOM 2918 O O . LYS B 1 171 ? -0.095 -21.125 11.695 1 82.81 171 LYS B O 1
ATOM 2923 N N . GLN B 1 172 ? -0.105 -21.969 13.781 1 86.5 172 GLN B N 1
ATOM 2924 C CA . GLN B 1 172 ? -1.462 -21.516 14.062 1 86.5 172 GLN B CA 1
ATOM 2925 C C . GLN B 1 172 ? -1.556 -20 13.992 1 86.5 172 GLN B C 1
ATOM 2927 O O . GLN B 1 172 ? -2.518 -19.453 13.445 1 86.5 172 GLN B O 1
ATOM 2932 N N . GLU B 1 173 ? -0.526 -19.375 14.492 1 89.31 173 GLU B N 1
ATOM 2933 C CA . GLU B 1 173 ? -0.5 -17.922 14.461 1 89.31 173 GLU B CA 1
ATOM 2934 C C . GLU B 1 173 ? -0.346 -17.406 13.031 1 89.31 173 GLU B C 1
ATOM 2936 O O . GLU B 1 173 ? -0.962 -16.391 12.664 1 89.31 173 GLU B O 1
ATOM 2941 N N . THR B 1 174 ? 0.439 -18.172 12.219 1 90.94 174 THR B N 1
ATOM 2942 C CA . THR B 1 174 ? 0.628 -17.797 10.82 1 90.94 174 THR B CA 1
ATOM 2943 C C . THR B 1 174 ? -0.678 -17.938 10.047 1 90.94 174 THR B C 1
ATOM 2945 O O . THR B 1 174 ? -1.054 -17.047 9.289 1 90.94 174 THR B O 1
ATOM 2948 N N . GLU B 1 175 ? -1.388 -19.047 10.25 1 93.88 175 GLU B N 1
ATOM 2949 C CA . GLU B 1 175 ? -2.652 -19.281 9.562 1 93.88 175 GLU B CA 1
ATOM 2950 C C . GLU B 1 175 ? -3.695 -18.234 9.93 1 93.88 175 GLU B C 1
ATOM 2952 O O . GLU B 1 175 ? -4.418 -17.734 9.07 1 93.88 175 GLU B O 1
ATOM 2957 N N . ALA B 1 176 ? -3.775 -17.953 11.219 1 95 176 ALA B N 1
ATOM 2958 C CA . ALA B 1 176 ? -4.715 -16.922 11.672 1 95 176 ALA B CA 1
ATOM 2959 C C . ALA B 1 176 ? -4.391 -15.57 11.055 1 95 176 ALA B C 1
ATOM 2961 O O . ALA B 1 176 ? -5.289 -14.844 10.625 1 95 176 ALA B O 1
ATOM 2962 N N . PHE B 1 177 ? -3.086 -15.281 11 1 95.81 177 PHE B N 1
ATOM 2963 C CA . PHE B 1 177 ? -2.627 -14.023 10.414 1 95.81 177 PHE B CA 1
ATOM 2964 C C . PHE B 1 177 ? -3.045 -13.93 8.945 1 95.81 177 PHE B C 1
ATOM 2966 O O . PHE B 1 177 ? -3.604 -12.922 8.523 1 95.81 177 PHE B O 1
ATOM 2973 N N . VAL B 1 178 ? -2.869 -14.984 8.18 1 96.81 178 VAL B N 1
ATOM 2974 C CA . VAL B 1 178 ? -3.154 -15.008 6.746 1 96.81 178 VAL B CA 1
ATOM 2975 C C . VAL B 1 178 ? -4.66 -14.914 6.516 1 96.81 178 VAL B C 1
ATOM 2977 O O . VAL B 1 178 ? -5.117 -14.227 5.602 1 96.81 178 VAL B O 1
ATOM 2980 N N . ASN B 1 179 ? -5.426 -15.57 7.34 1 98 179 ASN B N 1
ATOM 2981 C CA . ASN B 1 179 ? -6.879 -15.492 7.23 1 98 179 ASN B CA 1
ATOM 2982 C C . ASN B 1 179 ? -7.391 -14.086 7.531 1 98 179 ASN B C 1
ATOM 2984 O O . ASN B 1 179 ? -8.352 -13.625 6.906 1 98 179 ASN B O 1
ATOM 2988 N N . ARG B 1 180 ? -6.777 -13.438 8.445 1 97.88 180 ARG B N 1
ATOM 2989 C CA . ARG B 1 180 ? -7.152 -12.062 8.75 1 97.88 180 ARG B CA 1
ATOM 2990 C C . ARG B 1 180 ? -6.809 -11.125 7.602 1 97.88 180 ARG B C 1
ATOM 2992 O O . ARG B 1 180 ? -7.57 -10.211 7.289 1 97.88 180 ARG B O 1
ATOM 2999 N N . LEU B 1 181 ? -5.613 -11.375 6.992 1 98.06 181 LEU B N 1
ATOM 3000 C CA . LEU B 1 181 ? -5.27 -10.656 5.766 1 98.06 181 LEU B CA 1
ATOM 3001 C C . LEU B 1 181 ? -6.332 -10.883 4.691 1 98.06 181 LEU B C 1
ATOM 3003 O O . LEU B 1 181 ? -6.758 -9.938 4.027 1 98.06 181 LEU B O 1
ATOM 3007 N N . GLN B 1 182 ? -6.801 -12.094 4.535 1 98.5 182 GLN B N 1
ATOM 3008 C CA . GLN B 1 182 ? -7.863 -12.445 3.6 1 98.5 182 GLN B CA 1
ATOM 3009 C C . GLN B 1 182 ? -9.156 -11.695 3.924 1 98.5 182 GLN B C 1
ATOM 3011 O O . GLN B 1 182 ? -9.844 -11.219 3.02 1 98.5 182 GLN B O 1
ATOM 3016 N N . HIS B 1 183 ? -9.484 -11.594 5.152 1 98.19 183 HIS B N 1
ATOM 3017 C CA . HIS B 1 183 ? -10.68 -10.883 5.57 1 98.19 183 HIS B CA 1
ATOM 3018 C C . HIS B 1 183 ? -10.625 -9.414 5.152 1 98.19 183 HIS B C 1
ATOM 3020 O O . HIS B 1 183 ? -11.617 -8.867 4.672 1 98.19 183 HIS B O 1
ATOM 3026 N N . LEU B 1 184 ? -9.477 -8.82 5.383 1 98.69 184 LEU B N 1
ATOM 3027 C CA . LEU B 1 184 ? -9.305 -7.426 4.988 1 98.69 184 LEU B CA 1
ATOM 3028 C C . LEU B 1 184 ? -9.438 -7.266 3.479 1 98.69 184 LEU B C 1
ATOM 3030 O O . LEU B 1 184 ? -10.109 -6.352 3.004 1 98.69 184 LEU B O 1
ATOM 3034 N N . ASN 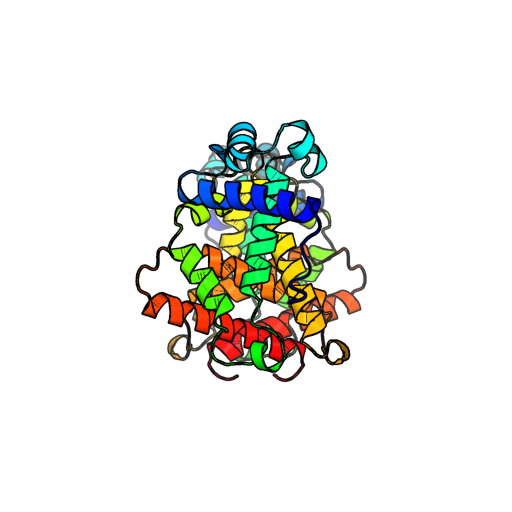B 1 185 ? -8.82 -8.164 2.662 1 98.69 185 ASN B N 1
ATOM 3035 C CA . ASN B 1 185 ? -8.938 -8.102 1.21 1 98.69 185 ASN B CA 1
ATOM 3036 C C . ASN B 1 185 ? -10.383 -8.312 0.755 1 98.69 185 ASN B C 1
ATOM 3038 O O . ASN B 1 185 ? -10.828 -7.68 -0.203 1 98.69 185 ASN B O 1
ATOM 3042 N N . ARG B 1 186 ? -11.039 -9.227 1.444 1 98.62 186 ARG B N 1
ATOM 3043 C CA . ARG B 1 186 ? -12.461 -9.445 1.177 1 98.62 186 ARG B CA 1
ATOM 3044 C C . ARG B 1 186 ? -13.25 -8.148 1.343 1 98.62 186 ARG B C 1
ATOM 3046 O O . ARG B 1 186 ? -14.109 -7.832 0.514 1 98.62 186 ARG B O 1
ATOM 3053 N N . GLY B 1 187 ? -12.977 -7.387 2.432 1 98.69 187 GLY B N 1
ATOM 3054 C CA . GLY B 1 187 ? -13.625 -6.105 2.65 1 98.69 187 GLY B CA 1
ATOM 3055 C C . GLY B 1 187 ? -13.375 -5.113 1.531 1 98.69 187 GLY B C 1
ATOM 3056 O O . GLY B 1 187 ? -14.289 -4.41 1.102 1 98.69 187 GLY B O 1
ATOM 3057 N N . LEU B 1 188 ? -12.125 -5.082 1.061 1 98.81 188 LEU B N 1
ATOM 3058 C CA . LEU B 1 188 ? -11.773 -4.203 -0.048 1 98.81 188 LEU B CA 1
ATOM 3059 C C . LEU B 1 188 ? -12.562 -4.566 -1.302 1 98.81 188 LEU B C 1
ATOM 3061 O O . LEU B 1 188 ? -13.086 -3.689 -1.987 1 98.81 188 LEU B O 1
ATOM 3065 N N . ILE B 1 189 ? -12.711 -5.84 -1.604 1 98.69 189 ILE B N 1
ATOM 3066 C CA . ILE B 1 189 ? -13.383 -6.309 -2.809 1 98.69 189 ILE B CA 1
ATOM 3067 C C . ILE B 1 189 ? -14.883 -6.031 -2.703 1 98.69 189 ILE B C 1
ATOM 3069 O O . ILE B 1 189 ? -15.5 -5.559 -3.66 1 98.69 189 ILE B O 1
ATOM 3073 N N . LEU B 1 190 ? -15.414 -6.34 -1.547 1 98.5 190 LEU B N 1
ATOM 3074 C CA . LEU B 1 190 ? -16.828 -6.074 -1.348 1 98.5 190 LEU B CA 1
ATOM 3075 C C . LEU B 1 190 ? -17.141 -4.586 -1.517 1 98.5 190 LEU B C 1
ATOM 3077 O O . LEU B 1 190 ? -18.141 -4.223 -2.135 1 98.5 190 LEU B O 1
ATOM 3081 N N . ALA B 1 191 ? -16.266 -3.73 -0.941 1 98.38 191 ALA B N 1
ATOM 3082 C CA . ALA B 1 191 ? -16.438 -2.289 -1.118 1 98.38 191 ALA B CA 1
ATOM 3083 C C . ALA B 1 191 ? -16.391 -1.91 -2.596 1 98.38 191 ALA B C 1
ATOM 3085 O O . ALA B 1 191 ? -17.234 -1.141 -3.072 1 98.38 191 ALA B O 1
ATOM 3086 N N . ALA B 1 192 ? -15.445 -2.496 -3.35 1 98.38 192 ALA B N 1
ATOM 3087 C CA . ALA B 1 192 ? -15.266 -2.176 -4.762 1 98.38 192 ALA B CA 1
ATOM 3088 C C . ALA B 1 192 ? -16.453 -2.643 -5.59 1 98.38 192 ALA B C 1
ATOM 3090 O O . ALA B 1 192 ? -16.797 -2.033 -6.609 1 98.38 192 ALA B O 1
ATOM 3091 N N . LEU B 1 193 ? -17.094 -3.693 -5.176 1 97.94 193 LEU B N 1
ATOM 3092 C CA . LEU B 1 193 ? -18.234 -4.25 -5.898 1 97.94 193 LEU B CA 1
ATOM 3093 C C . LEU B 1 193 ? -19.531 -3.576 -5.465 1 97.94 193 LEU B C 1
ATOM 3095 O O . LEU B 1 193 ? -20.609 -3.912 -5.965 1 97.94 193 LEU B O 1
ATOM 3099 N N . GLY B 1 194 ? -19.453 -2.641 -4.492 1 96.94 194 GLY B N 1
ATOM 3100 C CA . GLY B 1 194 ? -20.625 -1.942 -4.004 1 96.94 194 GLY B CA 1
ATOM 3101 C C . GLY B 1 194 ? -21.531 -2.82 -3.168 1 96.94 194 GLY B C 1
ATOM 3102 O O . GLY B 1 194 ? -22.75 -2.617 -3.145 1 96.94 194 GLY B O 1
ATOM 3103 N N . ARG B 1 195 ? -20.953 -3.826 -2.559 1 96.88 195 ARG B N 1
ATOM 3104 C CA . ARG B 1 195 ? -21.766 -4.789 -1.812 1 96.88 195 ARG B CA 1
ATOM 3105 C C . ARG B 1 195 ? -21.688 -4.52 -0.312 1 96.88 195 ARG B C 1
ATOM 3107 O O . ARG B 1 195 ? -22.109 -5.352 0.496 1 96.88 195 ARG B O 1
ATOM 3114 N N . VAL B 1 196 ? -21.031 -3.432 0.035 1 94.12 196 VAL B N 1
ATOM 3115 C CA . VAL B 1 196 ? -21.016 -2.955 1.414 1 94.12 196 VAL B CA 1
ATOM 3116 C C . VAL B 1 196 ? -20.969 -1.43 1.434 1 94.12 196 VAL B C 1
ATOM 3118 O O . VAL B 1 196 ? -20.594 -0.799 0.441 1 94.12 196 VAL B O 1
#

InterPro domains:
  IPR001647 DNA-binding HTH domain, TetR-type [PF00440] (30-60)
  IPR001647 DNA-binding HTH domain, TetR-type [PS50977] (11-71)
  IPR009057 Homedomain-like superfamily [SSF46689] (10-75)

Nearest PDB structures (foldseek):
  3mnl-assembly1_B  TM=6.366E-01  e=2.625E-04  Mycobacterium tuberculosis H37Rv
  5ua2-assembly1_A-2  TM=5.921E-01  e=1.099E-03  Mycobacterium tuberculosis H37Rv
  3bjb-assembly1_B  TM=5.325E-01  e=3.463E-04  Rhodococcus jostii RHA1
  3bjb-assembly3_E  TM=5.853E-01  e=4.004E-03  Rhodococcus jostii RHA1
  2o7t-assembly1_A-2  TM=4.725E-01  e=4.004E-03  Corynebacterium glutamicum

pLDDT: mean 89.0, std 14.44, range [34.41, 98.81]

Radius of gyration: 23.09 Å; Cα contacts (8 Å, |Δi|>4): 468; chains: 2; bounding box: 51×74×54 Å

Sequence (392 aa):
MTHQERLGQGERTRQNIVTALTERLRLVTYQQVTVGELMRQASVGRSTFYRHFSSKLDVLLLHHTNRFRQMLADYQSEQDWLALEAAPSLHHFFGRVAANSNLRRSLGYTLGADSELAKHKIARLIVNEVEANLTRTLPTAELTLPLPMLTSAIAANIQSQVVAFKDLTNKQETEAFVNRLQHLNRGLILAALGRVMTHQERLGQGERTRQNIVTALTERLRLVTYQQVTVGELMRQASVGRSTFYRHFSSKLDVLLLHHTNRFRQMLADYQSEQDWLALEAAPSLHHFFGRVAANSNLRRSLGYTLGADSELAKHKIARLIVNEVEANLTRTLPTAELTLPLPMLTSAIAANIQSQVVAFKDLTNKQETEAFVNRLQHLNRGLILAALGRV

Solvent-accessible surface area (backbone atoms only — not comparable to full-atom values): 20688 Å² total; per-residue (Å²): 141,85,83,75,76,69,64,54,73,64,55,46,51,52,48,37,37,28,49,30,46,57,57,44,38,75,77,41,49,60,67,74,57,50,65,69,56,32,27,61,68,40,70,46,53,71,68,58,49,54,72,75,32,91,45,67,62,52,42,52,48,52,42,49,45,53,51,46,46,46,29,46,63,57,51,71,35,50,62,47,50,61,31,68,56,50,43,67,28,44,50,51,44,52,52,47,52,45,71,30,61,47,52,55,44,35,69,73,72,40,44,62,95,48,28,66,63,50,46,53,53,50,57,49,42,43,26,50,44,45,37,58,41,45,64,72,23,37,71,67,86,58,38,76,48,62,66,69,59,54,23,38,32,48,33,25,29,52,52,44,48,56,71,64,55,56,86,53,82,46,66,68,59,48,53,52,49,43,23,47,52,26,29,34,46,23,15,32,50,34,21,34,54,62,74,100,140,85,79,70,75,66,61,52,73,62,54,47,52,51,48,37,37,28,51,30,47,56,58,45,40,75,76,39,50,61,68,74,58,49,66,68,55,32,28,61,69,40,69,47,53,72,67,58,48,54,74,75,32,90,45,70,64,51,41,52,49,51,42,51,46,52,50,47,45,47,28,47,63,58,49,71,36,49,62,45,52,62,31,67,56,51,42,68,30,45,49,51,43,53,51,48,51,45,72,32,61,46,48,55,42,37,69,73,72,43,44,61,94,47,30,65,62,52,47,54,53,50,58,49,42,43,26,51,45,44,39,57,41,46,64,73,24,37,71,69,86,58,38,75,49,62,66,68,61,54,22,38,32,49,31,27,28,53,53,44,49,56,71,65,54,55,85,52,82,46,65,68,59,46,52,52,52,44,23,48,53,26,27,33,45,22,15,34,49,34,21,34,52,60,74,99

Organism: Ferrimonas balearica (strain DSM 9799 / CCM 4581 / KCTC 23876 / PAT) (NCBI:txid550540)

Secondary structure (DSSP, 8-state):
--------HHHHHHHHHHHHHHHHHTTS-GGG--HHHHHHHHT--HHHHHHH-SSHHHHHHHHHHHHHHHHTTT--SHHHHH-SSPPHHHHHHHHHHHH-HHHHHHHHT--GGGHHHHHHHHHHHHHHHHHHHHHHHS-GGG-SS-HHHHHHHHHHHHHHHHHH------HHHHHHHHHHHHHHHHHHHHHHTT--/--------HHHHHHHHHHHHHHHHHTTS-GGG--HHHHHHHHT--HHHHHHH-SSHHHHHHHHHHHHHHHHTTT--SHHHHH-SSPPHHHHHHHHHHHH-HHHHHHHHT--GGGHHHHHHHHHHHHHHHHHHHHHHHS-GGG-SS-HHHHHHHHHHHHHHHHHH------HHHHHHHHHHHHHHHHHHHHHHTT--